Protein AF-A0AAV7IPP4-F1 (afdb_monomer_lite)

InterPro domains:
  IPR024858 Golgin subfamily A [PTHR10881] (150-441)

pLDDT: mean 72.88, std 24.08, range [27.67, 98.31]

Radius of gyration: 64.2 Å; chains: 1; bounding box: 182×70×182 Å

Secondary structure (DSSP, 8-state):
-HHHHHHHHHHHHHHHHHHHHHHHHHHHHHHHHHHHHHHH------SSS--------------------------------------------------------------HHHHHHHHHHHTTS------------------TTTHHHHHHHHHHHHHHHHHHHHHHHHHHHHHHHHHHHHHHHHHHHHHHHHHHHHHHHHHHHHHHHHH-HHHHHHHHHHHHHHHHHHHHHHHHHHHHHHHHHHHHHHHHHHHHHHHHHHHHHHHHHHHHHHHHHHHHHHHHHHHHHHHHHHHHHHHHHTT-----TTTHHHHHHHHHHHHHHHHHHHHHHHHHHHHHHHHHHHHHHHHHHHHHHHHHHHHHHHHHHHHHHHHHHHHHHHHHHHHHHHHHHHHHHHHHHHHHHHHHHHHHHHHHHHHH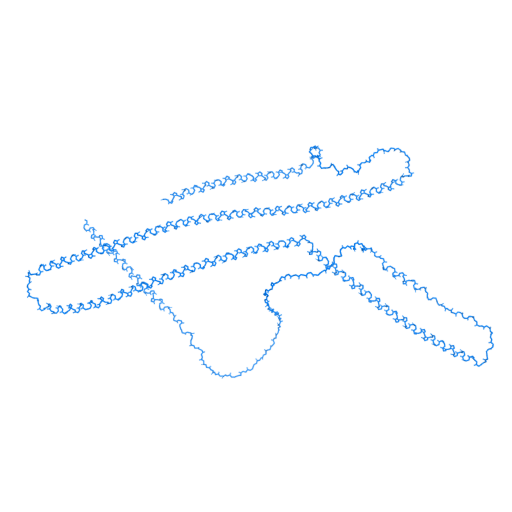HHHHHHHHHHHHHHHHTTS-----------SSS-SSSSSS-------S-SSHHHHHHHHHHHHHHHHHHHHHHHHHHHHHHHHHHHHHHHHHHHHHHHT-

Organism: Cotesia glomerata (NCBI:txid32391)

Structure (mmCIF, N/CA/C/O backbone):
data_AF-A0AAV7IPP4-F1
#
_entry.id   AF-A0AAV7IPP4-F1
#
loop_
_atom_site.group_PDB
_atom_site.id
_atom_site.type_symbol
_atom_site.label_atom_id
_atom_site.label_alt_id
_atom_site.label_comp_id
_atom_site.label_asym_id
_atom_site.label_entity_id
_atom_site.label_seq_id
_atom_site.pdbx_PDB_ins_code
_atom_site.Cartn_x
_atom_site.Cartn_y
_atom_site.Cartn_z
_atom_site.occupancy
_atom_site.B_iso_or_equiv
_atom_site.auth_seq_id
_atom_site.auth_comp_id
_atom_site.auth_asym_id
_atom_site.auth_atom_id
_atom_site.pdbx_PDB_model_num
ATOM 1 N N . GLU A 1 1 ? 63.277 -3.775 -39.135 1.00 64.12 1 GLU A N 1
ATOM 2 C CA . GLU A 1 1 ? 61.954 -3.155 -38.876 1.00 64.12 1 GLU A CA 1
ATOM 3 C C . GLU A 1 1 ? 60.910 -3.485 -39.940 1.00 64.12 1 GLU A C 1
ATOM 5 O O . GLU A 1 1 ? 59.841 -3.954 -39.573 1.00 64.12 1 GLU A O 1
ATOM 10 N N . PHE A 1 2 ? 61.206 -3.338 -41.236 1.00 64.50 2 PHE A N 1
ATOM 11 C CA . PHE A 1 2 ? 60.248 -3.648 -42.311 1.00 64.50 2 PHE A CA 1
ATOM 12 C C . PHE A 1 2 ? 59.743 -5.109 -42.300 1.00 64.50 2 PHE A C 1
ATOM 14 O O . PHE A 1 2 ? 58.539 -5.341 -42.341 1.00 64.50 2 PHE A O 1
ATOM 21 N N . GLU A 1 3 ? 60.628 -6.098 -42.117 1.00 64.38 3 GLU A N 1
ATOM 22 C CA . GLU A 1 3 ? 60.232 -7.515 -41.971 1.00 64.38 3 GLU A CA 1
ATOM 23 C C . GLU A 1 3 ? 59.382 -7.791 -40.722 1.00 64.38 3 GLU A C 1
ATOM 25 O O . GLU A 1 3 ? 58.471 -8.616 -40.754 1.00 64.38 3 GLU A O 1
ATOM 30 N N . ILE A 1 4 ? 59.643 -7.081 -39.621 1.00 80.62 4 ILE A N 1
ATOM 31 C CA . ILE A 1 4 ? 58.851 -7.207 -38.388 1.00 80.62 4 ILE A CA 1
ATOM 32 C C . ILE A 1 4 ? 57.435 -6.676 -38.639 1.00 80.62 4 ILE A C 1
ATOM 34 O O . ILE A 1 4 ? 56.458 -7.291 -38.215 1.00 80.62 4 ILE A O 1
ATOM 38 N N . ASN A 1 5 ? 57.314 -5.579 -39.390 1.00 79.88 5 ASN A N 1
ATOM 39 C CA . ASN A 1 5 ? 56.024 -4.993 -39.728 1.00 79.88 5 ASN A CA 1
ATOM 40 C C . ASN A 1 5 ? 55.213 -5.896 -40.681 1.00 79.88 5 ASN A C 1
ATOM 42 O O . ASN A 1 5 ? 54.027 -6.126 -40.448 1.00 79.88 5 ASN A O 1
ATOM 46 N N . ILE A 1 6 ? 55.866 -6.512 -41.677 1.00 88.38 6 ILE A N 1
ATOM 47 C CA . ILE A 1 6 ? 55.237 -7.506 -42.568 1.00 88.38 6 ILE A CA 1
ATOM 48 C C . ILE A 1 6 ? 54.757 -8.734 -41.785 1.00 88.38 6 ILE A C 1
ATOM 50 O O . ILE A 1 6 ? 53.632 -9.197 -41.987 1.00 88.38 6 ILE A O 1
ATOM 54 N N . ASN A 1 7 ? 55.565 -9.248 -40.856 1.00 86.06 7 ASN A N 1
ATOM 55 C CA . ASN A 1 7 ? 55.178 -10.394 -40.032 1.00 86.06 7 ASN A CA 1
ATOM 56 C C . ASN A 1 7 ? 53.994 -10.075 -39.108 1.00 86.06 7 ASN A C 1
ATOM 58 O O . ASN A 1 7 ? 53.098 -10.906 -38.943 1.00 86.06 7 ASN A O 1
ATOM 62 N N . ASN A 1 8 ? 53.939 -8.861 -38.556 1.00 84.06 8 ASN A N 1
ATOM 63 C CA . ASN A 1 8 ? 52.813 -8.420 -37.737 1.00 84.06 8 ASN A CA 1
ATOM 64 C C . ASN A 1 8 ? 51.529 -8.259 -38.563 1.00 84.06 8 ASN A C 1
ATOM 66 O O . ASN A 1 8 ? 50.474 -8.726 -38.135 1.00 84.06 8 ASN A O 1
ATOM 70 N N . HIS A 1 9 ? 51.612 -7.686 -39.768 1.00 87.81 9 HIS A N 1
ATOM 71 C CA . HIS A 1 9 ? 50.467 -7.606 -40.682 1.00 87.81 9 HIS A CA 1
ATOM 72 C C . HIS A 1 9 ? 49.978 -8.988 -41.124 1.00 87.81 9 HIS A C 1
ATOM 74 O O . HIS A 1 9 ? 48.777 -9.248 -41.132 1.00 87.81 9 HIS A O 1
ATOM 80 N N . THR A 1 10 ? 50.898 -9.910 -41.410 1.00 89.12 10 THR A N 1
ATOM 81 C CA . THR A 1 10 ? 50.555 -11.287 -41.792 1.00 89.12 10 THR A CA 1
ATOM 82 C C . THR A 1 10 ? 49.822 -12.010 -40.658 1.00 89.12 10 THR A C 1
ATOM 84 O O . THR A 1 10 ? 48.795 -12.646 -40.893 1.00 89.12 10 THR A O 1
ATOM 87 N N . ARG A 1 11 ? 50.276 -11.845 -39.405 1.00 87.56 11 ARG A N 1
ATOM 88 C CA . ARG A 1 11 ? 49.577 -12.374 -38.220 1.00 87.56 11 ARG A CA 1
ATOM 89 C C . ARG A 1 11 ? 48.196 -11.754 -38.024 1.00 87.56 11 ARG A C 1
ATOM 91 O O . ARG A 1 11 ? 47.254 -12.474 -37.705 1.00 87.56 11 ARG A O 1
ATOM 98 N N . LEU A 1 12 ? 48.056 -10.447 -38.243 1.00 89.31 12 LEU A N 1
ATOM 99 C CA . LEU A 1 12 ? 46.771 -9.759 -38.124 1.00 89.31 12 LEU A CA 1
ATOM 100 C C . LEU A 1 12 ? 45.761 -10.269 -39.165 1.00 89.31 12 LEU A C 1
ATOM 102 O O . LEU A 1 12 ? 44.622 -10.581 -38.821 1.00 89.31 12 LEU A O 1
ATOM 106 N N . ILE A 1 13 ? 46.197 -10.441 -40.417 1.00 91.50 13 ILE A N 1
ATOM 107 C CA . ILE A 1 13 ? 45.381 -11.014 -41.498 1.00 91.50 13 ILE A CA 1
ATOM 108 C C . ILE A 1 13 ? 44.964 -12.450 -41.159 1.00 91.50 13 ILE A C 1
ATOM 110 O O . ILE A 1 13 ? 43.808 -12.828 -41.358 1.00 91.50 13 ILE A O 1
ATOM 114 N N . GLN A 1 14 ? 45.875 -13.249 -40.603 1.00 91.00 14 GLN A N 1
ATOM 115 C CA . GLN A 1 14 ? 45.585 -14.631 -40.228 1.00 91.00 14 GLN A CA 1
ATOM 116 C C . GLN A 1 14 ? 44.582 -14.726 -39.068 1.00 91.00 14 GLN A C 1
ATOM 118 O O . GLN A 1 14 ? 43.674 -15.557 -39.123 1.00 91.00 14 GLN A O 1
ATOM 123 N N . ASN A 1 15 ? 44.669 -13.830 -38.082 1.00 89.88 15 ASN A N 1
ATOM 124 C CA . ASN A 1 15 ? 43.684 -13.728 -37.002 1.00 89.88 15 ASN A CA 1
ATOM 125 C C . ASN A 1 15 ? 42.304 -13.299 -37.524 1.00 89.88 15 ASN A C 1
ATOM 127 O O . ASN A 1 15 ? 41.292 -13.888 -37.146 1.00 89.88 15 ASN A O 1
ATOM 131 N N . HIS A 1 16 ? 42.246 -12.324 -38.437 1.00 89.88 16 HIS A N 1
ATOM 132 C CA . HIS A 1 16 ? 40.982 -11.927 -39.065 1.00 89.88 16 HIS A CA 1
ATOM 133 C C . HIS A 1 16 ? 40.352 -13.063 -39.871 1.00 89.88 16 HIS A C 1
ATOM 135 O O . HIS A 1 16 ? 39.139 -13.259 -39.802 1.00 89.88 16 HIS A O 1
ATOM 141 N N . LYS A 1 17 ? 41.163 -13.848 -40.587 1.00 92.12 17 LYS A N 1
ATOM 142 C CA . LYS A 1 17 ? 40.683 -15.024 -41.316 1.00 92.12 17 LYS A CA 1
ATOM 143 C C . LYS A 1 17 ? 40.074 -16.065 -40.371 1.00 92.12 17 LYS A C 1
ATOM 145 O O . LYS A 1 17 ? 38.957 -16.508 -40.613 1.00 92.12 17 LYS A O 1
ATOM 150 N N . GLN A 1 18 ? 40.744 -16.379 -39.260 1.00 89.88 18 GLN A N 1
ATOM 151 C CA . GLN A 1 18 ? 40.209 -17.302 -38.250 1.00 89.88 18 GLN A CA 1
ATOM 152 C C . GLN A 1 18 ? 38.898 -16.802 -37.629 1.00 89.88 18 GLN A C 1
ATOM 154 O O . GLN A 1 18 ? 37.976 -17.589 -37.418 1.00 89.88 18 GLN A O 1
ATOM 159 N N . LEU A 1 19 ? 38.778 -15.495 -37.376 1.00 90.56 19 LEU A N 1
ATOM 160 C CA . LEU A 1 19 ? 37.550 -14.900 -36.848 1.00 90.56 19 LEU A CA 1
ATOM 161 C C . LEU A 1 19 ? 36.382 -15.019 -37.845 1.00 90.56 19 LEU A C 1
ATOM 163 O O . LEU A 1 19 ? 35.261 -15.341 -37.450 1.00 90.56 19 LEU A O 1
ATOM 167 N N . LEU A 1 20 ? 36.643 -14.786 -39.136 1.00 89.38 20 LEU A N 1
ATOM 168 C CA . LEU A 1 20 ? 35.643 -14.922 -40.198 1.00 89.38 20 LEU A CA 1
ATOM 169 C C . LEU A 1 20 ? 35.206 -16.378 -40.391 1.00 89.38 20 LEU A C 1
ATOM 171 O O . LEU A 1 20 ? 34.009 -16.632 -40.517 1.00 89.38 20 LEU A O 1
ATOM 175 N N . ASP A 1 21 ? 36.144 -17.324 -40.348 1.00 88.75 21 ASP A N 1
ATOM 176 C CA . ASP A 1 21 ? 35.840 -18.756 -40.436 1.00 88.75 21 ASP A CA 1
ATOM 177 C C . ASP A 1 21 ? 34.994 -19.217 -39.234 1.00 88.75 21 ASP A C 1
ATOM 179 O O . ASP A 1 21 ? 34.007 -19.935 -39.408 1.00 88.75 21 ASP A O 1
ATOM 183 N N . SER A 1 22 ? 35.299 -18.723 -38.028 1.00 88.50 22 SER A N 1
ATOM 184 C CA . SER A 1 22 ? 34.514 -18.998 -36.817 1.00 88.50 22 SER A CA 1
ATOM 185 C C . SER A 1 22 ? 33.096 -18.416 -36.909 1.00 88.50 22 SER A C 1
ATOM 187 O O . SER A 1 22 ? 32.113 -19.107 -36.646 1.00 88.50 22 SER A O 1
ATOM 189 N N . ARG A 1 23 ? 32.950 -17.176 -37.400 1.00 86.88 23 ARG A N 1
ATOM 190 C CA . ARG A 1 23 ? 31.634 -16.548 -37.621 1.00 86.88 23 ARG A CA 1
ATOM 191 C C . ARG A 1 23 ? 30.804 -17.292 -38.670 1.00 86.88 23 ARG A C 1
ATOM 193 O O . ARG A 1 23 ? 29.589 -17.402 -38.517 1.00 86.88 23 ARG A O 1
ATOM 200 N N . ARG A 1 24 ? 31.445 -17.819 -39.717 1.00 88.81 24 ARG A N 1
ATOM 201 C CA . ARG A 1 24 ? 30.788 -18.635 -40.746 1.00 88.81 24 ARG A CA 1
ATOM 202 C C . ARG A 1 24 ? 30.289 -19.964 -40.179 1.00 88.81 24 ARG A C 1
ATOM 204 O O . ARG A 1 24 ? 29.173 -20.365 -40.490 1.00 88.81 24 ARG A O 1
ATOM 211 N N . ALA A 1 25 ? 31.068 -20.604 -39.307 1.00 84.62 25 ALA A N 1
ATOM 212 C CA . ALA A 1 25 ? 30.641 -21.813 -38.607 1.00 84.62 25 ALA A CA 1
ATOM 213 C C . ALA A 1 25 ? 29.426 -21.552 -37.696 1.00 84.62 25 ALA A C 1
ATOM 215 O O . ALA A 1 25 ? 28.482 -22.341 -37.700 1.00 84.62 25 ALA A O 1
ATOM 216 N N . SER A 1 26 ? 29.402 -20.419 -36.985 1.00 84.50 26 SER A N 1
ATOM 217 C CA . SER A 1 26 ? 28.255 -20.022 -36.157 1.00 84.50 26 SER A CA 1
ATOM 218 C C . SER A 1 26 ? 26.990 -19.774 -36.981 1.00 84.50 26 SER A C 1
ATOM 220 O O . SER A 1 26 ? 25.909 -20.184 -36.572 1.00 84.50 26 SER A O 1
ATOM 222 N N . LEU A 1 27 ? 27.111 -19.137 -38.151 1.00 86.06 27 LEU A N 1
ATOM 223 C CA . LEU A 1 27 ? 25.974 -18.916 -39.052 1.00 86.06 27 LEU A CA 1
ATOM 224 C C . LEU A 1 27 ? 25.399 -20.237 -39.579 1.00 86.06 27 LEU A C 1
ATOM 226 O O . LEU A 1 27 ? 24.189 -20.429 -39.517 1.00 86.06 27 LEU A O 1
ATOM 230 N N . ASN A 1 28 ? 26.257 -21.176 -39.986 1.00 84.12 28 ASN A N 1
ATOM 231 C CA . ASN A 1 28 ? 25.810 -22.507 -40.407 1.00 84.12 28 ASN A CA 1
ATOM 232 C C . ASN A 1 28 ? 25.101 -23.263 -39.268 1.00 84.12 28 ASN A C 1
ATOM 234 O O . ASN A 1 28 ? 24.155 -24.004 -39.513 1.00 84.12 28 ASN A O 1
ATOM 238 N N . PHE A 1 29 ? 25.534 -23.081 -38.015 1.00 85.94 29 PHE A N 1
ATOM 239 C CA . PHE A 1 29 ? 24.855 -23.679 -36.863 1.00 85.94 29 PHE A CA 1
ATOM 240 C C . PHE A 1 29 ? 23.450 -23.096 -36.658 1.00 85.94 29 PHE A C 1
ATOM 242 O O . PHE A 1 29 ? 22.507 -23.847 -36.416 1.00 85.94 29 PHE A O 1
ATOM 249 N N . PHE A 1 30 ? 23.288 -21.777 -36.802 1.00 80.69 30 PHE A N 1
ATOM 250 C CA . PHE A 1 30 ? 21.976 -21.129 -36.719 1.00 80.69 30 PHE A CA 1
ATOM 251 C C . PHE A 1 30 ? 21.019 -21.594 -37.821 1.00 80.69 30 PHE A C 1
ATOM 253 O O . PHE A 1 30 ? 19.856 -21.859 -37.527 1.00 80.69 30 PHE A O 1
ATOM 260 N N . GLU A 1 31 ? 21.509 -21.767 -39.047 1.00 82.25 31 GLU A N 1
ATOM 261 C CA . GLU A 1 31 ? 20.712 -22.266 -40.175 1.00 82.25 31 GLU A CA 1
ATOM 262 C C . GLU A 1 31 ? 20.209 -23.703 -39.920 1.00 82.25 31 GLU A C 1
ATOM 264 O O . GLU A 1 31 ? 19.033 -24.006 -40.115 1.00 82.25 31 GLU A O 1
ATOM 269 N N . ILE A 1 32 ? 21.054 -24.568 -39.340 1.00 83.81 32 ILE A N 1
ATOM 270 C CA . ILE A 1 32 ? 20.666 -25.933 -38.935 1.00 83.81 32 ILE A CA 1
ATOM 271 C C . ILE A 1 32 ? 19.601 -25.923 -37.824 1.00 83.81 32 ILE A C 1
ATOM 273 O O . ILE A 1 32 ? 18.689 -26.760 -37.823 1.00 83.81 32 ILE A O 1
ATOM 277 N N . VAL A 1 33 ? 19.706 -25.001 -36.863 1.00 80.38 33 VAL A N 1
ATOM 278 C CA . VAL A 1 33 ? 18.723 -24.860 -35.777 1.00 80.38 33 VAL A CA 1
ATOM 279 C C . VAL A 1 33 ? 17.391 -24.347 -36.321 1.00 80.38 33 VAL A C 1
ATOM 281 O O . VAL A 1 33 ? 16.347 -24.898 -35.973 1.00 80.38 33 VAL A O 1
ATOM 284 N N . GLU A 1 34 ? 17.408 -23.361 -37.216 1.00 81.81 34 GLU A N 1
ATOM 285 C CA . GLU A 1 34 ? 16.201 -22.823 -37.849 1.00 81.81 34 GLU A CA 1
ATOM 286 C C . GLU A 1 34 ? 15.462 -23.897 -38.668 1.00 81.81 34 GLU A C 1
ATOM 288 O O . GLU A 1 34 ? 14.248 -24.066 -38.523 1.00 81.81 34 GLU A O 1
ATOM 293 N N . ASP A 1 35 ? 16.193 -24.705 -39.438 1.00 79.19 35 ASP A N 1
ATOM 294 C CA . ASP A 1 35 ? 15.634 -25.833 -40.192 1.00 79.19 35 ASP A CA 1
ATOM 295 C C . ASP A 1 35 ? 15.098 -26.961 -39.300 1.00 79.19 35 ASP A C 1
ATOM 297 O O . ASP A 1 35 ? 14.214 -27.721 -39.709 1.00 79.19 35 ASP A O 1
ATOM 301 N N . SER A 1 36 ? 15.631 -27.102 -38.086 1.00 74.50 36 SER A N 1
ATOM 302 C CA . SER A 1 36 ? 15.139 -28.070 -37.099 1.00 74.50 36 SER A CA 1
ATOM 303 C C . SER A 1 36 ? 13.859 -27.576 -36.422 1.00 74.50 36 SER A C 1
ATOM 305 O O . SER A 1 36 ? 12.947 -28.363 -36.178 1.00 74.50 36 SER A O 1
ATOM 307 N N . VAL A 1 37 ? 13.748 -26.269 -36.171 1.00 76.12 37 VAL A N 1
ATOM 308 C CA . VAL A 1 37 ? 12.534 -25.647 -35.621 1.00 76.12 37 VAL A CA 1
ATOM 309 C C . VAL A 1 37 ? 11.398 -25.676 -36.645 1.00 76.12 37 VAL A C 1
ATOM 311 O O . VAL A 1 37 ? 10.291 -26.080 -36.297 1.00 76.12 37 VAL A O 1
ATOM 314 N N . LYS A 1 38 ? 11.671 -25.362 -37.920 1.00 76.75 38 LYS A N 1
ATOM 315 C CA . LYS A 1 38 ? 10.671 -25.443 -39.004 1.00 76.75 38 LYS A CA 1
ATOM 316 C C . LYS A 1 38 ? 10.172 -26.865 -39.265 1.00 76.75 38 LYS A C 1
ATOM 318 O O . LYS A 1 38 ? 9.019 -27.048 -39.632 1.00 76.75 38 LYS A O 1
ATOM 323 N N . ARG A 1 39 ? 11.011 -27.887 -39.061 1.00 71.94 39 ARG A N 1
ATOM 324 C CA . ARG A 1 39 ? 10.592 -29.295 -39.187 1.00 71.94 39 ARG A CA 1
ATOM 325 C C . ARG A 1 39 ? 9.773 -29.806 -38.001 1.00 71.94 39 ARG A C 1
ATOM 327 O O . ARG A 1 39 ? 9.029 -30.765 -38.169 1.00 71.94 39 ARG A O 1
ATOM 334 N N . ASN A 1 40 ? 9.890 -29.171 -36.835 1.00 60.72 40 ASN A N 1
ATOM 335 C CA . ASN A 1 40 ? 9.189 -29.574 -35.614 1.00 60.72 40 ASN A CA 1
ATOM 336 C C . ASN A 1 40 ? 7.934 -28.736 -35.316 1.00 60.72 40 ASN A C 1
ATOM 338 O O . ASN A 1 40 ? 7.194 -29.070 -34.390 1.00 60.72 40 ASN A O 1
ATOM 342 N N . SER A 1 41 ? 7.655 -27.677 -36.085 1.00 55.22 41 SER A N 1
ATOM 343 C CA . SER A 1 41 ? 6.374 -26.972 -36.014 1.00 55.22 41 SER A CA 1
ATOM 344 C C . SER A 1 41 ? 5.296 -27.788 -36.730 1.00 55.22 41 SER A C 1
ATOM 346 O O . SER A 1 41 ? 5.089 -27.658 -37.934 1.00 55.22 41 SER A O 1
ATOM 348 N N . VAL A 1 42 ? 4.637 -28.666 -35.974 1.00 50.25 42 VAL A N 1
ATOM 349 C CA . VAL A 1 42 ? 3.404 -29.344 -36.383 1.00 50.25 42 VAL A CA 1
ATOM 350 C C . VAL A 1 42 ? 2.321 -28.289 -36.612 1.00 50.25 42 VAL A C 1
ATOM 352 O O . VAL A 1 42 ? 2.034 -27.478 -35.732 1.00 50.25 42 VAL A O 1
ATOM 355 N N . ASP A 1 43 ? 1.761 -28.302 -37.817 1.00 45.88 43 ASP A N 1
ATOM 356 C CA . ASP A 1 43 ? 0.713 -27.404 -38.292 1.00 45.88 43 ASP A CA 1
ATOM 357 C C . ASP A 1 43 ? -0.597 -27.680 -37.528 1.00 45.88 43 ASP A C 1
ATOM 359 O O . ASP A 1 43 ? -1.190 -28.752 -37.646 1.00 45.88 43 ASP A O 1
ATOM 363 N N . PHE A 1 44 ? -1.025 -26.740 -36.682 1.00 44.66 44 PHE A N 1
ATOM 364 C CA . PHE A 1 44 ? -2.231 -26.851 -35.843 1.00 44.66 44 PHE A CA 1
ATOM 365 C C . PHE A 1 44 ? -3.464 -26.177 -36.471 1.00 44.66 44 PHE A C 1
ATOM 367 O O . PHE A 1 44 ? -4.386 -25.770 -35.765 1.00 44.66 44 PHE A O 1
ATOM 374 N N . SER A 1 45 ? -3.498 -26.042 -37.796 1.00 45.25 45 SER A N 1
ATOM 375 C CA . SER A 1 45 ? -4.547 -25.295 -38.499 1.00 45.25 45 SER A CA 1
ATOM 376 C C . SER A 1 45 ? -5.747 -26.135 -38.994 1.00 45.25 45 SER A C 1
ATOM 378 O O . SER A 1 45 ? -6.749 -25.546 -39.386 1.00 45.25 45 SER A O 1
ATOM 380 N N . ASP A 1 46 ? -5.749 -27.470 -38.844 1.00 41.66 46 ASP A N 1
ATOM 381 C CA . ASP A 1 46 ? -6.767 -28.372 -39.441 1.00 41.66 46 ASP A CA 1
ATOM 382 C C . ASP A 1 46 ? -7.721 -29.094 -38.447 1.00 41.66 46 ASP A C 1
ATOM 384 O O . ASP A 1 46 ? -8.033 -30.275 -38.608 1.00 41.66 46 ASP A O 1
ATOM 388 N N . VAL A 1 47 ? -8.243 -28.424 -37.404 1.00 44.53 47 VAL A N 1
ATOM 389 C CA . VAL A 1 47 ? -9.263 -29.036 -36.498 1.00 44.53 47 VAL A CA 1
ATOM 390 C C . VAL A 1 47 ? -10.495 -28.151 -36.257 1.00 44.53 47 VAL A C 1
ATOM 392 O O . VAL A 1 47 ? -11.118 -28.221 -35.202 1.00 44.53 47 VAL A O 1
ATOM 395 N N . ASN A 1 48 ? -10.911 -27.315 -37.215 1.00 39.81 48 ASN A N 1
ATOM 396 C CA . ASN A 1 48 ? -12.139 -26.526 -37.019 1.00 39.81 48 ASN A CA 1
ATOM 397 C C . ASN A 1 48 ? -13.065 -26.385 -38.230 1.00 39.81 48 ASN A C 1
ATOM 399 O O . ASN A 1 48 ? -13.742 -25.374 -38.362 1.00 39.81 48 ASN A O 1
ATOM 403 N N . GLU A 1 49 ? -13.171 -27.413 -39.071 1.00 36.66 49 GLU A N 1
ATOM 404 C CA . GLU A 1 49 ? -14.262 -27.523 -40.047 1.00 36.66 49 GLU A CA 1
ATOM 405 C C . GLU A 1 49 ? -14.626 -28.995 -40.268 1.00 36.66 49 GLU A C 1
ATOM 407 O O . GLU A 1 49 ? -14.078 -29.633 -41.154 1.00 36.66 49 GLU A O 1
ATOM 412 N N . ASN A 1 50 ? -15.510 -29.563 -39.434 1.00 33.47 50 ASN A N 1
ATOM 413 C CA . ASN A 1 50 ? -16.371 -30.707 -39.791 1.00 33.47 50 ASN A CA 1
ATOM 414 C C . ASN A 1 50 ? -17.331 -31.075 -38.644 1.00 33.47 50 ASN A C 1
ATOM 416 O O . ASN A 1 50 ? -17.084 -31.990 -37.865 1.00 33.47 50 ASN A O 1
ATOM 420 N N . SER A 1 51 ? -18.473 -30.388 -38.548 1.00 32.56 51 SER A N 1
ATOM 421 C CA . SER A 1 51 ? -19.683 -30.973 -37.940 1.00 32.56 51 SER A CA 1
ATOM 422 C C . SER A 1 51 ? -20.955 -30.252 -38.393 1.00 32.56 51 SER A C 1
ATOM 424 O O . SER A 1 51 ? -21.677 -29.630 -37.618 1.00 32.56 51 SER A O 1
ATOM 426 N N . LYS A 1 52 ? -21.279 -30.363 -39.685 1.00 35.53 52 LYS A N 1
ATOM 427 C CA . LYS A 1 52 ? -22.649 -30.158 -40.166 1.00 35.53 52 LYS A CA 1
ATOM 428 C C . LYS A 1 52 ? -23.022 -31.255 -41.162 1.00 35.53 52 LYS A C 1
ATOM 430 O O . LYS A 1 52 ? -22.384 -31.405 -42.193 1.00 35.53 52 LYS A O 1
ATOM 435 N N . ILE A 1 53 ? -24.140 -31.911 -40.841 1.00 31.86 53 ILE A N 1
ATOM 436 C CA . ILE A 1 53 ? -25.004 -32.749 -41.688 1.00 31.86 53 ILE A CA 1
ATOM 437 C C . ILE A 1 53 ? -24.655 -34.248 -41.728 1.00 31.86 53 ILE A C 1
ATOM 439 O O . ILE A 1 53 ? -23.876 -34.726 -42.541 1.00 31.86 53 ILE A O 1
ATOM 443 N N . SER A 1 54 ? -25.396 -35.025 -40.936 1.00 30.20 54 SER A N 1
ATOM 444 C CA . SER A 1 54 ? -26.280 -36.066 -41.488 1.00 30.20 54 SER A CA 1
ATOM 445 C C . SER A 1 54 ? -27.319 -36.500 -40.448 1.00 30.20 54 SER A C 1
ATOM 447 O O . SER A 1 54 ? -27.016 -37.084 -39.415 1.00 30.20 54 SER A O 1
ATOM 449 N N . ASN A 1 55 ? -28.579 -36.183 -40.751 1.00 30.73 55 ASN A N 1
ATOM 450 C CA . ASN A 1 55 ? -29.757 -36.802 -40.157 1.00 30.73 55 ASN A CA 1
ATOM 451 C C . ASN A 1 55 ? -29.885 -38.231 -40.693 1.00 30.73 55 ASN A C 1
ATOM 453 O O . ASN A 1 55 ? -29.951 -38.408 -41.910 1.00 30.73 55 ASN A O 1
ATOM 457 N N . THR A 1 56 ? -30.062 -39.231 -39.830 1.00 30.72 56 THR A N 1
ATOM 458 C CA . THR A 1 56 ? -30.906 -40.393 -40.155 1.00 30.72 56 THR A CA 1
ATOM 459 C C . THR A 1 56 ? -31.520 -40.961 -38.879 1.00 30.72 56 THR A C 1
ATOM 461 O O . THR A 1 56 ? -30.842 -41.202 -37.886 1.00 30.72 56 THR A O 1
ATOM 464 N N . ALA A 1 57 ? -32.839 -41.110 -38.918 1.00 31.66 57 ALA A N 1
ATOM 465 C CA . ALA A 1 57 ? -33.701 -41.563 -37.843 1.00 31.66 57 ALA A CA 1
ATOM 466 C C . ALA A 1 57 ? -33.560 -43.065 -37.563 1.00 31.66 57 ALA A C 1
ATOM 468 O O . ALA A 1 57 ? -33.582 -43.846 -38.509 1.00 31.66 57 ALA A O 1
ATOM 469 N N . ILE A 1 58 ? -33.573 -43.460 -36.283 1.00 29.62 58 ILE A N 1
ATOM 470 C CA . ILE A 1 58 ? -34.157 -44.731 -35.825 1.00 29.62 58 ILE A CA 1
ATOM 471 C C . ILE A 1 58 ? -34.908 -44.487 -34.509 1.00 29.62 58 ILE A C 1
ATOM 473 O O . ILE A 1 58 ? -34.415 -43.880 -33.564 1.00 29.62 58 ILE A O 1
ATOM 477 N N . SER A 1 59 ? -36.149 -44.950 -34.520 1.00 30.72 59 SER A N 1
ATOM 478 C CA . SER A 1 59 ? -37.185 -44.908 -33.497 1.00 30.72 59 SER A CA 1
ATOM 479 C C . SER A 1 59 ? -37.100 -46.049 -32.472 1.00 30.72 59 SER A C 1
ATOM 481 O O . SER A 1 59 ? -36.700 -47.151 -32.832 1.00 30.72 59 SER A O 1
ATOM 483 N N . MET A 1 60 ? -37.717 -45.811 -31.300 1.00 29.34 60 MET A N 1
ATOM 484 C CA . MET A 1 60 ? -38.151 -46.770 -30.253 1.00 29.34 60 MET A CA 1
ATOM 485 C C . MET A 1 60 ? -37.016 -47.281 -29.339 1.00 29.34 60 MET A C 1
ATOM 487 O O . MET A 1 60 ? -35.938 -47.579 -29.816 1.00 29.34 60 MET A O 1
ATOM 491 N N . SER A 1 61 ? -37.135 -47.375 -28.009 1.00 28.84 61 SER A N 1
ATOM 492 C CA . SER A 1 61 ? -38.273 -47.778 -27.174 1.00 28.84 61 SER A CA 1
ATOM 493 C C . SER A 1 61 ? -38.122 -47.345 -25.698 1.00 28.84 61 SER A C 1
ATOM 495 O O . SER A 1 61 ? -37.029 -47.116 -25.196 1.00 28.84 61 SER A O 1
ATOM 497 N N . LYS A 1 62 ? -39.272 -47.295 -25.019 1.00 35.75 62 LYS A N 1
ATOM 498 C CA . LYS A 1 62 ? -39.542 -47.068 -23.588 1.00 35.75 62 LYS A CA 1
ATOM 499 C C . LYS A 1 62 ? -38.725 -47.952 -22.625 1.00 35.75 62 LYS A C 1
ATOM 501 O O . LYS A 1 62 ? -38.671 -49.152 -22.857 1.00 35.75 62 LYS A O 1
ATOM 506 N N . SER A 1 63 ? -38.316 -47.393 -21.476 1.00 29.12 63 SER A N 1
ATOM 507 C CA . SER A 1 63 ? -38.540 -47.970 -20.128 1.00 29.12 63 SER A CA 1
ATOM 508 C C . SER A 1 63 ? -37.969 -47.076 -19.010 1.00 29.12 63 SER A C 1
ATOM 510 O O . SER A 1 63 ? -36.756 -46.932 -18.890 1.00 29.12 63 SER A O 1
ATOM 512 N N . SER A 1 64 ? -38.845 -46.520 -18.168 1.00 32.16 64 SER A N 1
ATOM 513 C CA . SER A 1 64 ? -38.546 -46.155 -16.765 1.00 32.16 64 SER A CA 1
ATOM 514 C C . SER A 1 64 ? -38.471 -47.440 -15.909 1.00 32.16 64 SER A C 1
ATOM 516 O O . SER A 1 64 ? -38.987 -48.466 -16.369 1.00 32.16 64 SER A O 1
ATOM 518 N N . PRO A 1 65 ? -37.841 -47.441 -14.714 1.00 44.97 65 PRO A N 1
ATOM 519 C CA . PRO A 1 65 ? -38.481 -46.950 -13.471 1.00 44.97 65 PRO A CA 1
ATOM 520 C C . PRO A 1 65 ? -37.518 -46.132 -12.561 1.00 44.97 65 PRO A C 1
ATOM 522 O O . PRO A 1 65 ? -36.315 -46.346 -12.604 1.00 44.97 65 PRO A O 1
ATOM 525 N N . SER A 1 66 ? -37.919 -45.036 -11.900 1.00 30.42 66 SER A N 1
ATOM 526 C CA . SER A 1 66 ? -38.712 -44.867 -10.653 1.00 30.42 66 SER A CA 1
ATOM 527 C C . SER A 1 66 ? -37.870 -44.836 -9.356 1.00 30.42 66 SER A C 1
ATOM 529 O O . SER A 1 66 ? -37.076 -45.745 -9.143 1.00 30.42 66 SER A O 1
ATOM 531 N N . ILE A 1 67 ? -38.215 -43.871 -8.472 1.00 31.44 67 ILE A N 1
ATOM 532 C CA . ILE A 1 67 ? -38.011 -43.794 -6.994 1.00 31.44 67 ILE A CA 1
ATOM 533 C C . ILE A 1 67 ? -36.636 -43.261 -6.526 1.00 31.44 67 ILE A C 1
ATOM 535 O O . ILE A 1 67 ? -35.611 -43.754 -6.968 1.00 31.44 67 ILE A O 1
ATOM 539 N N . ASP A 1 68 ? -36.485 -42.336 -5.568 1.00 27.67 68 ASP A N 1
ATOM 540 C CA . ASP A 1 68 ? -37.325 -41.282 -4.968 1.00 27.67 68 ASP A CA 1
ATOM 541 C C . ASP A 1 68 ? -36.417 -40.343 -4.131 1.00 27.67 68 ASP A C 1
ATOM 543 O O . ASP A 1 68 ? -35.403 -40.776 -3.591 1.00 27.67 68 ASP A O 1
ATOM 547 N N . ARG A 1 69 ? -36.840 -39.070 -4.066 1.00 31.95 69 ARG A N 1
ATOM 548 C CA . ARG A 1 69 ? -36.867 -38.058 -2.969 1.00 31.95 69 ARG A CA 1
ATOM 549 C C . ARG A 1 69 ? -35.970 -38.268 -1.731 1.00 31.95 69 ARG A C 1
ATOM 551 O O . ARG A 1 69 ? -35.920 -39.350 -1.166 1.00 31.95 69 ARG A O 1
ATOM 558 N N . ILE A 1 70 ? -35.287 -37.230 -1.229 1.00 30.70 70 ILE A N 1
ATOM 559 C CA . ILE A 1 70 ? -35.774 -36.173 -0.294 1.00 30.70 70 ILE A CA 1
ATOM 560 C C . ILE A 1 70 ? -34.800 -34.972 -0.427 1.00 30.70 70 ILE A C 1
ATOM 562 O O . ILE A 1 70 ? -33.603 -35.155 -0.243 1.00 30.70 70 ILE A O 1
ATOM 566 N N . SER A 1 71 ? -35.158 -33.830 -1.029 1.00 33.59 71 SER A N 1
ATOM 567 C CA . SER A 1 71 ? -35.738 -32.588 -0.461 1.00 33.59 71 SER A CA 1
ATOM 568 C C . SER A 1 71 ? -35.161 -32.081 0.874 1.00 33.59 71 SER A C 1
ATOM 570 O O . SER A 1 71 ? -35.521 -32.593 1.929 1.00 33.59 71 SER A O 1
ATOM 572 N N . HIS A 1 72 ? -34.414 -30.975 0.833 1.00 33.50 72 HIS A N 1
ATOM 573 C CA . HIS A 1 72 ? -34.740 -29.809 1.659 1.00 33.50 72 HIS A CA 1
ATOM 574 C C . HIS A 1 72 ? -34.233 -28.523 1.004 1.00 33.50 72 HIS A C 1
ATOM 576 O O . HIS A 1 72 ? -33.041 -28.353 0.753 1.00 33.50 72 HIS A O 1
ATOM 582 N N . ASP A 1 73 ? -35.200 -27.658 0.720 1.00 31.12 73 ASP A N 1
ATOM 583 C CA . ASP A 1 73 ? -35.063 -26.300 0.225 1.00 31.12 73 ASP A CA 1
ATOM 584 C C . ASP A 1 73 ? -34.514 -25.368 1.312 1.00 31.12 73 ASP A C 1
ATOM 586 O O . ASP A 1 73 ? -34.812 -25.539 2.494 1.00 31.12 73 ASP A O 1
ATOM 590 N N . ASN A 1 74 ? -33.769 -24.345 0.894 1.00 33.41 74 ASN A N 1
ATOM 591 C CA . ASN A 1 74 ? -33.849 -23.011 1.482 1.00 33.41 74 ASN A CA 1
ATOM 592 C C . ASN A 1 74 ? -33.397 -21.993 0.430 1.00 33.41 74 ASN A C 1
ATOM 594 O O . ASN A 1 74 ? -32.209 -21.815 0.157 1.00 33.41 74 ASN A O 1
ATOM 598 N N . GLU A 1 75 ? -34.395 -21.365 -0.186 1.00 30.91 75 GLU A N 1
ATOM 599 C CA . GLU A 1 75 ? -34.268 -20.206 -1.058 1.00 30.91 75 GLU A CA 1
ATOM 600 C C . GLU A 1 75 ? -33.801 -18.986 -0.253 1.00 30.91 75 GLU A C 1
ATOM 602 O O . GLU A 1 75 ? -34.347 -18.660 0.800 1.00 30.91 75 GLU A O 1
ATOM 607 N N . CYS A 1 76 ? -32.802 -18.288 -0.786 1.00 30.08 76 CYS A N 1
ATOM 608 C CA . CYS A 1 76 ? -32.355 -16.981 -0.331 1.00 30.08 76 CYS A CA 1
ATOM 609 C C . CYS A 1 76 ? -32.650 -15.999 -1.474 1.00 30.08 76 CYS A C 1
ATOM 611 O O . CYS A 1 76 ? -31.975 -16.027 -2.505 1.00 30.08 76 CYS A O 1
ATOM 613 N N . LEU A 1 77 ? -33.697 -15.182 -1.332 1.00 31.84 77 LEU A N 1
ATOM 614 C CA . LEU A 1 77 ? -34.054 -14.137 -2.292 1.00 31.84 77 LEU A CA 1
ATOM 615 C C . LEU A 1 77 ? -33.563 -12.767 -1.806 1.00 31.84 77 LEU A C 1
ATOM 617 O O . LEU A 1 77 ? -34.071 -12.208 -0.843 1.00 31.84 77 LEU A O 1
ATOM 621 N N . LEU A 1 78 ? -32.567 -12.277 -2.543 1.00 32.94 78 LEU A N 1
ATOM 622 C CA . LEU A 1 78 ? -32.465 -10.951 -3.160 1.00 32.94 78 LEU A CA 1
ATOM 623 C C . LEU A 1 78 ? -32.768 -9.696 -2.323 1.00 32.94 78 LEU A C 1
ATOM 625 O O . LEU A 1 78 ? -33.907 -9.296 -2.094 1.00 32.94 78 LEU A O 1
ATOM 629 N N . SER A 1 79 ? -31.670 -8.993 -2.060 1.00 30.38 79 SER A N 1
ATOM 630 C CA . SER A 1 79 ? -31.544 -7.567 -1.785 1.00 30.38 79 SER A CA 1
ATOM 631 C C . SER A 1 79 ? -32.142 -6.678 -2.888 1.00 30.38 79 SER A C 1
ATOM 633 O O . SER A 1 79 ? -31.969 -6.943 -4.078 1.00 30.38 79 SER A O 1
ATOM 635 N N . LEU A 1 80 ? -32.734 -5.553 -2.481 1.00 35.19 80 LEU A N 1
ATOM 636 C CA . LEU A 1 80 ? -32.941 -4.360 -3.311 1.00 35.19 80 LEU A CA 1
ATOM 637 C C . LEU A 1 80 ? -32.328 -3.125 -2.616 1.00 35.19 80 LEU A C 1
ATOM 639 O O . LEU A 1 80 ? -32.147 -3.152 -1.396 1.00 35.19 80 LEU A O 1
ATOM 643 N N . PRO A 1 81 ? -31.963 -2.076 -3.379 1.00 44.56 81 PRO A N 1
ATOM 644 C CA . PRO A 1 81 ? -31.050 -1.022 -2.944 1.00 44.56 81 PRO A CA 1
ATOM 645 C C . PRO A 1 81 ? -31.785 0.178 -2.328 1.00 44.56 81 PRO A C 1
ATOM 647 O O . PRO A 1 81 ? -32.927 0.469 -2.683 1.00 44.56 81 PRO A O 1
ATOM 650 N N . LEU A 1 82 ? -31.102 0.906 -1.444 1.00 31.84 82 LEU A N 1
ATOM 651 C CA . LEU A 1 82 ? -31.545 2.197 -0.913 1.00 31.84 82 LEU A CA 1
ATOM 652 C C . LEU A 1 82 ? -30.596 3.296 -1.397 1.00 31.84 82 LEU A C 1
ATOM 654 O O . LEU A 1 82 ? -29.443 3.347 -0.978 1.00 31.84 82 LEU A O 1
ATOM 658 N N . ASP A 1 83 ? -31.125 4.175 -2.247 1.00 31.16 83 ASP A N 1
ATOM 659 C CA . ASP A 1 83 ? -30.570 5.495 -2.540 1.00 31.16 83 ASP A CA 1
ATOM 660 C C . ASP A 1 83 ? -31.317 6.569 -1.728 1.00 31.16 83 ASP A C 1
ATOM 662 O O . ASP A 1 83 ? -32.546 6.590 -1.670 1.00 31.16 83 ASP A O 1
ATOM 666 N N . ASN A 1 84 ? -30.524 7.461 -1.130 1.00 33.28 84 ASN A N 1
ATOM 667 C CA . ASN A 1 84 ? -30.740 8.884 -0.836 1.00 33.28 84 ASN A CA 1
ATOM 668 C C . ASN A 1 84 ? -32.164 9.431 -0.615 1.00 33.28 84 ASN A C 1
ATOM 670 O O . ASN A 1 84 ? -32.884 9.699 -1.574 1.00 33.28 84 ASN A O 1
ATOM 674 N N . ILE A 1 85 ? -32.441 9.875 0.621 1.00 30.06 85 ILE A N 1
ATOM 675 C CA . ILE A 1 85 ? -33.237 11.090 0.876 1.00 30.06 85 ILE A CA 1
ATOM 676 C C . ILE A 1 85 ? -32.565 11.911 1.987 1.00 30.06 85 ILE A C 1
ATOM 678 O O . ILE A 1 85 ? -32.567 11.540 3.157 1.00 30.06 85 ILE A O 1
ATOM 682 N N . VAL A 1 86 ? -32.013 13.056 1.590 1.00 34.06 86 VAL A N 1
ATOM 683 C CA . VAL A 1 86 ? -31.828 14.244 2.431 1.00 34.06 86 VAL A CA 1
ATOM 684 C C . VAL A 1 86 ? -33.162 14.984 2.436 1.00 34.06 86 VAL A C 1
ATOM 686 O O . VAL A 1 86 ? -33.700 15.193 1.353 1.00 34.06 86 VAL A O 1
ATOM 689 N N . LEU A 1 87 ? -33.671 15.405 3.599 1.00 31.81 87 LEU A N 1
ATOM 690 C CA . LEU A 1 87 ? -34.363 16.690 3.771 1.00 31.81 87 LEU A CA 1
ATOM 691 C C . LEU A 1 87 ? -34.605 17.010 5.254 1.00 31.81 87 LEU A C 1
ATOM 693 O O . LEU A 1 87 ? -34.815 16.136 6.091 1.00 31.81 87 LEU A O 1
ATOM 697 N N . SER A 1 88 ? -34.518 18.306 5.509 1.00 33.09 88 SER A N 1
ATOM 698 C CA . SER A 1 88 ? -34.360 19.011 6.771 1.00 33.09 88 SER A CA 1
ATOM 699 C C . SER A 1 88 ? -35.677 19.343 7.484 1.00 33.09 88 SER A C 1
ATOM 701 O O . SER A 1 88 ? -36.732 19.379 6.861 1.00 33.09 88 SER A O 1
ATOM 703 N N . ASP A 1 89 ? -35.523 19.670 8.770 1.00 30.55 89 ASP A N 1
ATOM 704 C CA . ASP A 1 89 ? -36.240 20.643 9.607 1.00 30.55 89 ASP A CA 1
ATOM 705 C C . ASP A 1 89 ? -37.785 20.701 9.664 1.00 30.55 89 ASP A C 1
ATOM 707 O O . ASP A 1 89 ? -38.493 20.954 8.694 1.00 30.55 89 ASP A O 1
ATOM 711 N N . ASP A 1 90 ? -38.242 20.670 10.925 1.00 31.45 90 ASP A N 1
ATOM 712 C CA . ASP A 1 90 ? -39.070 21.685 11.603 1.00 31.45 90 ASP A CA 1
ATOM 713 C C . ASP A 1 90 ? -40.430 21.251 12.202 1.00 31.45 90 ASP A C 1
ATOM 715 O O . ASP A 1 90 ? -41.302 20.687 11.546 1.00 31.45 90 ASP A O 1
ATOM 719 N N . LYS A 1 91 ? -40.614 21.705 13.458 1.00 31.97 91 LYS A N 1
ATOM 720 C CA . LYS A 1 91 ? -41.857 21.943 14.237 1.00 31.97 91 LYS A CA 1
ATOM 721 C C . LYS A 1 91 ? -42.471 20.827 15.102 1.00 31.97 91 LYS A C 1
ATOM 723 O O . LYS A 1 91 ? -43.391 20.114 14.726 1.00 31.97 91 LYS A O 1
ATOM 728 N N . ALA A 1 92 ? -42.026 20.850 16.362 1.00 32.00 92 ALA A N 1
ATOM 729 C CA . ALA A 1 92 ? -42.813 21.131 17.574 1.00 32.00 92 ALA A CA 1
ATOM 730 C C . ALA A 1 92 ? -44.283 20.676 17.642 1.00 32.00 92 ALA A C 1
ATOM 732 O O . ALA A 1 92 ? -45.130 21.314 17.028 1.00 32.00 92 ALA A O 1
ATOM 733 N N . VAL A 1 93 ? -44.597 19.772 18.585 1.00 31.56 93 VAL A N 1
ATOM 734 C CA . VAL A 1 93 ? -45.801 19.855 19.436 1.00 31.56 93 VAL A CA 1
ATOM 735 C C . VAL A 1 93 ? -45.503 19.276 20.831 1.00 31.56 93 VAL A C 1
ATOM 737 O O . VAL A 1 93 ? -44.989 18.176 20.985 1.00 31.56 93 VAL A O 1
ATOM 740 N N . SER A 1 94 ? -45.832 20.105 21.820 1.00 32.12 94 SER A N 1
ATOM 741 C CA . SER A 1 94 ? -46.015 19.929 23.267 1.00 32.12 94 SER A CA 1
ATOM 742 C C . SER A 1 94 ? -46.220 18.528 23.859 1.00 32.12 94 SER A C 1
ATOM 744 O O . SER A 1 94 ? -46.981 17.730 23.319 1.00 32.12 94 SER A O 1
ATOM 746 N N . GLY A 1 95 ? -45.762 18.342 25.105 1.00 28.67 95 GLY A N 1
ATOM 747 C CA . GLY A 1 95 ? -46.334 17.304 25.967 1.00 28.67 95 GLY A CA 1
ATOM 748 C C . GLY A 1 95 ? -45.667 17.084 27.324 1.00 28.67 95 GLY A C 1
ATOM 749 O O . GLY A 1 95 ? -45.131 16.016 27.559 1.00 28.67 95 GLY A O 1
ATOM 750 N N . THR A 1 96 ? -45.763 18.073 28.218 1.00 33.22 96 THR A N 1
ATOM 751 C CA . THR A 1 96 ? -45.842 17.918 29.692 1.00 33.22 96 THR A CA 1
ATOM 752 C C . THR A 1 96 ? -44.765 17.129 30.455 1.00 33.22 96 THR A C 1
ATOM 754 O O . THR A 1 96 ? -44.783 15.906 30.552 1.00 33.22 96 THR A O 1
ATOM 757 N N . ASN A 1 97 ? -43.958 17.899 31.192 1.00 34.03 97 ASN A N 1
ATOM 758 C CA . ASN A 1 97 ? -43.411 17.530 32.497 1.00 34.03 97 ASN A CA 1
ATOM 759 C C . ASN A 1 97 ? -44.516 17.024 33.441 1.00 34.03 97 ASN A C 1
ATOM 761 O O . ASN A 1 97 ? -45.367 17.816 33.843 1.00 34.03 97 ASN A O 1
ATOM 765 N N . ILE A 1 98 ? -44.439 15.763 33.869 1.00 33.28 98 ILE A N 1
ATOM 766 C CA . ILE A 1 98 ? -44.920 15.313 35.183 1.00 33.28 98 ILE A CA 1
ATOM 767 C C . ILE A 1 98 ? -43.865 14.352 35.737 1.00 33.28 98 ILE A C 1
ATOM 769 O O . ILE A 1 98 ? -43.986 13.135 35.661 1.00 33.28 98 ILE A O 1
ATOM 773 N N . SER A 1 99 ? -42.800 14.930 36.283 1.00 34.03 99 SER A N 1
ATOM 774 C CA . SER A 1 99 ? -41.918 14.254 37.228 1.00 34.03 99 SER A CA 1
ATOM 775 C C . SER A 1 99 ? -42.118 14.933 38.568 1.00 34.03 99 SER A C 1
ATOM 777 O O . SER A 1 99 ? -41.511 15.970 38.810 1.00 34.03 99 SER A O 1
ATOM 779 N N . GLN A 1 100 ? -42.999 14.384 39.402 1.00 34.66 100 GLN A N 1
ATOM 780 C CA . GLN A 1 100 ? -42.871 14.394 40.860 1.00 34.66 100 GLN A CA 1
ATOM 781 C C . GLN A 1 100 ? -44.038 13.640 41.501 1.00 34.66 100 GLN A C 1
ATOM 783 O O . GLN A 1 100 ? -45.193 13.835 41.138 1.00 34.66 100 GLN A O 1
ATOM 788 N N . ASN A 1 101 ? -43.678 12.855 42.517 1.00 34.75 101 ASN A N 1
ATOM 789 C CA . ASN A 1 101 ? -44.528 12.150 43.475 1.00 34.75 101 ASN A CA 1
ATOM 790 C C . ASN A 1 101 ? -45.149 10.845 42.977 1.00 34.75 101 ASN A C 1
ATOM 792 O O . ASN A 1 101 ? -46.232 10.851 42.422 1.00 34.75 101 ASN A O 1
ATOM 796 N N . PHE A 1 102 ? -44.470 9.727 43.250 1.00 28.19 102 PHE A N 1
ATOM 797 C CA . PHE A 1 102 ? -45.023 8.586 43.999 1.00 28.19 102 PHE A CA 1
ATOM 798 C C . PHE A 1 102 ? -43.885 7.588 44.286 1.00 28.19 102 PHE A C 1
ATOM 800 O O . PHE A 1 102 ? -43.761 6.531 43.683 1.00 28.19 102 PHE A O 1
ATOM 807 N N . LEU A 1 103 ? -43.008 7.962 45.220 1.00 35.12 103 LEU A N 1
ATOM 808 C CA . LEU A 1 103 ? -42.150 7.029 45.951 1.00 35.12 103 LEU A CA 1
ATOM 809 C C . LEU A 1 103 ? -42.703 6.983 47.368 1.00 35.12 103 LEU A C 1
ATOM 811 O O . LEU A 1 103 ? -42.363 7.836 48.181 1.00 35.12 103 LEU A O 1
ATOM 815 N N . SER A 1 104 ? -43.624 6.056 47.621 1.00 34.25 104 SER A N 1
ATOM 816 C CA . SER A 1 104 ? -43.978 5.526 48.944 1.00 34.25 104 SER A CA 1
ATOM 817 C C . SER A 1 104 ? -45.053 4.455 48.768 1.00 34.25 104 SER A C 1
ATOM 819 O O . SER A 1 104 ? -46.075 4.714 48.141 1.00 34.25 104 SER A O 1
ATOM 821 N N . SER A 1 105 ? -44.837 3.301 49.397 1.00 32.16 105 SER A N 1
ATOM 822 C CA . SER A 1 105 ? -45.739 2.144 49.548 1.00 32.16 105 SER A CA 1
ATOM 823 C C . SER A 1 105 ? -45.658 1.032 48.486 1.00 32.16 105 SER A C 1
ATOM 825 O O . SER A 1 105 ? -46.411 0.957 47.526 1.00 32.16 105 SER A O 1
ATOM 827 N N . SER A 1 106 ? -44.724 0.113 48.725 1.00 28.31 106 SER A N 1
ATOM 828 C CA . SER A 1 106 ? -44.795 -1.314 48.386 1.00 28.31 106 SER A CA 1
ATOM 829 C C . SER A 1 106 ? -43.648 -1.989 49.152 1.00 28.31 106 SER A C 1
ATOM 831 O O . SER A 1 106 ? -42.526 -1.505 49.090 1.00 28.31 106 SER A O 1
ATOM 833 N N . ASN A 1 107 ? -43.805 -3.067 49.909 1.00 34.44 107 ASN A N 1
ATOM 834 C CA . ASN A 1 107 ? -44.987 -3.830 50.261 1.00 34.44 107 ASN A CA 1
ATOM 835 C C . ASN A 1 107 ? -44.647 -4.612 51.531 1.00 34.44 107 ASN A C 1
ATOM 837 O O . ASN A 1 107 ? -43.597 -5.249 51.625 1.00 34.44 107 ASN A O 1
ATOM 841 N N . GLN A 1 108 ? -45.550 -4.526 52.501 1.00 32.62 108 GLN A N 1
ATOM 842 C CA . GLN A 1 108 ? -45.614 -5.432 53.633 1.00 32.62 108 GLN A CA 1
ATOM 843 C C . GLN A 1 108 ? -45.952 -6.856 53.171 1.00 32.62 108 GLN A C 1
ATOM 845 O O . GLN A 1 108 ? -46.611 -7.025 52.142 1.00 32.62 108 GLN A O 1
ATOM 850 N N . PRO A 1 109 ? -45.555 -7.878 53.944 1.00 41.53 109 PRO A N 1
ATOM 851 C CA . PRO A 1 109 ? -45.968 -9.242 53.696 1.00 41.53 109 PRO A CA 1
ATOM 852 C C . PRO A 1 109 ? -47.413 -9.458 54.184 1.00 41.53 109 PRO A C 1
ATOM 854 O O . PRO A 1 109 ? -47.786 -9.064 55.284 1.00 41.53 109 PRO A O 1
ATOM 857 N N . ASP A 1 110 ? -48.197 -10.135 53.349 1.00 42.38 110 ASP A N 1
ATOM 858 C CA . ASP A 1 110 ? -48.993 -11.288 53.783 1.00 42.38 110 ASP A CA 1
ATOM 859 C C . ASP A 1 110 ? -50.104 -11.042 54.832 1.00 42.38 110 ASP A C 1
ATOM 861 O O . ASP A 1 110 ? -50.033 -11.509 55.967 1.00 42.38 110 ASP A O 1
ATOM 865 N N . LEU A 1 111 ? -51.184 -10.341 54.452 1.00 41.75 111 LEU A N 1
ATOM 866 C CA . LEU A 1 111 ? -52.383 -10.195 55.305 1.00 41.75 111 LEU A CA 1
ATOM 867 C C . LEU A 1 111 ? -53.738 -10.409 54.601 1.00 41.75 111 LEU A C 1
ATOM 869 O O . LEU A 1 111 ? -54.757 -10.497 55.284 1.00 41.75 111 LEU A O 1
ATOM 873 N N . SER A 1 112 ? -53.806 -10.561 53.273 1.00 46.84 112 SER A N 1
ATOM 874 C CA . SER A 1 112 ? -55.108 -10.673 52.581 1.00 46.84 112 SER A CA 1
ATOM 875 C C . SER A 1 112 ? -55.670 -12.098 52.490 1.00 46.84 112 SER A C 1
ATOM 877 O O . SER A 1 112 ? -56.878 -12.257 52.335 1.00 46.84 112 SER A O 1
ATOM 879 N N . SER A 1 113 ? -54.844 -13.138 52.648 1.00 45.16 113 SER A N 1
ATOM 880 C CA . SER A 1 113 ? -55.304 -14.534 52.526 1.00 45.16 113 SER A CA 1
ATOM 881 C C . SER A 1 113 ? -56.012 -15.050 53.793 1.00 45.16 113 SER A C 1
ATOM 883 O O . SER A 1 113 ? -56.927 -15.867 53.716 1.00 45.16 113 SER A O 1
ATOM 885 N N . LYS A 1 114 ? -55.670 -14.515 54.977 1.00 48.31 114 LYS A N 1
ATOM 886 C CA . LYS A 1 114 ? -56.301 -14.909 56.252 1.00 48.31 114 LYS A CA 1
ATOM 887 C C . LYS A 1 114 ? -57.713 -14.346 56.426 1.00 48.31 114 LYS A C 1
ATOM 889 O O . LYS A 1 114 ? -58.589 -15.040 56.926 1.00 48.31 114 LYS A O 1
ATOM 894 N N . HIS A 1 115 ? -57.963 -13.124 55.954 1.00 46.66 115 HIS A N 1
ATOM 895 C CA . HIS A 1 115 ? -59.237 -12.450 56.216 1.00 46.66 115 HIS A CA 1
ATOM 896 C C . HIS A 1 115 ? -60.410 -13.010 55.394 1.00 46.66 115 HIS A C 1
ATOM 898 O O . HIS A 1 115 ? -61.560 -12.932 55.816 1.00 46.66 115 HIS A O 1
ATOM 904 N N . ILE A 1 116 ? -60.125 -13.635 54.247 1.00 48.34 116 ILE A N 1
ATOM 905 C CA . ILE A 1 116 ? -61.150 -14.267 53.403 1.00 48.34 116 ILE A CA 1
ATOM 906 C C . ILE A 1 116 ? -61.591 -15.621 53.988 1.00 48.34 116 ILE A C 1
ATOM 908 O O . ILE A 1 116 ? -62.750 -16.007 53.836 1.00 48.34 116 ILE A O 1
ATOM 912 N N . PHE A 1 117 ? -60.711 -16.318 54.715 1.00 45.59 117 PHE A N 1
ATOM 913 C CA . PHE A 1 117 ? -61.047 -17.599 55.343 1.00 45.59 117 PHE A CA 1
ATOM 914 C C . PHE A 1 117 ? -61.913 -17.430 56.604 1.00 45.59 117 PHE A C 1
ATOM 916 O O . PHE A 1 117 ? -62.804 -18.246 56.842 1.00 45.59 117 PHE A O 1
ATOM 923 N N . ASP A 1 118 ? -61.727 -16.339 57.353 1.00 44.38 118 ASP A N 1
ATOM 924 C CA . ASP A 1 118 ? -62.522 -16.050 58.556 1.00 44.38 118 ASP A CA 1
ATOM 925 C C . ASP A 1 118 ? -63.986 -15.685 58.221 1.00 44.38 118 ASP A C 1
ATOM 927 O O . ASP A 1 118 ? -64.906 -16.101 58.921 1.00 44.38 118 ASP A O 1
ATOM 931 N N . ILE A 1 119 ? -64.245 -15.027 57.083 1.00 50.47 119 ILE A N 1
ATOM 932 C CA . ILE A 1 119 ? -65.612 -14.655 56.652 1.00 50.47 119 ILE A CA 1
ATOM 933 C C . ILE A 1 119 ? -66.438 -15.877 56.194 1.00 50.47 119 ILE A C 1
ATOM 935 O O . ILE A 1 119 ? -67.672 -15.875 56.254 1.00 50.47 119 ILE A O 1
ATOM 939 N N . LEU A 1 120 ? -65.782 -16.958 55.760 1.00 46.91 120 LEU A N 1
ATOM 940 C CA . LEU A 1 120 ? -66.462 -18.193 55.354 1.00 46.91 120 LEU A CA 1
ATOM 941 C C . LEU A 1 120 ? -66.855 -19.087 56.539 1.00 46.91 120 LEU A C 1
ATOM 943 O O . LEU A 1 120 ? -67.759 -19.915 56.390 1.00 46.91 120 LEU A O 1
ATOM 947 N N . LEU A 1 121 ? -66.232 -18.919 57.710 1.00 48.34 121 LEU A N 1
ATOM 948 C CA . LEU A 1 121 ? -66.574 -19.699 58.902 1.00 48.34 121 LEU A CA 1
ATOM 949 C C . LEU A 1 121 ? -67.800 -19.136 59.641 1.00 48.34 121 LEU A C 1
ATOM 951 O O . LEU A 1 121 ? -68.597 -19.914 60.170 1.00 48.34 121 LEU A O 1
ATOM 955 N N . ASP A 1 122 ? -68.022 -17.820 59.578 1.00 39.75 122 ASP A N 1
ATOM 956 C CA . ASP A 1 122 ? -69.152 -17.158 60.246 1.00 39.75 122 ASP A CA 1
ATOM 957 C C . ASP A 1 122 ? -70.511 -17.409 59.566 1.00 39.75 122 ASP A C 1
ATOM 959 O O . ASP A 1 122 ? -71.554 -17.387 60.219 1.00 39.75 122 ASP A O 1
ATOM 963 N N . ASN A 1 123 ? -70.533 -17.774 58.280 1.00 40.44 123 ASN A N 1
ATOM 964 C CA . ASN A 1 123 ? -71.780 -18.071 57.557 1.00 40.44 123 ASN A CA 1
ATOM 965 C C . ASN A 1 123 ? -72.297 -19.514 57.739 1.00 40.44 123 ASN A C 1
ATOM 967 O O . ASN A 1 123 ? -73.286 -19.903 57.115 1.00 40.44 123 ASN A O 1
ATOM 971 N N . LYS A 1 124 ? -71.666 -20.327 58.601 1.00 42.59 124 LYS A N 1
ATOM 972 C CA . LYS A 1 124 ? -72.117 -21.700 58.906 1.00 42.59 124 LYS A CA 1
ATOM 973 C C . LYS A 1 124 ? -72.988 -21.815 60.165 1.00 42.59 124 LYS A C 1
ATOM 975 O O . LYS A 1 124 ? -73.484 -22.903 60.450 1.00 42.59 124 LYS A O 1
ATOM 980 N N . ILE A 1 125 ? -73.230 -20.715 60.883 1.00 44.06 125 ILE A N 1
ATOM 981 C CA . ILE A 1 125 ? -74.085 -20.668 62.081 1.00 44.06 125 ILE A CA 1
ATOM 982 C C . ILE A 1 125 ? -75.312 -19.798 61.797 1.00 44.06 125 ILE A C 1
ATOM 984 O O . ILE A 1 125 ? -75.413 -18.687 62.296 1.00 44.06 125 ILE A O 1
ATOM 988 N N . THR A 1 126 ? -76.241 -20.263 60.957 1.00 43.91 126 THR A N 1
ATOM 989 C CA . THR A 1 126 ? -77.660 -19.821 60.957 1.00 43.91 126 THR A CA 1
ATOM 990 C C . THR A 1 126 ? -78.492 -20.629 59.956 1.00 43.91 126 THR A C 1
ATOM 992 O O . THR A 1 126 ? -79.144 -20.113 59.059 1.00 43.91 126 THR A O 1
ATOM 995 N N . THR A 1 127 ? -78.520 -21.947 60.130 1.00 40.22 127 THR A N 1
ATOM 996 C CA . THR A 1 127 ? -79.671 -22.753 59.688 1.00 40.22 127 THR A CA 1
ATOM 997 C C . THR A 1 127 ? -80.251 -23.467 60.902 1.00 40.22 127 THR A C 1
ATOM 999 O O . THR A 1 127 ? -80.362 -24.685 60.956 1.00 40.22 127 THR A O 1
ATOM 1002 N N . ASN A 1 128 ? -80.599 -22.671 61.919 1.00 36.25 128 ASN A N 1
ATOM 1003 C CA . ASN A 1 128 ? -81.538 -23.115 62.936 1.00 36.25 128 ASN A CA 1
ATOM 1004 C C . ASN A 1 128 ? -82.925 -23.108 62.302 1.00 36.25 128 ASN A C 1
ATOM 1006 O O . ASN A 1 128 ? -83.468 -22.061 61.953 1.00 36.25 128 ASN A O 1
ATOM 1010 N N . SER A 1 129 ? -83.453 -24.311 62.142 1.00 40.66 129 SER A N 1
ATOM 1011 C CA . SER A 1 129 ? -84.849 -24.638 61.923 1.00 40.66 129 SER A CA 1
ATOM 1012 C C . SER A 1 129 ? -85.753 -23.729 62.762 1.00 40.66 129 SER A C 1
ATOM 1014 O O . SER A 1 129 ? -85.867 -23.898 63.974 1.00 40.66 129 SER A O 1
ATOM 1016 N N . LEU A 1 130 ? -86.411 -22.763 62.124 1.00 39.56 130 LEU A N 1
ATOM 1017 C CA . LEU A 1 130 ? -87.617 -22.154 62.673 1.00 39.56 130 LEU A CA 1
ATOM 1018 C C . LEU A 1 130 ? -88.751 -23.166 62.471 1.00 39.56 130 LEU A C 1
ATOM 1020 O O . LEU A 1 130 ? -89.462 -23.133 61.470 1.00 39.56 130 LEU A O 1
ATOM 1024 N N . GLU A 1 131 ? -88.881 -24.106 63.410 1.00 37.91 131 GLU A N 1
ATOM 1025 C CA . GLU A 1 131 ? -90.166 -24.747 63.683 1.00 37.91 131 GLU A CA 1
ATOM 1026 C C . GLU A 1 131 ? -91.120 -23.642 64.144 1.00 37.91 131 GLU A C 1
ATOM 1028 O O . GLU A 1 131 ? -91.053 -23.150 65.271 1.00 37.91 131 GLU A O 1
ATOM 1033 N N . ILE A 1 132 ? -91.977 -23.192 63.229 1.00 39.50 132 ILE A N 1
ATOM 1034 C CA . ILE A 1 132 ? -93.102 -22.329 63.566 1.00 39.50 132 ILE A CA 1
ATOM 1035 C C . ILE A 1 132 ? -94.116 -23.214 64.290 1.00 39.50 132 ILE A C 1
ATOM 1037 O O . ILE A 1 132 ? -94.869 -23.970 63.681 1.00 39.50 132 ILE A O 1
ATOM 1041 N N . ASN A 1 133 ? -94.075 -23.128 65.615 1.00 37.38 133 ASN A N 1
ATOM 1042 C CA . ASN A 1 133 ? -95.091 -23.625 66.523 1.00 37.38 133 ASN A CA 1
ATOM 1043 C C . ASN A 1 133 ? -96.356 -22.766 66.320 1.00 37.38 133 ASN A C 1
ATOM 1045 O O . ASN A 1 133 ? -96.381 -21.594 66.698 1.00 37.38 133 ASN A O 1
ATOM 1049 N N . CYS A 1 134 ? -97.382 -23.314 65.667 1.00 36.25 134 CYS A N 1
ATOM 1050 C CA . CYS A 1 134 ? -98.701 -22.690 65.564 1.00 36.25 134 CYS A CA 1
ATOM 1051 C C . CYS A 1 134 ? -99.588 -23.196 66.709 1.00 36.25 134 CYS A C 1
ATOM 1053 O O . CYS A 1 134 ? -100.259 -24.214 66.563 1.00 36.25 134 CYS A O 1
ATOM 1055 N N . ASP A 1 135 ? -99.612 -22.472 67.827 1.00 40.59 135 ASP A N 1
ATOM 1056 C CA . ASP A 1 135 ? -100.634 -22.626 68.866 1.00 40.59 135 ASP A CA 1
ATOM 1057 C C . ASP A 1 135 ? -101.765 -21.618 68.627 1.00 40.59 135 ASP A C 1
ATOM 1059 O O . ASP A 1 135 ? -101.581 -20.426 68.859 1.00 40.59 135 ASP A O 1
ATOM 1063 N N . SER A 1 136 ? -102.920 -22.101 68.156 1.00 42.47 136 SER A N 1
ATOM 1064 C CA . SER A 1 136 ? -104.272 -21.502 68.250 1.00 42.47 136 SER A CA 1
ATOM 1065 C C . SER A 1 136 ? -105.220 -22.449 67.469 1.00 42.47 136 SER A C 1
ATOM 1067 O O . SER A 1 136 ? -104.848 -22.890 66.391 1.00 42.47 136 SER A O 1
ATOM 1069 N N . GLU A 1 137 ? -106.396 -22.909 67.904 1.00 39.59 137 GLU A N 1
ATOM 1070 C CA . GLU A 1 137 ? -107.394 -22.356 68.820 1.00 39.59 137 GLU A CA 1
ATOM 1071 C C . GLU A 1 137 ? -108.267 -23.483 69.418 1.00 39.59 137 GLU A C 1
ATOM 1073 O O . GLU A 1 137 ? -108.677 -24.417 68.725 1.00 39.59 137 GLU A O 1
ATOM 1078 N N . GLN A 1 138 ? -108.658 -23.347 70.690 1.00 42.94 138 GLN A N 1
ATOM 1079 C CA . GLN A 1 138 ? -109.997 -23.766 71.101 1.00 42.94 138 GLN A CA 1
ATOM 1080 C C . GLN A 1 138 ? -110.973 -22.659 70.699 1.00 42.94 138 GLN A C 1
ATOM 1082 O O . GLN A 1 138 ? -110.843 -21.533 71.170 1.00 42.94 138 GLN A O 1
ATOM 1087 N N . GLY A 1 139 ? -111.995 -23.024 69.924 1.00 40.72 139 GLY A N 1
ATOM 1088 C CA . GLY A 1 139 ? -113.267 -22.307 69.889 1.00 40.72 139 GLY A CA 1
ATOM 1089 C C . GLY A 1 139 ? -113.592 -21.593 68.581 1.00 40.72 139 GLY A C 1
ATOM 1090 O O . GLY A 1 139 ? -113.397 -20.393 68.476 1.00 40.72 139 GLY A O 1
ATOM 1091 N N . ASN A 1 140 ? -114.225 -22.305 67.646 1.00 43.09 140 ASN A N 1
ATOM 1092 C CA . ASN A 1 140 ? -115.556 -21.946 67.139 1.00 43.09 140 ASN A CA 1
ATOM 1093 C C . ASN A 1 140 ? -116.094 -23.042 66.206 1.00 43.09 140 ASN A C 1
ATOM 1095 O O . ASN A 1 140 ? -115.365 -23.631 65.413 1.00 43.09 140 ASN A O 1
ATOM 1099 N N . GLN A 1 141 ? -117.384 -23.347 66.350 1.00 52.16 141 GLN A N 1
ATOM 1100 C CA . GLN A 1 141 ? -118.123 -24.298 65.521 1.00 52.16 141 GLN A CA 1
ATOM 1101 C C . GLN A 1 141 ? -118.092 -23.854 64.051 1.00 52.16 141 GLN A C 1
ATOM 1103 O O . GLN A 1 141 ? -118.677 -22.830 63.709 1.00 52.16 141 GLN A O 1
ATOM 1108 N N . VAL A 1 142 ? -117.455 -24.649 63.189 1.00 43.44 142 VAL A N 1
ATOM 1109 C CA . VAL A 1 142 ? -117.593 -24.556 61.730 1.00 43.44 142 VAL A CA 1
ATOM 1110 C C . VAL A 1 142 ? -118.436 -25.741 61.263 1.00 43.44 142 VAL A C 1
ATOM 1112 O O . VAL A 1 142 ? -118.268 -26.870 61.727 1.00 43.44 142 VAL A O 1
ATOM 1115 N N . SER A 1 143 ? -119.405 -25.442 60.403 1.00 46.84 143 SER A N 1
ATOM 1116 C CA . SER A 1 143 ? -120.385 -26.372 59.849 1.00 46.84 143 SER A CA 1
ATOM 1117 C C . SER A 1 143 ? -119.719 -27.525 59.075 1.00 46.84 143 SER A C 1
ATOM 1119 O O . SER A 1 143 ? -118.616 -27.380 58.549 1.00 46.84 143 SER A O 1
ATOM 1121 N N . SER A 1 144 ? -120.370 -28.692 58.993 1.00 53.22 144 SER A N 1
ATOM 1122 C CA . SER A 1 144 ? -119.778 -29.906 58.401 1.00 53.22 144 SER A CA 1
ATOM 1123 C C . SER A 1 144 ? -119.597 -29.874 56.872 1.00 53.22 144 SER A C 1
ATOM 1125 O O . SER A 1 144 ? -119.262 -30.908 56.299 1.00 53.22 144 SER A O 1
ATOM 1127 N N . GLU A 1 145 ? -119.807 -28.732 56.208 1.00 55.59 145 GLU A N 1
ATOM 1128 C CA . GLU A 1 145 ? -119.624 -28.556 54.755 1.00 55.59 145 GLU A CA 1
ATOM 1129 C C . GLU A 1 145 ? -118.344 -27.776 54.373 1.00 55.59 145 GLU A C 1
ATOM 1131 O O . GLU A 1 145 ? -117.884 -27.912 53.241 1.00 55.59 145 GLU A O 1
ATOM 1136 N N . ASP A 1 146 ? -117.682 -27.070 55.304 1.00 55.25 146 ASP A N 1
ATOM 1137 C CA . ASP A 1 146 ? -116.513 -26.211 54.993 1.00 55.25 146 ASP A CA 1
ATOM 1138 C C . ASP A 1 146 ? -115.139 -26.879 55.237 1.00 55.25 146 ASP A C 1
ATOM 1140 O O . ASP A 1 146 ? -114.106 -26.443 54.721 1.00 55.25 146 ASP A O 1
ATOM 1144 N N . VAL A 1 147 ? -115.110 -27.983 55.991 1.00 66.00 147 VAL A N 1
ATOM 1145 C CA . VAL A 1 147 ? -113.902 -28.784 56.279 1.00 66.00 147 VAL A CA 1
ATOM 1146 C C . VAL A 1 147 ? -113.195 -29.325 55.018 1.00 66.00 147 VAL A C 1
ATOM 1148 O O . VAL A 1 147 ? -111.962 -29.263 54.970 1.00 66.00 147 VAL A O 1
ATOM 1151 N N . PRO A 1 148 ? -113.888 -29.843 53.978 1.00 70.94 148 PRO A N 1
ATOM 1152 C CA . PRO A 1 148 ? -113.203 -30.319 52.775 1.00 70.94 148 PRO A CA 1
ATOM 1153 C C . PRO A 1 148 ? -112.561 -29.182 51.966 1.00 70.94 148 PRO A C 1
ATOM 1155 O O . PRO A 1 148 ? -111.490 -29.386 51.401 1.00 70.94 148 PRO A O 1
ATOM 1158 N N . ILE A 1 149 ? -113.153 -27.982 51.959 1.00 74.88 149 ILE A N 1
ATOM 1159 C CA . ILE A 1 149 ? -112.612 -26.813 51.246 1.00 74.88 149 ILE A CA 1
ATOM 1160 C C . ILE A 1 149 ? -111.349 -26.303 51.946 1.00 74.88 149 ILE A C 1
ATOM 1162 O O . ILE A 1 149 ? -110.348 -26.030 51.286 1.00 74.88 149 ILE A O 1
ATOM 1166 N N . LEU A 1 150 ? -111.359 -26.233 53.282 1.00 75.38 150 LEU A N 1
ATOM 1167 C CA . LEU A 1 150 ? -110.185 -25.840 54.064 1.00 75.38 150 LEU A CA 1
ATOM 1168 C C . LEU A 1 150 ? -109.025 -26.836 53.896 1.00 75.38 150 LEU A C 1
ATOM 1170 O O . LEU A 1 150 ? -107.871 -26.428 53.765 1.00 75.38 150 LEU A O 1
ATOM 1174 N N . ASN A 1 151 ? -109.327 -28.137 53.848 1.00 78.56 151 ASN A N 1
ATOM 1175 C CA . ASN A 1 151 ? -108.327 -29.176 53.602 1.00 78.56 151 ASN A CA 1
ATOM 1176 C C . ASN A 1 151 ? -107.746 -29.108 52.183 1.00 78.56 151 ASN A C 1
ATOM 1178 O O . ASN A 1 151 ? -106.537 -29.269 52.022 1.00 78.56 151 ASN A O 1
ATOM 1182 N N . GLU A 1 152 ? -108.570 -28.827 51.172 1.00 83.12 152 GLU A N 1
ATOM 1183 C CA . GLU A 1 152 ? -108.121 -28.641 49.787 1.00 83.12 152 GLU A CA 1
ATOM 1184 C C . GLU A 1 152 ? -107.242 -27.388 49.643 1.00 83.12 152 GLU A C 1
ATOM 1186 O O . GLU A 1 152 ? -106.173 -27.445 49.034 1.00 83.12 152 GLU A O 1
ATOM 1191 N N . LEU A 1 153 ? -107.617 -26.274 50.282 1.00 81.62 153 LEU A N 1
ATOM 1192 C CA . LEU A 1 153 ? -106.808 -25.053 50.286 1.00 81.62 153 LEU A CA 1
ATOM 1193 C C . LEU A 1 153 ? -105.448 -25.280 50.969 1.00 81.62 153 LEU A C 1
ATOM 1195 O O . LEU A 1 153 ? -104.413 -24.860 50.452 1.00 81.62 153 LEU A O 1
ATOM 1199 N N . ASN A 1 154 ? -105.429 -26.001 52.096 1.00 82.50 154 ASN A N 1
ATOM 1200 C CA . ASN A 1 154 ? -104.192 -26.385 52.782 1.00 82.50 154 ASN A CA 1
ATOM 1201 C C . ASN A 1 154 ? -103.338 -27.355 51.956 1.00 82.50 154 ASN A C 1
ATOM 1203 O O . ASN A 1 154 ? -102.106 -27.295 52.008 1.00 82.50 154 ASN A O 1
ATOM 1207 N N . PHE A 1 155 ? -103.957 -28.251 51.186 1.00 86.44 155 PHE A N 1
ATOM 1208 C CA . PHE A 1 155 ? -103.244 -29.136 50.271 1.00 86.44 155 PHE A CA 1
ATOM 1209 C C . PHE A 1 155 ? -102.587 -28.345 49.131 1.00 86.44 155 PHE A C 1
ATOM 1211 O O . PHE A 1 155 ? -101.395 -28.527 48.875 1.00 86.44 155 PHE A O 1
ATOM 1218 N N . GLN A 1 156 ? -103.313 -27.405 48.519 1.00 87.06 156 GLN A N 1
ATOM 1219 C CA . GLN A 1 156 ? -102.797 -26.527 47.462 1.00 87.06 156 GLN A CA 1
ATOM 1220 C C . GLN A 1 156 ? -101.702 -25.578 47.965 1.00 87.06 156 GLN A C 1
ATOM 1222 O O . GLN A 1 156 ? -100.694 -25.383 47.277 1.00 87.06 156 GLN A O 1
ATOM 1227 N N . LEU A 1 157 ? -101.841 -25.039 49.181 1.00 85.31 157 LEU A N 1
ATOM 1228 C CA . LEU A 1 157 ? -100.814 -24.216 49.823 1.00 85.31 157 LEU A CA 1
ATOM 1229 C C . LEU A 1 157 ? -99.537 -25.029 50.061 1.00 85.31 157 LEU A C 1
ATOM 1231 O O . LEU A 1 157 ? -98.453 -24.613 49.660 1.00 85.31 157 LEU A O 1
ATOM 1235 N N . ASN A 1 158 ? -99.658 -26.237 50.619 1.00 84.06 158 ASN A N 1
ATOM 1236 C CA . ASN A 1 158 ? -98.519 -27.134 50.818 1.00 84.06 158 ASN A CA 1
ATOM 1237 C C . ASN A 1 158 ? -97.871 -27.574 49.498 1.00 84.06 158 ASN A C 1
ATOM 1239 O O . ASN A 1 158 ? -96.650 -27.738 49.431 1.00 84.06 158 ASN A O 1
ATOM 1243 N N . GLN A 1 159 ? -98.661 -27.783 48.445 1.00 86.62 159 GLN A N 1
ATOM 1244 C CA . GLN A 1 159 ? -98.150 -28.137 47.124 1.00 86.62 159 GLN A CA 1
ATOM 1245 C C . GLN A 1 159 ? -97.383 -26.965 46.494 1.00 86.62 159 GLN A C 1
ATOM 1247 O O . GLN A 1 159 ? -96.252 -27.159 46.046 1.00 86.62 159 GLN A O 1
ATOM 1252 N N . SER A 1 160 ? -97.937 -25.751 46.560 1.00 81.88 160 SER A N 1
ATOM 1253 C CA . SER A 1 160 ? -97.292 -24.515 46.093 1.00 81.88 160 SER A CA 1
ATOM 1254 C C . SER A 1 160 ? -96.016 -24.212 46.878 1.00 81.88 160 SER A C 1
ATOM 1256 O O . SER A 1 160 ? -94.990 -23.884 46.290 1.00 81.88 160 SER A O 1
ATOM 1258 N N . GLN A 1 161 ? -96.024 -24.418 48.197 1.00 87.94 161 GLN A N 1
ATOM 1259 C CA . GLN A 1 161 ? -94.850 -24.221 49.045 1.00 87.94 161 GLN A CA 1
ATOM 1260 C C . GLN A 1 161 ? -93.749 -25.244 48.752 1.00 87.94 161 GLN A C 1
ATOM 1262 O O . GLN A 1 161 ? -92.573 -24.896 48.679 1.00 87.94 161 GLN A O 1
ATOM 1267 N N . LYS A 1 162 ? -94.109 -26.511 48.504 1.00 88.25 162 LYS A N 1
ATOM 1268 C CA . LYS A 1 162 ? -93.155 -27.530 48.037 1.00 88.25 162 LYS A CA 1
ATOM 1269 C C . LYS A 1 162 ? -92.563 -27.179 46.675 1.00 88.25 162 LYS A C 1
ATOM 1271 O O . LYS A 1 162 ? -91.402 -27.503 46.441 1.00 88.25 162 LYS A O 1
ATOM 1276 N N . GLN A 1 163 ? -93.341 -26.568 45.787 1.00 89.00 163 GLN A N 1
ATOM 1277 C CA . GLN A 1 163 ? -92.874 -26.160 44.468 1.00 89.00 163 GLN A CA 1
ATOM 1278 C C . GLN A 1 163 ? -91.947 -24.939 44.548 1.00 89.00 163 GLN A C 1
ATOM 1280 O O . GLN A 1 163 ? -90.826 -25.017 44.055 1.00 89.00 163 GLN A O 1
ATOM 1285 N N . CYS A 1 164 ? -92.328 -23.906 45.301 1.00 90.00 164 CYS A N 1
ATOM 1286 C CA . CYS A 1 164 ? -91.483 -22.743 45.586 1.00 90.00 164 CYS A CA 1
ATOM 1287 C C . CYS A 1 164 ? -90.152 -23.152 46.244 1.00 90.00 164 CYS A C 1
ATOM 1289 O O . CYS A 1 164 ? -89.080 -22.754 45.796 1.00 90.00 164 CYS A O 1
ATOM 1291 N N . ASN A 1 165 ? -90.191 -24.057 47.228 1.00 89.38 165 ASN A N 1
ATOM 1292 C CA . ASN A 1 165 ? -88.980 -24.581 47.866 1.00 89.38 165 ASN A CA 1
ATOM 1293 C C . ASN A 1 165 ? -88.081 -25.374 46.901 1.00 89.38 165 ASN A C 1
ATOM 1295 O O . ASN A 1 165 ? -86.872 -25.447 47.112 1.00 89.38 165 ASN A O 1
ATOM 1299 N N . LYS A 1 166 ? -88.643 -26.023 45.871 1.00 92.38 166 LYS A N 1
ATOM 1300 C CA . LYS A 1 166 ? -87.850 -26.713 44.839 1.00 92.38 166 LYS A CA 1
ATOM 1301 C C . LYS A 1 166 ? -87.183 -25.715 43.898 1.00 92.38 166 LYS A C 1
ATOM 1303 O O . LYS A 1 166 ? -86.011 -25.898 43.591 1.00 92.38 166 LYS A O 1
ATOM 1308 N N . GLU A 1 167 ? -87.906 -24.680 43.482 1.00 92.12 167 GLU A N 1
ATOM 1309 C CA . GLU A 1 167 ? -87.390 -23.611 42.618 1.00 92.12 167 GLU A CA 1
ATOM 1310 C C . GLU A 1 167 ? -86.265 -22.834 43.313 1.00 92.12 167 GLU A C 1
ATOM 1312 O O . GLU A 1 167 ? -85.179 -22.719 42.755 1.00 92.12 167 GLU A O 1
ATOM 1317 N N . GLN A 1 168 ? -86.453 -22.444 44.578 1.00 91.94 168 GLN A N 1
ATOM 1318 C CA . GLN A 1 168 ? -85.407 -21.795 45.381 1.00 91.94 168 GLN A CA 1
ATOM 1319 C C . GLN A 1 168 ? -84.166 -22.677 45.553 1.00 91.94 168 GLN A C 1
ATOM 1321 O O . GLN A 1 168 ? -83.041 -22.195 45.470 1.00 91.94 168 GLN A O 1
ATOM 1326 N N . LYS A 1 169 ? -84.342 -23.986 45.780 1.00 93.25 169 LYS A N 1
ATOM 1327 C CA . LYS A 1 169 ? -83.205 -24.917 45.863 1.00 93.25 169 LYS A CA 1
ATOM 1328 C C . LYS A 1 169 ? -82.439 -24.994 44.547 1.00 93.25 169 LYS A C 1
ATOM 1330 O O . LYS A 1 169 ? -81.214 -25.041 44.583 1.00 93.25 169 LYS A O 1
ATOM 1335 N N . LEU A 1 170 ? -83.148 -25.009 43.419 1.00 94.88 170 LEU A N 1
ATOM 1336 C CA . LEU A 1 170 ? -82.535 -25.035 42.096 1.00 94.88 170 LEU A CA 1
ATOM 1337 C C . LEU A 1 170 ? -81.750 -23.742 41.827 1.00 94.88 170 LEU A C 1
ATOM 1339 O O . LEU A 1 170 ? -80.583 -23.813 41.445 1.00 94.88 170 LEU A O 1
ATOM 1343 N N . GLU A 1 171 ? -82.333 -22.585 42.137 1.00 94.81 171 GLU A N 1
ATOM 1344 C CA . GLU A 1 171 ? -81.667 -21.282 42.025 1.00 94.81 171 GLU A CA 1
ATOM 1345 C C . GLU A 1 171 ? -80.421 -21.195 42.922 1.00 94.81 171 GLU A C 1
ATOM 1347 O O . GLU A 1 171 ? -79.355 -20.786 42.466 1.00 94.81 171 GLU A O 1
ATOM 1352 N N . ILE A 1 172 ? -80.499 -21.666 44.174 1.00 92.19 172 ILE A N 1
ATOM 1353 C CA . ILE A 1 172 ? -79.337 -21.726 45.076 1.00 92.19 172 ILE A CA 1
ATOM 1354 C C . ILE A 1 172 ? -78.229 -22.599 44.478 1.00 92.19 172 ILE A C 1
ATOM 1356 O O . ILE A 1 172 ? -77.061 -22.211 44.527 1.00 92.19 172 ILE A O 1
ATOM 1360 N N . THR A 1 173 ? -78.561 -23.757 43.896 1.00 93.62 173 THR A N 1
ATOM 1361 C CA . THR A 1 173 ? -77.549 -24.619 43.266 1.00 93.62 173 THR A CA 1
ATOM 1362 C C . THR A 1 173 ? -76.931 -23.989 42.019 1.00 93.62 173 THR A C 1
ATOM 1364 O O . THR A 1 173 ? -75.726 -24.119 41.812 1.00 93.62 173 THR A O 1
ATOM 1367 N N . GLU A 1 174 ? -77.715 -23.259 41.224 1.00 95.12 174 GLU A N 1
ATOM 1368 C CA . GLU A 1 174 ? -77.224 -22.549 40.040 1.00 95.12 174 GLU A CA 1
ATOM 1369 C C . GLU A 1 174 ? -76.302 -21.386 40.431 1.00 95.12 174 GLU A C 1
ATOM 1371 O O . GLU A 1 174 ? -75.203 -21.252 39.888 1.00 95.12 174 GLU A O 1
ATOM 1376 N N . LEU A 1 175 ? -76.684 -20.597 41.440 1.00 94.56 175 LEU A N 1
ATOM 1377 C CA . LEU A 1 175 ? -75.847 -19.529 41.989 1.00 94.56 175 LEU A CA 1
ATOM 1378 C C . LEU A 1 175 ? -74.552 -20.076 42.597 1.00 94.56 175 LEU A C 1
ATOM 1380 O O . LEU A 1 175 ? -73.486 -19.506 42.368 1.00 94.56 175 LEU A O 1
ATOM 1384 N N . GLN A 1 176 ? -74.610 -21.198 43.320 1.00 94.44 176 GLN A N 1
ATOM 1385 C CA . GLN A 1 176 ? -73.417 -21.873 43.841 1.00 94.44 176 GLN A CA 1
ATOM 1386 C C . GLN A 1 176 ? -72.495 -22.351 42.716 1.00 94.44 176 GLN A C 1
ATOM 1388 O O . GLN A 1 176 ? -71.279 -22.175 42.798 1.00 94.44 176 GLN A O 1
ATOM 1393 N N . GLN A 1 177 ? -73.051 -22.928 41.649 1.00 95.50 177 GLN A N 1
ATOM 1394 C CA . GLN A 1 177 ? -72.267 -23.350 40.493 1.00 95.50 177 GLN A CA 1
ATOM 1395 C C . GLN A 1 177 ? -71.625 -22.151 39.782 1.00 95.50 177 GLN A C 1
ATOM 1397 O O . GLN A 1 177 ? -70.440 -22.205 39.453 1.00 95.50 177 GLN A O 1
ATOM 1402 N N . ASN A 1 178 ? -72.365 -21.058 39.590 1.00 96.62 178 ASN A N 1
ATOM 1403 C CA . ASN A 1 178 ? -71.849 -19.838 38.972 1.00 96.62 178 ASN A CA 1
ATOM 1404 C C . ASN A 1 178 ? -70.740 -19.200 39.825 1.00 96.62 178 ASN A C 1
ATOM 1406 O O . ASN A 1 178 ? -69.696 -18.813 39.304 1.00 96.62 178 ASN A O 1
ATOM 1410 N N . LEU A 1 179 ? -70.911 -19.174 41.149 1.00 95.00 179 LEU A N 1
ATOM 1411 C CA . LEU A 1 179 ? -69.890 -18.700 42.083 1.00 95.00 179 LEU A CA 1
ATOM 1412 C C . LEU A 1 179 ? -68.620 -19.559 42.014 1.00 95.00 179 LEU A C 1
ATOM 1414 O O . LEU A 1 179 ? -67.519 -19.017 41.966 1.00 95.00 179 LEU A O 1
ATOM 1418 N N . ASN A 1 180 ? -68.757 -20.884 41.920 1.00 94.81 180 ASN A N 1
ATOM 1419 C CA . ASN A 1 180 ? -67.614 -21.779 41.729 1.00 94.81 180 ASN A CA 1
ATOM 1420 C C . ASN A 1 180 ? -66.891 -21.526 40.399 1.00 94.81 180 ASN A C 1
ATOM 1422 O O . ASN A 1 180 ? -65.664 -21.468 40.379 1.00 94.81 180 ASN A O 1
ATOM 1426 N N . LEU A 1 181 ? -67.624 -21.322 39.299 1.00 95.75 181 LEU A N 1
ATOM 1427 C CA . LEU A 1 181 ? -67.021 -20.974 38.007 1.00 95.75 181 LEU A CA 1
ATOM 1428 C C . LEU A 1 181 ? -66.271 -19.637 38.077 1.00 95.75 181 LEU A C 1
ATOM 1430 O O . LEU A 1 181 ? -65.149 -19.537 37.584 1.00 95.75 181 LEU A O 1
ATOM 1434 N N . LYS A 1 182 ? -66.846 -18.628 38.743 1.00 95.75 182 LYS A N 1
ATOM 1435 C CA . LYS A 1 182 ? -66.184 -17.333 38.955 1.00 95.75 182 LYS A CA 1
ATOM 1436 C C . LYS A 1 182 ? -64.941 -17.436 39.832 1.00 95.75 182 LYS A C 1
ATOM 1438 O O . LYS A 1 182 ? -63.965 -16.749 39.546 1.00 95.75 182 LYS A O 1
ATOM 1443 N N . ASN A 1 183 ? -64.939 -18.306 40.839 1.00 95.62 183 ASN A N 1
ATOM 1444 C CA . ASN A 1 183 ? -63.743 -18.575 41.638 1.00 95.62 183 ASN A CA 1
ATOM 1445 C C . ASN A 1 183 ? -62.631 -19.216 40.800 1.00 95.62 183 ASN A C 1
ATOM 1447 O O . ASN A 1 183 ? -61.494 -18.762 40.872 1.00 95.62 183 ASN A O 1
ATOM 1451 N N . ILE A 1 184 ? -62.958 -20.192 39.947 1.00 97.12 184 ILE A N 1
ATOM 1452 C CA . ILE A 1 184 ? -61.981 -20.809 39.032 1.00 97.12 184 ILE A CA 1
ATOM 1453 C C . ILE A 1 184 ? -61.397 -19.761 38.070 1.00 97.12 184 ILE A C 1
ATOM 1455 O O . ILE A 1 184 ? -60.188 -19.729 37.841 1.00 97.12 184 ILE A O 1
ATOM 1459 N N . ASP A 1 185 ? -62.233 -18.872 37.524 1.00 96.75 185 ASP A N 1
ATOM 1460 C CA . ASP A 1 185 ? -61.767 -17.778 36.665 1.00 96.75 185 ASP A CA 1
ATOM 1461 C C . ASP A 1 185 ? -60.847 -16.798 37.407 1.00 96.75 185 ASP A C 1
ATOM 1463 O O . ASP A 1 185 ? -59.840 -16.364 36.846 1.00 96.75 185 ASP A O 1
ATOM 1467 N N . LEU A 1 186 ? -61.163 -16.463 38.661 1.00 95.12 186 LEU A N 1
ATOM 1468 C CA . LEU A 1 186 ? -60.322 -15.603 39.497 1.00 95.12 186 LEU A CA 1
ATOM 1469 C C . LEU A 1 186 ? -58.974 -16.253 39.816 1.00 95.12 186 LEU A C 1
ATOM 1471 O O . LEU A 1 186 ? -57.945 -15.583 39.735 1.00 95.12 186 LEU A O 1
ATOM 1475 N N . GLU A 1 187 ? -58.957 -17.548 40.134 1.00 94.62 187 GLU A N 1
ATOM 1476 C CA . GLU A 1 187 ? -57.720 -18.303 40.355 1.00 94.62 187 GLU A CA 1
ATOM 1477 C C . GLU A 1 187 ? -56.854 -18.334 39.092 1.00 94.62 187 GLU A C 1
ATOM 1479 O O . GLU A 1 187 ? -55.653 -18.067 39.159 1.00 94.62 187 GLU A O 1
ATOM 1484 N N . ARG A 1 188 ? -57.465 -18.575 37.927 1.00 96.88 188 ARG A N 1
ATOM 1485 C CA . ARG A 1 188 ? -56.773 -18.547 36.633 1.00 96.88 188 ARG A CA 1
ATOM 1486 C C . ARG A 1 188 ? -56.168 -17.175 36.340 1.00 96.88 188 ARG A C 1
ATOM 1488 O O . ARG A 1 188 ? -54.996 -17.092 35.984 1.00 96.88 188 ARG A O 1
ATOM 1495 N N . LEU A 1 189 ? -56.939 -16.102 36.520 1.00 95.12 189 LEU A N 1
ATOM 1496 C CA . LEU A 1 189 ? -56.456 -14.740 36.283 1.00 95.12 189 LEU A CA 1
ATOM 1497 C C . LEU A 1 189 ? -55.337 -14.365 37.268 1.00 95.12 189 LEU A C 1
ATOM 1499 O O . LEU A 1 189 ? -54.368 -13.710 36.895 1.00 95.12 189 LEU A O 1
ATOM 1503 N N . SER A 1 190 ? -55.435 -14.819 38.520 1.00 95.06 190 SER A N 1
ATOM 1504 C CA . SER A 1 190 ? -54.384 -14.635 39.524 1.00 95.06 190 SER A CA 1
ATOM 1505 C C . SER A 1 190 ? -53.075 -15.320 39.116 1.00 95.06 190 SER A C 1
ATOM 1507 O O . SER A 1 190 ? -52.009 -14.709 39.222 1.00 95.06 190 SER A O 1
ATOM 1509 N N . GLN A 1 191 ? -53.144 -16.548 38.592 1.00 95.62 191 GLN A N 1
ATOM 1510 C CA . GLN A 1 191 ? -51.975 -17.268 38.075 1.00 95.62 191 GLN A CA 1
ATOM 1511 C C . GLN A 1 191 ? -51.346 -16.551 36.872 1.00 95.62 191 GLN A C 1
ATOM 1513 O O . GLN A 1 191 ? -50.129 -16.371 36.843 1.00 95.62 191 GLN A O 1
ATOM 1518 N N . GLU A 1 192 ? -52.160 -16.073 35.928 1.00 96.50 192 GLU A N 1
ATOM 1519 C CA . GLU A 1 192 ? -51.688 -15.325 34.754 1.00 96.50 192 GLU A CA 1
ATOM 1520 C C . GLU A 1 192 ? -50.982 -14.018 35.153 1.00 96.50 192 GLU A C 1
ATOM 1522 O O . GLU A 1 192 ? -49.907 -13.696 34.645 1.00 96.50 192 GLU A O 1
ATOM 1527 N N . VAL A 1 193 ? -51.531 -13.284 36.128 1.00 94.25 193 VAL A N 1
ATOM 1528 C CA . VAL A 1 193 ? -50.887 -12.082 36.679 1.00 94.25 193 VAL A CA 1
ATOM 1529 C C . VAL A 1 193 ? -49.545 -12.424 37.331 1.00 94.25 193 VAL A C 1
ATOM 1531 O O . VAL A 1 193 ? -48.568 -11.701 37.132 1.00 94.25 193 VAL A O 1
ATOM 1534 N N . GLN A 1 194 ? -49.460 -13.526 38.082 1.00 94.94 194 GLN A N 1
ATOM 1535 C CA . GLN A 1 194 ? -48.197 -13.965 38.681 1.00 94.94 194 GLN A CA 1
ATOM 1536 C C . GLN A 1 194 ? -47.151 -14.350 37.627 1.00 94.94 194 GLN A C 1
ATOM 1538 O O . GLN A 1 194 ? -45.972 -14.040 37.800 1.00 94.94 194 GLN A O 1
ATOM 1543 N N . GLU A 1 195 ? -47.552 -15.016 36.546 1.00 94.56 195 GLU A N 1
ATOM 1544 C CA . GLU A 1 195 ? -46.651 -15.400 35.457 1.00 94.56 195 GLU A CA 1
ATOM 1545 C C . GLU A 1 195 ? -46.145 -14.180 34.680 1.00 94.56 195 GLU A C 1
ATOM 1547 O O . GLU A 1 195 ? -44.934 -14.018 34.511 1.00 94.56 195 GLU A O 1
ATOM 1552 N N . ASN A 1 196 ? -47.039 -13.257 34.323 1.00 94.94 196 ASN A N 1
ATOM 1553 C CA . ASN A 1 196 ? -46.668 -11.997 33.678 1.00 94.94 196 ASN A CA 1
ATOM 1554 C C . ASN A 1 196 ? -45.719 -11.161 34.545 1.00 94.94 196 ASN A C 1
ATOM 1556 O O . ASN A 1 196 ? -44.773 -10.566 34.031 1.00 94.94 196 ASN A O 1
ATOM 1560 N N . ASN A 1 197 ? -45.912 -11.161 35.866 1.00 95.50 197 ASN A N 1
ATOM 1561 C CA . ASN A 1 197 ? -45.012 -10.472 36.787 1.00 95.50 197 ASN A CA 1
ATOM 1562 C C . ASN A 1 197 ? -43.605 -11.106 36.795 1.00 95.50 197 ASN A C 1
ATOM 1564 O O . ASN A 1 197 ? -42.603 -10.398 36.734 1.00 95.50 197 ASN A O 1
ATOM 1568 N N . LYS A 1 198 ? -43.500 -12.444 36.764 1.00 95.06 198 LYS A N 1
ATOM 1569 C CA . LYS A 1 198 ? -42.197 -13.131 36.633 1.00 95.06 198 LYS A CA 1
ATOM 1570 C C . LYS A 1 198 ? -41.479 -12.757 35.332 1.00 95.06 198 LYS A C 1
ATOM 1572 O O . LYS A 1 198 ? -40.267 -12.547 35.348 1.00 95.06 198 LYS A O 1
ATOM 1577 N N . ILE A 1 199 ? -42.212 -12.668 34.220 1.00 94.69 199 ILE A N 1
ATOM 1578 C CA . ILE A 1 199 ? -41.656 -12.274 32.915 1.00 94.69 199 ILE A CA 1
ATOM 1579 C C . ILE A 1 199 ? -41.176 -10.820 32.949 1.00 94.69 199 ILE A C 1
ATOM 1581 O O . ILE A 1 199 ? -40.081 -10.533 32.463 1.00 94.69 199 ILE A O 1
ATOM 1585 N N . LEU A 1 200 ? -41.955 -9.919 33.552 1.00 95.00 200 LEU A N 1
ATOM 1586 C CA . LEU A 1 200 ? -41.586 -8.514 33.703 1.00 95.00 200 LEU A CA 1
ATOM 1587 C C . LEU A 1 200 ? -40.276 -8.363 34.488 1.00 95.00 200 LEU A C 1
ATOM 1589 O O . LEU A 1 200 ? -39.353 -7.720 33.997 1.00 95.00 200 LEU A O 1
ATOM 1593 N N . VAL A 1 201 ? -40.150 -9.035 35.636 1.00 94.75 201 VAL A N 1
ATOM 1594 C CA . VAL A 1 201 ? -38.923 -9.016 36.453 1.00 94.75 201 VAL A CA 1
ATOM 1595 C C . VAL A 1 201 ? -37.711 -9.537 35.667 1.00 94.75 201 VAL A C 1
ATOM 1597 O O . VAL A 1 201 ? -36.620 -8.974 35.752 1.00 94.75 201 VAL A O 1
ATOM 1600 N N . LEU A 1 202 ? -37.883 -10.586 34.856 1.00 92.94 202 LEU A N 1
ATOM 1601 C CA . LEU A 1 202 ? -36.826 -11.098 33.975 1.00 92.94 202 LEU A CA 1
ATOM 1602 C C . LEU A 1 202 ? -36.412 -10.082 32.899 1.00 92.94 202 LEU A C 1
ATOM 1604 O O . LEU A 1 202 ? -35.221 -9.922 32.624 1.00 92.94 202 LEU A O 1
ATOM 1608 N N . ALA A 1 203 ? -37.380 -9.399 32.287 1.00 89.56 203 ALA A N 1
ATOM 1609 C CA . ALA A 1 203 ? -37.123 -8.373 31.282 1.00 89.56 203 ALA A CA 1
ATOM 1610 C C . ALA A 1 203 ? -36.418 -7.149 31.887 1.00 89.56 203 ALA A C 1
ATOM 1612 O O . ALA A 1 203 ? -35.452 -6.653 31.305 1.00 89.56 203 ALA A O 1
ATOM 1613 N N . GLU A 1 204 ? -36.844 -6.708 33.071 1.00 90.06 204 GLU A N 1
ATOM 1614 C CA . GLU A 1 204 ? -36.202 -5.634 33.833 1.00 90.06 204 GLU A CA 1
ATOM 1615 C C . GLU A 1 204 ? -34.764 -5.993 34.208 1.00 90.06 204 GLU A C 1
ATOM 1617 O O . GLU A 1 204 ? -33.866 -5.175 34.024 1.00 90.06 204 GLU A O 1
ATOM 1622 N N . LEU A 1 205 ? -34.507 -7.231 34.637 1.00 85.94 205 LEU A N 1
ATOM 1623 C CA . LEU A 1 205 ? -33.157 -7.701 34.943 1.00 85.94 205 LEU A CA 1
ATOM 1624 C C . LEU A 1 205 ? -32.267 -7.748 33.694 1.00 85.94 205 LEU A C 1
ATOM 1626 O O . LEU A 1 205 ? -31.106 -7.347 33.751 1.00 85.94 205 LEU A O 1
ATOM 1630 N N . LYS A 1 206 ? -32.801 -8.175 32.544 1.00 84.56 206 LYS A N 1
ATOM 1631 C CA . LYS A 1 206 ? -32.072 -8.154 31.267 1.00 84.56 206 LYS A CA 1
ATOM 1632 C C . LYS A 1 206 ? -31.761 -6.724 30.824 1.00 84.56 206 LYS A C 1
ATOM 1634 O O . LYS A 1 206 ? -30.644 -6.446 30.391 1.00 84.56 206 LYS A O 1
ATOM 1639 N N . LEU A 1 207 ? -32.719 -5.810 30.974 1.00 82.00 207 LEU A N 1
ATOM 1640 C CA . LEU A 1 207 ? -32.491 -4.385 30.763 1.00 82.00 207 LEU A CA 1
ATOM 1641 C C . LEU A 1 207 ? -31.422 -3.872 31.721 1.00 82.00 207 LEU A C 1
ATOM 1643 O O . LEU A 1 207 ? -30.492 -3.224 31.269 1.00 82.00 207 LEU A O 1
ATOM 1647 N N . GLN A 1 208 ? -31.472 -4.208 33.006 1.00 80.06 208 GLN A N 1
ATOM 1648 C CA . GLN A 1 208 ? -30.472 -3.788 33.983 1.00 80.06 208 GLN A CA 1
ATOM 1649 C C . GLN A 1 208 ? -29.080 -4.355 33.673 1.00 80.06 208 GLN A C 1
ATOM 1651 O O . GLN A 1 208 ? -28.096 -3.647 33.830 1.00 80.06 208 GLN A O 1
ATOM 1656 N N . GLN A 1 209 ? -28.973 -5.583 33.161 1.00 73.50 209 GLN A N 1
ATOM 1657 C CA . GLN A 1 209 ? -27.706 -6.161 32.699 1.00 73.50 209 GLN A CA 1
ATOM 1658 C C . GLN A 1 209 ? -27.142 -5.432 31.474 1.00 73.50 209 GLN A C 1
ATOM 1660 O O . GLN A 1 209 ? -25.948 -5.150 31.435 1.00 73.50 209 GLN A O 1
ATOM 1665 N N . LEU A 1 210 ? -27.992 -5.077 30.507 1.00 68.69 210 LEU A N 1
ATOM 1666 C CA . LEU A 1 210 ? -27.598 -4.278 29.340 1.00 68.69 210 LEU A CA 1
ATOM 1667 C C . LEU A 1 210 ? -27.296 -2.814 29.709 1.00 68.69 210 LEU A C 1
ATOM 1669 O O . LEU A 1 210 ? -26.450 -2.175 29.092 1.00 68.69 210 LEU A O 1
ATOM 1673 N N . THR A 1 211 ? -27.973 -2.290 30.734 1.00 69.12 211 THR A N 1
ATOM 1674 C CA . THR A 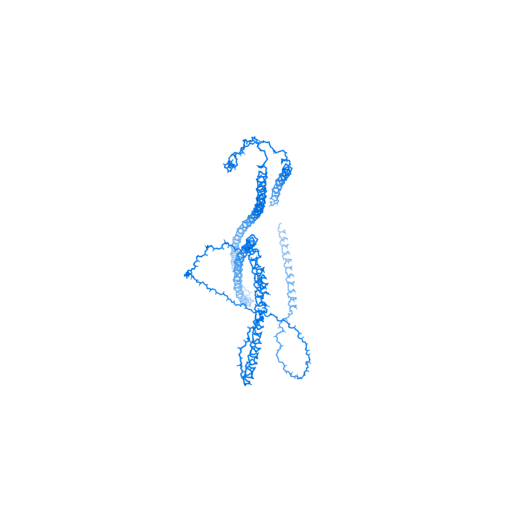1 211 ? -27.857 -0.902 31.210 1.00 69.12 211 THR A CA 1
ATOM 1675 C C . THR A 1 211 ? -26.793 -0.750 32.299 1.00 69.12 211 THR A C 1
ATOM 1677 O O . THR A 1 211 ? -26.417 0.374 32.629 1.00 69.12 211 THR A O 1
ATOM 1680 N N . ASN A 1 212 ? -26.260 -1.844 32.853 1.00 60.62 212 ASN A N 1
ATOM 1681 C CA . ASN A 1 212 ? -25.106 -1.827 33.746 1.00 60.62 212 ASN A CA 1
ATOM 1682 C C . ASN A 1 212 ? -23.874 -1.414 32.930 1.00 60.62 212 ASN A C 1
ATOM 1684 O O . ASN A 1 212 ? -23.131 -2.224 32.378 1.00 60.62 212 ASN A O 1
ATOM 1688 N N . LYS A 1 213 ? -23.690 -0.092 32.868 1.00 56.88 213 LYS A N 1
ATOM 1689 C CA . LYS A 1 213 ? -22.721 0.644 32.052 1.00 56.88 213 LYS A CA 1
ATOM 1690 C C . LYS A 1 213 ? -21.277 0.159 32.190 1.00 56.88 213 LYS A C 1
ATOM 1692 O O . LYS A 1 213 ? -20.512 0.367 31.271 1.00 56.88 213 LYS A O 1
ATOM 1697 N N . SER A 1 214 ? -20.877 -0.503 33.272 1.00 59.88 214 SER A N 1
ATOM 1698 C CA . SER A 1 214 ? -19.461 -0.838 33.486 1.00 59.88 214 SER A CA 1
ATOM 1699 C C . SER A 1 214 ? -18.894 -1.843 32.475 1.00 59.88 214 SER A C 1
ATOM 1701 O O . SER A 1 214 ? -17.808 -1.618 31.958 1.00 59.88 214 SER A O 1
ATOM 1703 N N . GLN A 1 215 ? -19.594 -2.939 32.173 1.00 59.31 215 GLN A N 1
ATOM 1704 C CA . GLN A 1 215 ? -19.027 -3.992 31.316 1.00 59.31 215 GLN A CA 1
ATOM 1705 C C . GLN A 1 215 ? -19.378 -3.792 29.840 1.00 59.31 215 GLN A C 1
ATOM 1707 O O . GLN A 1 215 ? -18.535 -4.005 28.973 1.00 59.31 215 GLN A O 1
ATOM 1712 N N . HIS A 1 216 ? -20.598 -3.336 29.542 1.00 62.34 216 HIS A N 1
ATOM 1713 C CA . HIS A 1 216 ? -21.019 -3.102 28.163 1.00 62.34 216 HIS A CA 1
ATOM 1714 C C . HIS A 1 216 ? -20.461 -1.794 27.583 1.00 62.34 216 HIS A C 1
ATOM 1716 O O . HIS A 1 216 ? -20.143 -1.774 26.401 1.00 62.34 216 HIS A O 1
ATOM 1722 N N . SER A 1 217 ? -20.266 -0.736 28.389 1.00 64.88 217 SER A N 1
ATOM 1723 C CA . SER A 1 217 ? -19.606 0.490 27.900 1.00 64.88 217 SER A CA 1
ATOM 1724 C C . SER A 1 217 ? -18.153 0.223 27.537 1.00 64.88 217 SER A C 1
ATOM 1726 O O . SER A 1 217 ? -17.725 0.674 26.487 1.00 64.88 217 SER A O 1
ATOM 1728 N N . ASN A 1 218 ? -17.425 -0.554 28.346 1.00 69.31 218 ASN A N 1
ATOM 1729 C CA . ASN A 1 218 ? -16.040 -0.907 28.035 1.00 69.31 218 ASN A CA 1
ATOM 1730 C C . ASN A 1 218 ? -15.959 -1.756 26.761 1.00 69.31 218 ASN A C 1
ATOM 1732 O O . ASN A 1 218 ? -15.165 -1.458 25.884 1.00 69.31 218 ASN A O 1
ATOM 1736 N N . LEU A 1 219 ? -16.836 -2.753 26.599 1.00 75.81 219 LEU A N 1
ATOM 1737 C CA . LEU A 1 219 ? -16.839 -3.604 25.402 1.00 75.81 219 LEU A CA 1
ATOM 1738 C C . LEU A 1 219 ? -17.275 -2.841 24.137 1.00 75.81 219 LEU A C 1
ATOM 1740 O O . LEU A 1 219 ? -16.766 -3.105 23.050 1.00 75.81 219 LEU A O 1
ATOM 1744 N N . LEU A 1 220 ? -18.195 -1.881 24.273 1.00 76.00 220 LEU A N 1
ATOM 1745 C CA . LEU A 1 220 ? -18.606 -0.992 23.186 1.00 76.00 220 LEU A CA 1
ATOM 1746 C C . LEU A 1 220 ? -17.497 0.007 22.826 1.00 76.00 220 LEU A C 1
ATOM 1748 O O . LEU A 1 220 ? -17.300 0.306 21.653 1.00 76.00 220 LEU A O 1
ATOM 1752 N N . GLU A 1 221 ? -16.760 0.507 23.815 1.00 79.62 221 GLU A N 1
ATOM 1753 C CA . GLU A 1 221 ? -15.615 1.393 23.608 1.00 79.62 221 GLU A CA 1
ATOM 1754 C C . GLU A 1 221 ? -14.435 0.645 22.976 1.00 79.62 221 GLU A C 1
ATOM 1756 O O . GLU A 1 221 ? -13.864 1.145 22.010 1.00 79.62 221 GLU A O 1
ATOM 1761 N N . ASP A 1 222 ? -14.169 -0.595 23.394 1.00 82.00 222 ASP A N 1
ATOM 1762 C CA . ASP A 1 222 ? -13.211 -1.500 22.750 1.00 82.00 222 ASP A CA 1
ATOM 1763 C C . ASP A 1 222 ? -13.624 -1.805 21.302 1.00 82.00 222 ASP A C 1
ATOM 1765 O O . ASP A 1 222 ? -12.803 -1.736 20.387 1.00 82.00 222 ASP A O 1
ATOM 1769 N N . GLN A 1 223 ? -14.909 -2.093 21.052 1.00 83.06 223 GLN A N 1
ATOM 1770 C CA . GLN A 1 223 ? -15.419 -2.272 19.689 1.00 83.06 223 GLN A CA 1
ATOM 1771 C C . GLN A 1 223 ? -15.270 -1.006 18.845 1.00 83.06 223 GLN A C 1
ATOM 1773 O O . GLN A 1 223 ? -14.878 -1.107 17.685 1.00 83.06 223 GLN A O 1
ATOM 1778 N N . ASN A 1 224 ? -15.541 0.173 19.405 1.00 85.31 224 ASN A N 1
ATOM 1779 C CA . ASN A 1 224 ? -15.371 1.442 18.701 1.00 85.31 224 ASN A CA 1
ATOM 1780 C C . ASN A 1 224 ? -13.892 1.740 18.420 1.00 85.31 224 ASN A C 1
ATOM 1782 O O . ASN A 1 224 ? -13.567 2.234 17.341 1.00 85.31 224 ASN A O 1
ATOM 1786 N N . GLN A 1 225 ? -12.983 1.403 19.338 1.00 90.62 225 GLN A N 1
ATOM 1787 C CA . GLN A 1 225 ? -11.541 1.510 19.110 1.00 90.62 225 GLN A CA 1
ATOM 1788 C C . GLN A 1 225 ? -11.075 0.559 18.005 1.00 90.62 225 GLN A C 1
ATOM 1790 O O . GLN A 1 225 ? -10.350 0.986 17.107 1.00 90.62 225 GLN A O 1
ATOM 1795 N N . ILE A 1 226 ? -11.531 -0.698 18.015 1.00 90.44 226 ILE A N 1
ATOM 1796 C CA . ILE A 1 226 ? -11.238 -1.666 16.949 1.00 90.44 226 ILE A CA 1
ATOM 1797 C C . ILE A 1 226 ? -11.804 -1.173 15.613 1.00 90.44 226 ILE A C 1
ATOM 1799 O O . ILE A 1 226 ? -11.099 -1.214 14.609 1.00 90.44 226 ILE A O 1
ATOM 1803 N N . HIS A 1 227 ? -13.040 -0.667 15.592 1.00 90.50 227 HIS A N 1
ATOM 1804 C CA . HIS A 1 227 ? -13.662 -0.117 14.388 1.00 90.50 227 HIS A CA 1
ATOM 1805 C C . HIS A 1 227 ? -12.857 1.056 13.828 1.00 90.50 227 HIS A C 1
ATOM 1807 O O . HIS A 1 227 ? -12.508 1.048 12.654 1.00 90.50 227 HIS A O 1
ATOM 1813 N N . THR A 1 228 ? -12.478 2.008 14.684 1.00 93.75 228 THR A N 1
ATOM 1814 C CA . THR A 1 228 ? -11.665 3.170 14.298 1.00 93.75 228 THR A CA 1
ATOM 1815 C C . THR A 1 228 ? -10.304 2.727 13.755 1.00 93.75 228 THR A C 1
ATOM 1817 O O . THR A 1 228 ? -9.849 3.226 12.729 1.00 93.75 228 THR A O 1
ATOM 1820 N N . MET A 1 229 ? -9.665 1.741 14.393 1.00 93.12 229 MET A N 1
ATOM 1821 C CA . MET A 1 229 ? -8.381 1.200 13.940 1.00 93.12 229 MET A CA 1
ATOM 1822 C C . MET A 1 229 ? -8.495 0.529 12.563 1.00 93.12 229 MET A C 1
ATOM 1824 O O . MET A 1 229 ? -7.647 0.754 11.700 1.00 93.12 229 MET A O 1
ATOM 1828 N N . VAL A 1 230 ? -9.549 -0.261 12.339 1.00 93.69 230 VAL A N 1
ATOM 1829 C CA . VAL A 1 230 ? -9.813 -0.919 11.049 1.00 93.69 230 VAL A CA 1
ATOM 1830 C C . VAL A 1 230 ? -10.178 0.104 9.970 1.00 93.69 230 VAL A C 1
ATOM 1832 O O . VAL A 1 230 ? -9.721 -0.022 8.836 1.00 93.69 230 VAL A O 1
ATOM 1835 N N . GLU A 1 231 ? -10.947 1.143 10.297 1.00 94.31 231 GLU A N 1
ATOM 1836 C CA . GLU A 1 231 ? -11.252 2.241 9.372 1.00 94.31 231 GLU A CA 1
ATOM 1837 C C . GLU A 1 231 ? -9.998 3.024 8.976 1.00 94.31 231 GLU A C 1
ATOM 1839 O O . GLU A 1 231 ? -9.813 3.345 7.797 1.00 94.31 231 GLU A O 1
ATOM 1844 N N . GLU A 1 232 ? -9.102 3.296 9.927 1.00 95.00 232 GLU A N 1
ATOM 1845 C CA . GLU A 1 232 ? -7.807 3.908 9.639 1.00 95.00 232 GLU A CA 1
ATOM 1846 C C . GLU A 1 232 ? -6.938 3.013 8.749 1.00 95.00 232 GLU A C 1
ATOM 1848 O O . GLU A 1 232 ? -6.311 3.506 7.810 1.00 95.00 232 GLU A O 1
ATOM 1853 N N . GLU A 1 233 ? -6.874 1.709 9.027 1.00 96.12 233 GLU A N 1
ATOM 1854 C CA . GLU A 1 233 ? -6.116 0.752 8.215 1.00 96.12 233 GLU A CA 1
ATOM 1855 C C . GLU A 1 233 ? -6.690 0.644 6.797 1.00 96.12 233 GLU A C 1
ATOM 1857 O O . GLU A 1 233 ? -5.946 0.714 5.817 1.00 96.12 233 GLU A O 1
ATOM 1862 N N . SER A 1 234 ? -8.016 0.579 6.674 1.00 92.94 234 SER A N 1
ATOM 1863 C CA . SER A 1 234 ? -8.722 0.594 5.392 1.00 92.94 234 SER A CA 1
ATOM 1864 C C . SER A 1 234 ? -8.455 1.887 4.618 1.00 92.94 234 SER A C 1
ATOM 1866 O O . SER A 1 234 ? -8.210 1.849 3.412 1.00 92.94 234 SER A O 1
ATOM 1868 N N . SER A 1 235 ? -8.429 3.034 5.303 1.00 95.81 235 SER A N 1
ATOM 1869 C CA . SER A 1 235 ? -8.117 4.331 4.690 1.00 95.81 235 SER A CA 1
ATOM 1870 C C . SER A 1 235 ? -6.674 4.387 4.183 1.00 95.81 235 SER A C 1
ATOM 1872 O O . SER A 1 235 ? -6.441 4.790 3.044 1.00 95.81 235 SER A O 1
ATOM 1874 N N . LYS A 1 236 ? -5.710 3.901 4.978 1.00 96.75 236 LYS A N 1
ATOM 1875 C CA . LYS A 1 236 ? -4.293 3.804 4.583 1.00 96.75 236 LYS A CA 1
ATOM 1876 C C . LYS A 1 236 ? -4.105 2.870 3.387 1.00 96.75 236 LYS A C 1
ATOM 1878 O O . LYS A 1 236 ? -3.394 3.208 2.444 1.00 96.75 236 LYS A O 1
ATOM 1883 N N . LEU A 1 237 ? -4.764 1.709 3.386 1.00 96.12 237 LEU A N 1
ATOM 1884 C CA . LEU A 1 237 ? -4.696 0.764 2.271 1.00 96.12 237 LEU A CA 1
ATOM 1885 C C . LEU A 1 237 ? -5.327 1.344 0.999 1.00 96.12 237 LEU A C 1
ATOM 1887 O O . LEU A 1 237 ? -4.789 1.166 -0.095 1.00 96.12 237 LEU A O 1
ATOM 1891 N N . HIS A 1 238 ? -6.440 2.064 1.133 1.00 97.44 238 HIS A N 1
ATOM 1892 C CA . HIS A 1 238 ? -7.071 2.756 0.016 1.00 97.44 238 HIS A CA 1
ATOM 1893 C C . HIS A 1 238 ? -6.154 3.835 -0.577 1.00 97.44 238 HIS A C 1
ATOM 1895 O O . HIS A 1 238 ? -6.030 3.936 -1.799 1.00 97.44 238 HIS A O 1
ATOM 1901 N N . GLU A 1 239 ? -5.465 4.602 0.270 1.00 96.81 239 GLU A N 1
ATOM 1902 C CA . GLU A 1 239 ? -4.488 5.599 -0.164 1.00 96.81 239 GLU A CA 1
ATOM 1903 C C . GLU A 1 239 ? -3.294 4.954 -0.882 1.00 96.81 239 GLU A C 1
ATOM 1905 O O . GLU A 1 239 ? -2.960 5.375 -1.989 1.00 96.81 239 GLU A O 1
ATOM 1910 N N . HIS A 1 240 ? -2.732 3.865 -0.344 1.00 96.94 240 HIS A N 1
ATOM 1911 C CA . HIS A 1 240 ? -1.676 3.098 -1.017 1.00 96.94 240 HIS A CA 1
ATOM 1912 C C . HIS A 1 240 ? -2.121 2.527 -2.371 1.00 96.94 240 HIS A C 1
ATOM 1914 O O . HIS A 1 240 ? -1.363 2.547 -3.337 1.00 96.94 240 HIS A O 1
ATOM 1920 N N . LEU A 1 241 ? -3.355 2.028 -2.484 1.00 97.00 241 LEU A N 1
ATOM 1921 C CA . LEU A 1 241 ? -3.885 1.563 -3.770 1.00 97.00 241 LEU A CA 1
ATOM 1922 C C . LEU A 1 241 ? -4.043 2.711 -4.769 1.00 97.00 241 LEU A C 1
ATOM 1924 O O . LEU A 1 241 ? -3.855 2.518 -5.973 1.00 97.00 241 LEU A O 1
ATOM 1928 N N . LYS A 1 242 ? -4.391 3.906 -4.289 1.00 97.88 242 LYS A N 1
ATOM 1929 C CA . LYS A 1 242 ? -4.512 5.098 -5.125 1.00 97.88 242 LYS A CA 1
ATOM 1930 C C . LYS A 1 242 ? -3.149 5.551 -5.648 1.00 97.88 242 LYS A C 1
ATOM 1932 O O . LYS A 1 242 ? -3.040 5.813 -6.845 1.00 97.88 242 LYS A O 1
ATOM 1937 N N . THR A 1 243 ? -2.123 5.604 -4.796 1.00 97.19 243 THR A N 1
ATOM 1938 C CA . THR A 1 243 ? -0.756 5.960 -5.215 1.00 97.19 243 THR A CA 1
ATOM 1939 C C . THR A 1 243 ? -0.176 4.908 -6.156 1.00 97.19 243 THR A C 1
ATOM 1941 O O . THR A 1 243 ? 0.272 5.256 -7.245 1.00 97.19 243 THR A O 1
ATOM 1944 N N . PHE A 1 244 ? -0.313 3.621 -5.827 1.00 97.62 244 PHE A N 1
ATOM 1945 C CA . PHE A 1 244 ? 0.141 2.523 -6.682 1.00 97.62 244 PHE A CA 1
ATOM 1946 C C . PHE A 1 244 ? -0.516 2.544 -8.071 1.00 97.62 244 PHE A C 1
ATOM 1948 O O . PHE A 1 244 ? 0.142 2.320 -9.086 1.00 97.62 244 PHE A O 1
ATOM 1955 N N . ASN A 1 245 ? -1.818 2.838 -8.153 1.00 96.38 245 ASN A N 1
ATOM 1956 C CA . ASN A 1 245 ? -2.491 2.966 -9.447 1.00 96.38 245 ASN A CA 1
ATOM 1957 C C . ASN A 1 245 ? -2.006 4.182 -10.248 1.00 96.38 245 ASN A C 1
ATOM 1959 O O . ASN A 1 245 ? -1.925 4.092 -11.474 1.00 96.38 245 ASN A O 1
ATOM 1963 N N . ALA A 1 246 ? -1.677 5.294 -9.585 1.00 96.88 246 ALA A N 1
ATOM 1964 C CA . ALA A 1 246 ? -1.099 6.461 -10.246 1.00 96.88 246 ALA A CA 1
ATOM 1965 C C . ALA A 1 246 ? 0.293 6.142 -10.820 1.00 96.88 246 ALA A C 1
ATOM 1967 O O . ALA A 1 246 ? 0.527 6.382 -12.003 1.00 96.88 246 ALA A O 1
ATOM 1968 N N . GLU A 1 247 ? 1.164 5.506 -10.032 1.00 97.12 247 GLU A N 1
ATOM 1969 C CA . GLU A 1 247 ? 2.494 5.057 -10.471 1.00 97.12 247 GLU A CA 1
ATOM 1970 C C . GLU A 1 247 ? 2.401 4.053 -11.624 1.00 97.12 247 GLU A C 1
ATOM 1972 O O . GLU A 1 247 ? 3.098 4.170 -12.631 1.00 97.12 247 GLU A O 1
ATOM 1977 N N . LYS A 1 248 ? 1.484 3.084 -11.532 1.00 98.06 248 LYS A N 1
ATOM 1978 C CA . LYS A 1 248 ? 1.229 2.120 -12.608 1.00 98.06 248 LYS A CA 1
ATOM 1979 C C . LYS A 1 248 ? 0.828 2.816 -13.911 1.00 98.06 248 LYS A C 1
ATOM 1981 O O . LYS A 1 248 ? 1.271 2.392 -14.979 1.00 98.06 248 LYS A O 1
ATOM 1986 N N . LEU A 1 249 ? -0.009 3.853 -13.840 1.00 97.88 249 LEU A N 1
ATOM 1987 C CA . LEU A 1 249 ? -0.426 4.628 -15.010 1.00 97.88 249 LEU A CA 1
ATOM 1988 C C . LEU A 1 249 ? 0.747 5.426 -15.598 1.00 97.88 249 LEU A C 1
ATOM 1990 O O . LEU A 1 249 ? 0.913 5.466 -16.81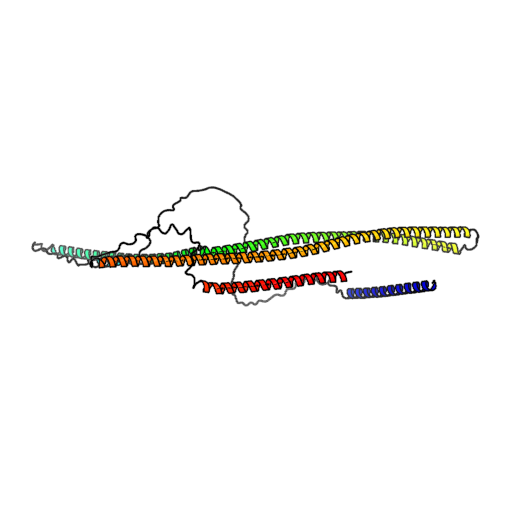5 1.00 97.88 249 LEU A O 1
ATOM 1994 N N . GLU A 1 250 ? 1.583 6.022 -14.750 1.00 97.62 250 GLU A N 1
ATOM 1995 C CA . GLU A 1 250 ? 2.780 6.753 -15.171 1.00 97.62 250 GLU A CA 1
ATOM 1996 C C . GLU A 1 250 ? 3.793 5.827 -15.862 1.00 97.62 250 GLU A C 1
ATOM 1998 O O . GLU A 1 250 ? 4.232 6.103 -16.980 1.00 97.62 250 GLU A O 1
ATOM 2003 N N . ILE A 1 251 ? 4.070 4.662 -15.271 1.00 97.06 251 ILE A N 1
ATOM 2004 C CA . ILE A 1 251 ? 4.918 3.620 -15.862 1.00 97.06 251 ILE A CA 1
ATOM 2005 C C . ILE A 1 251 ? 4.346 3.148 -17.203 1.00 97.06 251 ILE A C 1
ATOM 2007 O O . ILE A 1 251 ? 5.085 3.014 -18.181 1.00 97.06 251 ILE A O 1
ATOM 2011 N N . PHE A 1 252 ? 3.033 2.919 -17.282 1.00 98.19 252 PHE A N 1
ATOM 2012 C CA . PHE A 1 252 ? 2.377 2.539 -18.532 1.00 98.19 252 PHE A CA 1
ATOM 2013 C C . PHE A 1 252 ? 2.571 3.604 -19.618 1.00 98.19 252 PHE A C 1
ATOM 2015 O O . PHE A 1 252 ? 2.968 3.270 -20.734 1.00 98.19 252 PHE A O 1
ATOM 2022 N N . ASN A 1 253 ? 2.385 4.882 -19.281 1.00 97.62 253 ASN A N 1
ATOM 2023 C CA . ASN A 1 253 ? 2.609 5.993 -20.205 1.00 97.62 253 ASN A CA 1
ATOM 2024 C C . ASN A 1 253 ? 4.073 6.066 -20.667 1.00 97.62 253 ASN A C 1
ATOM 2026 O O . ASN A 1 253 ? 4.342 6.321 -21.844 1.00 97.62 253 ASN A O 1
ATOM 2030 N N . HIS A 1 254 ? 5.035 5.812 -19.775 1.00 97.56 254 HIS A N 1
ATOM 2031 C CA . HIS A 1 254 ? 6.449 5.739 -20.144 1.00 97.56 254 HIS A CA 1
ATOM 2032 C C . HIS A 1 254 ? 6.731 4.602 -21.129 1.00 97.56 254 HIS A C 1
ATOM 2034 O O . HIS A 1 254 ? 7.399 4.834 -22.140 1.00 97.56 254 HIS A O 1
ATOM 2040 N N . TYR A 1 255 ? 6.186 3.404 -20.893 1.00 98.31 255 TYR A N 1
ATOM 2041 C CA . TYR A 1 255 ? 6.324 2.283 -21.826 1.00 98.31 255 TYR A CA 1
ATOM 2042 C C . TYR A 1 255 ? 5.652 2.565 -23.168 1.00 98.31 255 TYR A C 1
ATOM 2044 O O . TYR A 1 255 ? 6.250 2.309 -24.213 1.00 98.31 255 TYR A O 1
ATOM 2052 N N . GLU A 1 256 ? 4.449 3.138 -23.166 1.00 97.81 256 GLU A N 1
ATOM 2053 C CA . GLU A 1 256 ? 3.745 3.508 -24.393 1.00 97.81 256 GLU A CA 1
ATOM 2054 C C . GLU A 1 256 ? 4.566 4.512 -25.219 1.00 97.81 256 GLU A C 1
ATOM 2056 O O . GLU A 1 256 ? 4.745 4.344 -26.428 1.00 97.81 256 GLU A O 1
ATOM 2061 N N . ASN A 1 257 ? 5.134 5.528 -24.566 1.00 97.75 257 ASN A N 1
ATOM 2062 C CA . ASN A 1 257 ? 5.988 6.517 -25.219 1.00 97.75 257 ASN A CA 1
ATOM 2063 C C . ASN A 1 257 ? 7.288 5.905 -25.748 1.00 97.75 257 ASN A C 1
ATOM 2065 O O . ASN A 1 257 ? 7.701 6.218 -26.866 1.00 97.75 257 ASN A O 1
ATOM 2069 N N . TYR A 1 258 ? 7.918 5.010 -24.989 1.00 98.25 258 TYR A N 1
ATOM 2070 C CA . TYR A 1 258 ? 9.121 4.308 -25.427 1.00 98.25 258 TYR A CA 1
ATOM 2071 C C . TYR A 1 258 ? 8.857 3.441 -26.667 1.00 98.25 258 TYR A C 1
ATOM 2073 O O . TYR A 1 258 ? 9.603 3.511 -27.646 1.00 98.25 258 TYR A O 1
ATOM 2081 N N . VAL A 1 259 ? 7.748 2.695 -26.680 1.00 98.19 259 VAL A N 1
ATOM 2082 C CA . VAL A 1 259 ? 7.328 1.902 -27.845 1.00 98.19 259 VAL A CA 1
ATOM 2083 C C . VAL A 1 259 ? 7.068 2.806 -29.052 1.00 98.19 259 VAL A C 1
ATOM 2085 O O . VAL A 1 259 ? 7.551 2.509 -30.144 1.00 98.19 259 VAL A O 1
ATOM 2088 N N . LYS A 1 260 ? 6.387 3.947 -28.875 1.00 97.75 260 LYS A N 1
ATOM 2089 C CA . LYS A 1 260 ? 6.186 4.932 -29.955 1.00 97.75 260 LYS A CA 1
ATOM 2090 C C . LYS A 1 260 ? 7.509 5.456 -30.520 1.00 97.75 260 LYS A C 1
ATOM 2092 O O . LYS A 1 260 ? 7.648 5.574 -31.737 1.00 97.75 260 LYS A O 1
ATOM 2097 N N . GLN A 1 261 ? 8.494 5.741 -29.667 1.00 97.94 261 GLN A N 1
ATOM 2098 C CA . GLN A 1 261 ? 9.820 6.181 -30.113 1.00 97.94 261 GLN A CA 1
ATOM 2099 C C . GLN A 1 261 ? 10.553 5.093 -30.906 1.00 97.94 261 GLN A C 1
ATOM 2101 O O . GLN A 1 261 ? 11.152 5.393 -31.940 1.00 97.94 261 GLN A O 1
ATOM 2106 N N . LEU A 1 262 ? 10.494 3.837 -30.455 1.00 96.50 262 LEU A N 1
ATOM 2107 C CA . LEU A 1 262 ? 11.073 2.705 -31.181 1.00 96.50 262 LEU A CA 1
ATOM 2108 C C . LEU A 1 262 ? 10.415 2.514 -32.547 1.00 96.50 262 LEU A C 1
ATOM 2110 O O . LEU A 1 262 ? 11.122 2.383 -33.543 1.00 96.50 262 LEU A O 1
ATOM 2114 N N . LEU A 1 263 ? 9.082 2.568 -32.610 1.00 97.69 263 LEU A N 1
ATOM 2115 C CA . LEU A 1 263 ? 8.343 2.469 -33.869 1.00 97.69 263 LEU A CA 1
ATOM 2116 C C . LEU A 1 263 ? 8.756 3.570 -34.850 1.00 97.69 263 LEU A C 1
ATOM 2118 O O . LEU A 1 263 ? 9.020 3.275 -36.013 1.00 97.69 263 LEU A O 1
ATOM 2122 N N . ASN A 1 264 ? 8.899 4.810 -34.376 1.00 97.69 264 ASN A N 1
ATOM 2123 C CA . ASN A 1 264 ? 9.366 5.920 -35.205 1.00 97.69 264 ASN A CA 1
ATOM 2124 C C . ASN A 1 264 ? 10.796 5.677 -35.727 1.00 97.69 264 ASN A C 1
ATOM 2126 O O . ASN A 1 264 ? 11.053 5.803 -36.923 1.00 97.69 264 ASN A O 1
ATOM 2130 N N . LYS A 1 265 ? 11.724 5.224 -34.871 1.00 97.75 265 LYS A N 1
ATOM 2131 C CA . LYS A 1 265 ? 13.087 4.860 -35.304 1.00 97.75 265 LYS A CA 1
ATOM 2132 C C . LYS A 1 265 ? 13.083 3.746 -36.354 1.00 97.75 265 LYS A C 1
ATOM 2134 O O . LYS A 1 265 ? 13.803 3.847 -37.347 1.00 97.75 265 LYS A O 1
ATOM 2139 N N . CYS A 1 266 ? 12.261 2.712 -36.171 1.00 96.00 266 CYS A N 1
ATOM 2140 C CA . CYS A 1 266 ? 12.092 1.645 -37.157 1.00 96.00 266 CYS A CA 1
ATOM 2141 C C . CYS A 1 266 ? 11.532 2.178 -38.484 1.00 96.00 266 CYS A C 1
ATOM 2143 O O . CYS A 1 266 ? 12.000 1.769 -39.546 1.00 96.00 266 CYS A O 1
ATOM 2145 N N . GLU A 1 267 ? 10.576 3.108 -38.442 1.00 97.94 267 GLU A N 1
ATOM 2146 C CA . GLU A 1 267 ? 10.004 3.734 -39.636 1.00 97.94 267 GLU A CA 1
ATOM 2147 C C . GLU A 1 267 ? 11.041 4.580 -40.391 1.00 97.94 267 GLU A C 1
ATOM 2149 O O . GLU A 1 267 ? 11.157 4.466 -41.614 1.00 97.94 267 GLU A O 1
ATOM 2154 N N . ILE A 1 268 ? 11.837 5.383 -39.677 1.00 97.56 268 ILE A N 1
ATOM 2155 C CA . ILE A 1 268 ? 12.937 6.168 -40.258 1.00 97.56 268 ILE A CA 1
ATOM 2156 C C . ILE A 1 268 ? 13.952 5.236 -40.926 1.00 97.56 268 ILE A C 1
ATOM 2158 O O . ILE A 1 268 ? 14.257 5.401 -42.107 1.00 97.56 268 ILE A O 1
ATOM 2162 N N . MET A 1 269 ? 14.409 4.204 -40.211 1.00 96.44 269 MET A N 1
ATOM 2163 C CA . MET A 1 269 ? 15.380 3.248 -40.743 1.00 96.44 269 MET A CA 1
ATOM 2164 C C . MET A 1 269 ? 14.831 2.495 -41.963 1.00 96.44 269 MET A C 1
ATOM 2166 O O . MET A 1 269 ? 15.551 2.276 -42.934 1.00 96.44 269 MET A O 1
ATOM 2170 N N . SER A 1 270 ? 13.542 2.143 -41.958 1.00 97.38 270 SER A N 1
ATOM 2171 C CA . SER A 1 270 ? 12.874 1.524 -43.107 1.00 97.38 270 SER A CA 1
ATOM 2172 C C . SER A 1 270 ? 12.863 2.449 -44.330 1.00 97.38 270 SER A C 1
ATOM 2174 O O . SER A 1 270 ? 13.211 2.020 -45.434 1.00 97.38 270 SER A O 1
ATOM 2176 N N . LYS A 1 271 ? 12.547 3.739 -44.139 1.00 97.31 271 LYS A N 1
ATOM 2177 C CA . LYS A 1 271 ? 12.594 4.747 -45.212 1.00 97.31 271 LYS A CA 1
ATOM 2178 C C . LYS A 1 271 ? 14.003 4.898 -45.782 1.00 97.31 271 LYS A C 1
ATOM 2180 O O . LYS A 1 271 ? 14.152 4.977 -47.000 1.00 97.31 271 LYS A O 1
ATOM 2185 N N . ASP A 1 272 ? 15.031 4.904 -44.942 1.00 96.50 272 ASP A N 1
ATOM 2186 C CA . ASP A 1 272 ? 16.416 5.048 -45.401 1.00 96.50 272 ASP A CA 1
ATOM 2187 C C . ASP A 1 272 ? 16.937 3.794 -46.114 1.00 96.50 272 ASP A C 1
ATOM 2189 O O . ASP A 1 272 ? 17.609 3.909 -47.143 1.00 96.50 272 ASP A O 1
ATOM 2193 N N . LEU A 1 273 ? 16.543 2.598 -45.666 1.00 95.56 273 LEU A N 1
ATOM 2194 C CA . LEU A 1 273 ? 16.814 1.352 -46.389 1.00 95.56 273 LEU A CA 1
ATOM 2195 C C . LEU A 1 273 ? 16.160 1.345 -47.775 1.00 95.56 273 LEU A C 1
ATOM 2197 O O . LEU A 1 273 ? 16.793 0.929 -48.747 1.00 95.56 273 LEU A O 1
ATOM 2201 N N . LEU A 1 274 ? 14.924 1.838 -47.898 1.00 96.88 274 LEU A N 1
ATOM 2202 C CA . LEU A 1 274 ? 14.260 1.976 -49.197 1.00 96.88 274 LEU A CA 1
ATOM 2203 C C . LEU A 1 274 ? 14.996 2.965 -50.108 1.00 96.88 274 LEU A C 1
ATOM 2205 O O . LEU A 1 274 ? 15.243 2.638 -51.268 1.00 96.88 274 LEU A O 1
ATOM 2209 N N . LYS A 1 275 ? 15.417 4.129 -49.593 1.00 96.88 275 LYS A N 1
ATOM 2210 C CA . LYS A 1 275 ? 16.237 5.082 -50.364 1.00 96.88 275 LYS A CA 1
ATOM 2211 C C . LYS A 1 275 ? 17.540 4.436 -50.838 1.00 96.88 275 LYS A C 1
ATOM 2213 O O . LYS A 1 275 ? 17.848 4.490 -52.027 1.00 96.88 275 LYS A O 1
ATOM 2218 N N . SER A 1 276 ? 18.273 3.767 -49.947 1.00 94.38 276 SER A N 1
ATOM 2219 C CA . SER A 1 276 ? 19.511 3.060 -50.298 1.00 94.38 276 SER A CA 1
ATOM 2220 C C . SER A 1 276 ? 19.271 2.005 -51.383 1.00 94.38 276 SER A C 1
ATOM 2222 O O . SER A 1 276 ? 20.001 1.955 -52.372 1.00 94.38 276 SER A O 1
ATOM 2224 N N . ARG A 1 277 ? 18.179 1.235 -51.274 1.00 96.44 277 ARG A N 1
ATOM 2225 C CA . ARG A 1 277 ? 17.770 0.261 -52.293 1.00 96.44 277 ARG A CA 1
ATOM 2226 C C . ARG A 1 277 ? 17.542 0.911 -53.656 1.00 96.44 277 ARG A C 1
ATOM 2228 O O . ARG A 1 277 ? 18.062 0.405 -54.643 1.00 96.44 277 ARG A O 1
ATOM 2235 N N . THR A 1 278 ? 16.824 2.035 -53.714 1.00 95.88 278 THR A N 1
ATOM 2236 C CA . THR A 1 278 ? 16.597 2.752 -54.983 1.00 95.88 278 THR A CA 1
ATOM 2237 C C . THR A 1 278 ? 17.896 3.266 -55.606 1.00 95.88 278 THR A C 1
ATOM 2239 O O . THR A 1 278 ? 18.069 3.177 -56.817 1.00 95.88 278 THR A O 1
ATOM 2242 N N . ILE A 1 279 ? 18.850 3.734 -54.793 1.00 96.44 279 ILE A N 1
ATOM 2243 C CA . ILE A 1 279 ? 20.167 4.176 -55.274 1.00 96.44 279 ILE A CA 1
ATOM 2244 C C . ILE A 1 279 ? 20.954 2.995 -55.851 1.00 96.44 279 ILE A C 1
ATOM 2246 O O . ILE A 1 279 ? 21.536 3.119 -56.926 1.00 96.44 279 ILE A O 1
ATOM 2250 N N . ILE A 1 280 ? 20.948 1.844 -55.171 1.00 94.81 280 ILE A N 1
ATOM 2251 C CA . ILE A 1 280 ? 21.611 0.624 -55.652 1.00 94.81 280 ILE A CA 1
ATOM 2252 C C . ILE A 1 280 ? 21.012 0.169 -56.987 1.00 94.81 280 ILE A C 1
ATOM 2254 O O . ILE A 1 280 ? 21.767 -0.185 -57.890 1.00 94.81 280 ILE A O 1
ATOM 2258 N N . GLU A 1 281 ? 19.685 0.190 -57.127 1.00 96.44 281 GLU A N 1
ATOM 2259 C CA . GLU A 1 281 ? 19.002 -0.169 -58.376 1.00 96.44 281 GLU A CA 1
ATOM 2260 C C . GLU A 1 281 ? 19.457 0.742 -59.532 1.00 96.44 281 GLU A C 1
ATOM 2262 O O . GLU A 1 281 ? 19.906 0.255 -60.569 1.00 96.44 281 GLU A O 1
ATOM 2267 N N . ASN A 1 282 ? 19.469 2.061 -59.306 1.00 96.00 282 ASN A N 1
ATOM 2268 C CA . ASN A 1 282 ? 19.917 3.045 -60.296 1.00 96.00 282 ASN A CA 1
ATOM 2269 C C . ASN A 1 282 ? 21.401 2.869 -60.674 1.00 96.00 282 ASN A C 1
ATOM 2271 O O . ASN A 1 282 ? 21.780 3.017 -61.837 1.00 96.00 282 ASN A O 1
ATOM 2275 N N . LEU A 1 283 ? 22.268 2.562 -59.700 1.00 94.38 283 LEU A N 1
ATOM 2276 C CA . LEU A 1 283 ? 23.691 2.319 -59.952 1.00 94.38 283 LEU A CA 1
ATOM 2277 C C . LEU A 1 283 ? 23.920 1.035 -60.751 1.00 94.38 283 LEU A C 1
ATOM 2279 O O . LEU A 1 283 ? 24.758 1.037 -61.651 1.00 94.38 283 LEU A O 1
ATOM 2283 N N . LYS A 1 284 ? 23.161 -0.031 -60.472 1.00 94.94 284 LYS A N 1
ATOM 2284 C CA . LYS A 1 284 ? 23.207 -1.272 -61.258 1.00 94.94 284 LYS A CA 1
ATOM 2285 C C . LYS A 1 284 ? 22.791 -1.036 -62.704 1.00 94.94 284 LYS A C 1
ATOM 2287 O O . LYS A 1 284 ? 23.475 -1.503 -63.610 1.00 94.94 284 LYS A O 1
ATOM 2292 N N . GLU A 1 285 ? 21.722 -0.275 -62.931 1.00 95.12 285 GLU A N 1
ATOM 2293 C CA . GLU A 1 285 ? 21.286 0.086 -64.284 1.00 95.12 285 GLU A CA 1
ATOM 2294 C C . GLU A 1 285 ? 22.376 0.880 -65.025 1.00 95.12 285 GLU A C 1
ATOM 2296 O O . GLU A 1 285 ? 22.715 0.581 -66.173 1.00 95.12 285 GLU A O 1
ATOM 2301 N N . ARG A 1 286 ? 23.002 1.854 -64.349 1.00 94.31 286 ARG A N 1
ATOM 2302 C CA . ARG A 1 286 ? 24.136 2.604 -64.905 1.00 94.31 286 ARG A CA 1
ATOM 2303 C C . ARG A 1 286 ? 25.330 1.697 -65.213 1.00 94.31 286 ARG A C 1
ATOM 2305 O O . ARG A 1 286 ? 25.952 1.868 -66.259 1.00 94.31 286 ARG A O 1
ATOM 2312 N N . GLU A 1 287 ? 25.656 0.752 -64.335 1.00 92.38 287 GLU A N 1
ATOM 2313 C CA . GLU A 1 287 ? 26.743 -0.209 -64.540 1.00 92.38 287 GLU A CA 1
ATOM 2314 C C . GLU A 1 287 ? 26.474 -1.113 -65.749 1.00 92.38 287 GLU A C 1
ATOM 2316 O O . GLU A 1 287 ? 27.368 -1.312 -66.572 1.00 92.38 287 GLU A O 1
ATOM 2321 N N . GLU A 1 288 ? 25.249 -1.620 -65.913 1.00 92.75 288 GLU A N 1
ATOM 2322 C CA . GLU A 1 288 ? 24.873 -2.386 -67.105 1.00 92.75 288 GLU A CA 1
ATOM 2323 C C . GLU A 1 288 ? 25.003 -1.561 -68.385 1.00 92.75 288 GLU A C 1
ATOM 2325 O O . GLU A 1 288 ? 25.529 -2.048 -69.389 1.00 92.75 288 GLU A O 1
ATOM 2330 N N . ASN A 1 289 ? 24.560 -0.304 -68.356 1.00 93.31 289 ASN A N 1
ATOM 2331 C CA . ASN A 1 289 ? 24.671 0.593 -69.502 1.00 93.31 289 ASN A CA 1
ATOM 2332 C C . ASN A 1 289 ? 26.137 0.885 -69.855 1.00 93.31 289 ASN A C 1
ATOM 2334 O O . ASN A 1 289 ? 26.506 0.844 -71.029 1.00 93.31 289 ASN A O 1
ATOM 2338 N N . LEU A 1 290 ? 26.997 1.098 -68.854 1.00 88.56 290 LEU A N 1
ATOM 2339 C CA . LEU A 1 290 ? 28.437 1.266 -69.061 1.00 88.56 290 LEU A CA 1
ATOM 2340 C C . LEU A 1 290 ? 29.095 -0.008 -69.600 1.00 88.56 290 LEU A C 1
ATOM 2342 O O . LEU A 1 290 ? 29.889 0.075 -70.530 1.00 88.56 290 LEU A O 1
ATOM 2346 N N . LYS A 1 291 ? 28.740 -1.193 -69.090 1.00 89.06 291 LYS A N 1
ATOM 2347 C CA . LYS A 1 291 ? 29.253 -2.475 -69.609 1.00 89.06 291 LYS A CA 1
ATOM 2348 C C . LYS A 1 291 ? 28.903 -2.685 -71.081 1.00 89.06 291 LYS A C 1
ATOM 2350 O O . LYS A 1 291 ? 29.755 -3.168 -71.831 1.00 89.06 291 LYS A O 1
ATOM 2355 N N . LYS A 1 292 ? 27.685 -2.309 -71.496 1.00 87.69 292 LYS A N 1
ATOM 2356 C CA . LYS A 1 292 ? 27.255 -2.332 -72.906 1.00 87.69 292 LYS A CA 1
ATOM 2357 C C . LYS A 1 292 ? 28.104 -1.385 -73.757 1.00 87.69 292 LYS A C 1
ATOM 2359 O O . LYS A 1 292 ? 28.595 -1.799 -74.802 1.00 87.69 292 LYS A O 1
ATOM 2364 N N . LEU A 1 293 ? 28.330 -0.159 -73.281 1.00 85.06 293 LEU A N 1
ATOM 2365 C CA . LEU A 1 293 ? 29.155 0.833 -73.975 1.00 85.06 293 LEU A CA 1
ATOM 2366 C C . LEU A 1 293 ? 30.626 0.392 -74.083 1.00 85.06 293 LEU A C 1
ATOM 2368 O O . LEU A 1 293 ? 31.225 0.502 -75.148 1.00 85.06 293 LEU A O 1
ATOM 2372 N N . CYS A 1 294 ? 31.203 -0.174 -73.018 1.00 79.62 294 CYS A N 1
ATOM 2373 C CA . CYS A 1 294 ? 32.563 -0.714 -73.040 1.00 79.62 294 CYS A CA 1
ATOM 2374 C C . CYS A 1 294 ? 32.711 -1.890 -74.010 1.00 79.62 294 CYS A C 1
ATOM 2376 O O . CYS A 1 294 ? 33.729 -1.955 -74.683 1.00 79.62 294 CYS A O 1
ATOM 2378 N N . HIS A 1 295 ? 31.719 -2.783 -74.118 1.00 75.44 295 HIS A N 1
ATOM 2379 C CA . HIS A 1 295 ? 31.734 -3.869 -75.111 1.00 75.44 295 HIS A CA 1
ATOM 2380 C C . HIS A 1 295 ? 31.706 -3.357 -76.558 1.00 75.44 295 HIS A C 1
ATOM 2382 O O . HIS A 1 295 ? 32.317 -3.964 -77.435 1.00 75.44 295 HIS A O 1
ATOM 2388 N N . GLN A 1 296 ? 31.003 -2.250 -76.812 1.00 74.69 296 GLN A N 1
ATOM 2389 C CA . GLN A 1 296 ? 31.002 -1.590 -78.121 1.00 74.69 296 GLN A CA 1
ATOM 2390 C C . GLN A 1 296 ? 32.358 -0.927 -78.399 1.00 74.69 296 GLN A C 1
ATOM 2392 O O . GLN A 1 296 ? 32.932 -1.125 -79.466 1.00 74.69 296 GLN A O 1
ATOM 2397 N N . GLY A 1 297 ? 32.925 -0.234 -77.406 1.00 65.69 297 GLY A N 1
ATOM 2398 C CA . GLY A 1 297 ? 34.250 0.380 -77.510 1.00 65.69 297 GLY A CA 1
ATOM 2399 C C . GLY A 1 297 ? 35.393 -0.629 -77.679 1.00 65.69 297 GLY A C 1
ATOM 2400 O O . GLY A 1 297 ? 36.318 -0.374 -78.442 1.00 65.69 297 GLY A O 1
ATOM 2401 N N . THR A 1 298 ? 35.348 -1.802 -77.037 1.00 59.41 298 THR A N 1
ATOM 2402 C CA . THR A 1 298 ? 36.379 -2.839 -77.228 1.00 59.41 298 THR A CA 1
ATOM 2403 C C . THR A 1 298 ? 36.322 -3.493 -78.609 1.00 59.41 298 THR A C 1
ATOM 2405 O O . THR A 1 298 ? 37.378 -3.833 -79.135 1.00 59.41 298 THR A O 1
ATOM 2408 N N . GLN A 1 299 ? 35.146 -3.596 -79.242 1.00 56.03 299 GLN A N 1
ATOM 2409 C CA . GLN A 1 299 ? 35.035 -4.025 -80.646 1.00 56.03 299 GLN A CA 1
ATOM 2410 C C . GLN A 1 299 ? 35.598 -2.991 -81.634 1.00 56.03 299 GLN A C 1
ATOM 2412 O O . GLN A 1 299 ? 36.147 -3.371 -82.667 1.00 56.03 299 GLN A O 1
ATOM 2417 N N . GLU A 1 300 ? 35.510 -1.697 -81.320 1.00 56.38 300 GLU A N 1
ATOM 2418 C CA . GLU A 1 300 ? 36.091 -0.633 -82.148 1.00 56.38 300 GLU A CA 1
ATOM 2419 C C . GLU A 1 300 ? 37.618 -0.520 -81.958 1.00 56.38 300 GLU A C 1
ATOM 2421 O O . GLU A 1 300 ? 38.356 -0.370 -82.936 1.00 56.38 300 GLU A O 1
ATOM 2426 N N . VAL A 1 301 ? 38.121 -0.687 -80.729 1.00 53.34 301 VAL A N 1
ATOM 2427 C CA . VAL A 1 301 ? 39.554 -0.562 -80.385 1.00 53.34 301 VAL A CA 1
ATOM 2428 C C . VAL A 1 301 ? 40.403 -1.746 -80.875 1.00 53.34 301 VAL A C 1
ATOM 2430 O O . VAL A 1 301 ? 41.580 -1.562 -81.188 1.00 53.34 301 VAL A O 1
ATOM 2433 N N . GLU A 1 302 ? 39.827 -2.938 -81.058 1.00 45.97 302 GLU A N 1
ATOM 2434 C CA . GLU A 1 302 ? 40.538 -4.094 -81.637 1.00 45.97 302 GLU A CA 1
ATOM 2435 C C . GLU A 1 302 ? 40.822 -3.933 -83.150 1.00 45.97 302 GLU A C 1
ATOM 2437 O O . GLU A 1 302 ? 41.656 -4.643 -83.711 1.00 45.97 302 GLU A O 1
ATOM 2442 N N . SER A 1 303 ? 40.207 -2.939 -83.808 1.00 43.22 303 SER A N 1
ATOM 2443 C CA . SER A 1 303 ? 40.443 -2.606 -85.224 1.00 43.22 303 SER A CA 1
ATOM 2444 C C . SER A 1 303 ? 41.424 -1.444 -85.464 1.00 43.22 303 SER A C 1
ATOM 2446 O O . SER A 1 303 ? 41.792 -1.192 -86.611 1.00 43.22 303 SER A O 1
ATOM 2448 N N . PHE A 1 304 ? 41.893 -0.759 -84.409 1.00 43.84 304 PHE A N 1
ATOM 2449 C CA . PHE A 1 304 ? 42.572 0.543 -84.538 1.00 43.84 304 PHE A CA 1
ATOM 2450 C C . PHE A 1 304 ? 43.943 0.675 -83.849 1.00 43.84 304 PHE A C 1
ATOM 2452 O O . PHE A 1 304 ? 44.469 1.781 -83.723 1.00 43.84 304 PHE A O 1
ATOM 2459 N N . LEU A 1 305 ? 44.590 -0.420 -83.439 1.00 43.50 305 LEU A N 1
ATOM 2460 C CA . LEU A 1 305 ? 45.931 -0.342 -82.843 1.00 43.50 305 LEU A CA 1
ATOM 2461 C C . LEU A 1 305 ? 47.049 -0.337 -83.895 1.00 43.50 305 LEU A C 1
ATOM 2463 O O . LEU A 1 305 ? 47.716 -1.344 -84.122 1.00 43.50 305 LEU A O 1
ATOM 2467 N N . SER A 1 306 ? 47.283 0.832 -84.501 1.00 45.53 306 SER A N 1
ATOM 2468 C CA . SER A 1 306 ? 48.596 1.274 -85.005 1.00 45.53 306 SER A CA 1
ATOM 2469 C C . SER A 1 306 ? 48.568 2.761 -85.376 1.00 45.53 306 SER A C 1
ATOM 2471 O O . SER A 1 306 ? 48.307 3.071 -86.531 1.00 45.53 306 SER A O 1
ATOM 2473 N N . GLN A 1 307 ? 48.870 3.667 -84.436 1.00 42.84 307 GLN A N 1
ATOM 2474 C CA . GLN A 1 307 ? 49.754 4.835 -84.645 1.00 42.84 307 GLN A CA 1
ATOM 2475 C C . GLN A 1 307 ? 49.771 5.798 -83.444 1.00 42.84 307 GLN A C 1
ATOM 2477 O O . GLN A 1 307 ? 48.789 5.960 -82.734 1.00 42.84 307 GLN A O 1
ATOM 2482 N N . GLU A 1 308 ? 50.915 6.477 -83.300 1.00 40.03 308 GLU A N 1
ATOM 2483 C CA . GLU A 1 308 ? 51.104 7.758 -82.597 1.00 40.03 308 GLU A CA 1
ATOM 2484 C C . GLU A 1 308 ? 51.364 7.773 -81.080 1.00 40.03 308 GLU A C 1
ATOM 2486 O O . GLU A 1 308 ? 50.790 8.522 -80.291 1.00 40.03 308 GLU A O 1
ATOM 2491 N N . THR A 1 309 ? 52.432 7.078 -80.686 1.00 50.16 309 THR A N 1
ATOM 2492 C CA . THR A 1 309 ? 53.246 7.491 -79.536 1.00 50.16 309 THR A CA 1
ATOM 2493 C C . THR A 1 309 ? 53.965 8.803 -79.858 1.00 50.16 309 THR A C 1
ATOM 2495 O O . THR A 1 309 ? 54.871 8.806 -80.690 1.00 50.16 309 THR A O 1
ATOM 2498 N N . ASN A 1 310 ? 53.510 9.900 -79.240 1.00 50.69 310 ASN A N 1
ATOM 2499 C CA . ASN A 1 310 ? 54.309 11.027 -78.707 1.00 50.69 310 ASN A CA 1
ATOM 2500 C C . ASN A 1 310 ? 53.456 12.265 -78.332 1.00 50.69 310 ASN A C 1
ATOM 2502 O O . ASN A 1 310 ? 54.008 13.229 -77.817 1.00 50.69 310 ASN A O 1
ATOM 2506 N N . LYS A 1 311 ? 52.119 12.226 -78.483 1.00 53.16 311 LYS A N 1
ATOM 2507 C CA . LYS A 1 311 ? 51.182 13.135 -77.771 1.00 53.16 311 LYS A CA 1
ATOM 2508 C C . LYS A 1 311 ? 50.569 12.520 -76.500 1.00 53.16 311 LYS A C 1
ATOM 2510 O O . LYS A 1 311 ? 50.172 13.243 -75.598 1.00 53.16 311 LYS A O 1
ATOM 2515 N N . ILE A 1 312 ? 50.577 11.188 -76.399 1.00 56.16 312 ILE A N 1
ATOM 2516 C CA . ILE A 1 312 ? 49.964 10.409 -75.307 1.00 56.16 312 ILE A CA 1
ATOM 2517 C C . ILE A 1 312 ? 50.666 10.634 -73.958 1.00 56.16 312 ILE A C 1
ATOM 2519 O O . ILE A 1 312 ? 50.050 10.462 -72.916 1.00 56.16 312 ILE A O 1
ATOM 2523 N N . HIS A 1 313 ? 51.947 11.017 -73.936 1.00 54.78 313 HIS A N 1
ATOM 2524 C CA . HIS A 1 313 ? 52.692 11.092 -72.676 1.00 54.78 313 HIS A CA 1
ATOM 2525 C C . HIS A 1 313 ? 52.271 12.278 -71.796 1.00 54.78 313 HIS A C 1
ATOM 2527 O O . HIS A 1 313 ? 52.087 12.094 -70.595 1.00 54.78 313 HIS A O 1
ATOM 2533 N N . ASP A 1 314 ? 52.042 13.452 -72.392 1.00 56.44 314 ASP A N 1
ATOM 2534 C CA . ASP A 1 314 ? 51.585 14.641 -71.661 1.00 56.44 314 ASP A CA 1
ATOM 2535 C C . ASP A 1 314 ? 50.114 14.514 -71.242 1.00 56.44 314 ASP A C 1
ATOM 2537 O O . ASP A 1 314 ? 49.728 14.959 -70.162 1.00 56.44 314 ASP A O 1
ATOM 2541 N N . GLU A 1 315 ? 49.294 13.848 -72.057 1.00 63.94 315 GLU A N 1
ATOM 2542 C CA . GLU A 1 315 ? 47.886 13.584 -71.751 1.00 63.94 315 GLU A CA 1
ATOM 2543 C C . GLU A 1 315 ? 47.737 12.506 -70.664 1.00 63.94 315 GLU A C 1
ATOM 2545 O O . GLU A 1 315 ? 47.023 12.727 -69.693 1.00 63.94 315 GLU A O 1
ATOM 2550 N N . TYR A 1 316 ? 48.513 11.417 -70.725 1.00 75.44 316 TYR A N 1
ATOM 2551 C CA . TYR A 1 316 ? 48.563 10.377 -69.687 1.00 75.44 316 TYR A CA 1
ATOM 2552 C C . TYR A 1 316 ? 49.134 10.894 -68.362 1.00 75.44 316 TYR A C 1
ATOM 2554 O O . TYR A 1 316 ? 48.661 10.522 -67.287 1.00 75.44 316 TYR A O 1
ATOM 2562 N N . PHE A 1 317 ? 50.154 11.759 -68.405 1.00 77.50 317 PHE A N 1
ATOM 2563 C CA . PHE A 1 317 ? 50.690 12.375 -67.193 1.00 77.50 317 PHE A CA 1
ATOM 2564 C C . PHE A 1 317 ? 49.682 13.343 -66.565 1.00 77.50 317 PHE A C 1
ATOM 2566 O O . PHE A 1 317 ? 49.479 13.292 -65.352 1.00 77.50 317 PHE A O 1
ATOM 2573 N N . ASN A 1 318 ? 49.001 14.166 -67.372 1.00 77.44 318 ASN A N 1
ATOM 2574 C CA . ASN A 1 318 ? 47.930 15.040 -66.888 1.00 77.44 318 ASN A CA 1
ATOM 2575 C C . ASN A 1 318 ? 46.736 14.246 -66.351 1.00 77.44 318 ASN A C 1
ATOM 2577 O O . ASN A 1 318 ? 46.220 14.575 -65.289 1.00 77.44 318 ASN A O 1
ATOM 2581 N N . GLU A 1 319 ? 46.326 13.171 -67.019 1.00 84.19 319 GLU A N 1
ATOM 2582 C CA . GLU A 1 319 ? 45.255 12.288 -66.553 1.00 84.19 319 GLU A CA 1
ATOM 2583 C C . GLU A 1 319 ? 45.630 11.621 -65.224 1.00 84.19 319 GLU A C 1
ATOM 2585 O O . GLU A 1 319 ? 44.840 11.610 -64.279 1.00 84.19 319 GLU A O 1
ATOM 2590 N N . LYS A 1 320 ? 46.877 11.158 -65.088 1.00 86.88 320 LYS A N 1
ATOM 2591 C CA . LYS A 1 320 ? 47.365 10.564 -63.842 1.00 86.88 320 LYS A CA 1
ATOM 2592 C C . LYS A 1 320 ? 47.496 11.592 -62.717 1.00 86.88 320 LYS A C 1
ATOM 2594 O O . LYS A 1 320 ? 47.113 11.283 -61.590 1.00 86.88 320 LYS A O 1
ATOM 2599 N N . MET A 1 321 ? 47.969 12.804 -63.007 1.00 85.12 321 MET A N 1
ATOM 2600 C CA . MET A 1 321 ? 48.027 13.912 -62.046 1.00 85.12 321 MET A CA 1
ATOM 2601 C C . MET A 1 321 ? 46.622 14.332 -61.593 1.00 85.12 321 MET A C 1
ATOM 2603 O O . MET A 1 321 ? 46.387 14.493 -60.399 1.00 85.12 321 MET A O 1
ATOM 2607 N N . ASN A 1 322 ? 45.665 14.423 -62.518 1.00 85.62 322 ASN A N 1
ATOM 2608 C CA . ASN A 1 322 ? 44.268 14.716 -62.204 1.00 85.62 322 ASN A CA 1
ATOM 2609 C C . ASN A 1 322 ? 43.629 13.594 -61.378 1.00 85.62 322 ASN A C 1
ATOM 2611 O O . ASN A 1 322 ? 42.950 13.881 -60.396 1.00 85.62 322 ASN A O 1
ATOM 2615 N N . SER A 1 323 ? 43.905 12.325 -61.701 1.00 90.50 323 SER A N 1
ATOM 2616 C CA . SER A 1 323 ? 43.450 11.192 -60.885 1.00 90.50 323 SER A CA 1
ATOM 2617 C C . SER A 1 323 ? 44.029 11.257 -59.470 1.00 90.50 323 SER A C 1
ATOM 2619 O O . SER A 1 323 ? 43.313 11.035 -58.499 1.00 90.50 323 SER A O 1
ATOM 2621 N N . PHE A 1 324 ? 45.303 11.645 -59.331 1.00 91.75 324 PHE A N 1
ATOM 2622 C CA . PHE A 1 324 ? 45.957 11.793 -58.037 1.00 91.75 324 PHE A CA 1
ATOM 2623 C C . PHE A 1 324 ? 45.329 12.929 -57.222 1.00 91.75 324 PHE A C 1
ATOM 2625 O O . PHE A 1 324 ? 44.970 12.711 -56.066 1.00 91.75 324 PHE A O 1
ATOM 2632 N N . LEU A 1 325 ? 45.105 14.098 -57.830 1.00 90.62 325 LEU A N 1
ATOM 2633 C CA . LEU A 1 325 ? 44.412 15.221 -57.190 1.00 90.62 325 LEU A CA 1
ATOM 2634 C C . LEU A 1 325 ? 42.992 14.841 -56.759 1.00 90.62 325 LEU A C 1
ATOM 2636 O O . LEU A 1 325 ? 42.603 15.130 -55.632 1.00 90.62 325 LEU A O 1
ATOM 2640 N N . GLN A 1 326 ? 42.257 14.111 -57.599 1.00 90.00 326 GLN A N 1
ATOM 2641 C CA . GLN A 1 326 ? 40.922 13.618 -57.267 1.00 90.00 326 GLN A CA 1
ATOM 2642 C C . GLN A 1 326 ? 40.953 12.618 -56.102 1.00 90.00 326 GLN A C 1
ATOM 2644 O O . GLN A 1 326 ? 40.100 12.670 -55.216 1.00 90.00 326 GLN A O 1
ATOM 2649 N N . THR A 1 327 ? 41.951 11.725 -56.048 1.00 90.00 327 THR A N 1
ATOM 2650 C CA . THR A 1 327 ? 42.123 10.840 -54.884 1.00 90.00 327 THR A CA 1
ATOM 2651 C C . THR A 1 327 ? 42.502 11.609 -53.623 1.00 90.00 327 THR A C 1
ATOM 2653 O O . THR A 1 327 ? 41.995 11.294 -52.550 1.00 90.00 327 THR A O 1
ATOM 2656 N N . GLN A 1 328 ? 43.342 12.641 -53.735 1.00 90.00 328 GLN A N 1
ATOM 2657 C CA . GLN A 1 328 ? 43.727 13.487 -52.610 1.00 90.00 328 GLN A CA 1
ATOM 2658 C C . GLN A 1 328 ? 42.523 14.270 -52.068 1.00 90.00 328 GLN A C 1
ATOM 2660 O O . GLN A 1 328 ? 42.328 14.330 -50.854 1.00 90.00 328 GLN A O 1
ATOM 2665 N N . GLU A 1 329 ? 41.682 14.813 -52.947 1.00 91.94 329 GLU A N 1
ATOM 2666 C CA . GLU A 1 329 ? 40.430 15.479 -52.583 1.00 91.94 329 GLU A CA 1
ATOM 2667 C C . GLU A 1 329 ? 39.452 14.501 -51.915 1.00 91.94 329 GLU A C 1
ATOM 2669 O O . GLU A 1 329 ? 38.934 14.783 -50.837 1.00 91.94 329 GLU A O 1
ATOM 2674 N N . CYS A 1 330 ? 39.280 13.298 -52.476 1.00 92.19 330 CYS A N 1
ATOM 2675 C CA . CYS A 1 330 ? 38.442 12.249 -51.889 1.00 92.19 330 CYS A CA 1
ATOM 2676 C C . CYS A 1 330 ? 38.913 11.837 -50.485 1.00 92.19 330 CYS A C 1
ATOM 2678 O O . CYS A 1 330 ? 38.097 11.665 -49.575 1.00 92.19 330 CYS A O 1
ATOM 2680 N N . LEU A 1 331 ? 40.226 11.688 -50.291 1.00 91.62 331 LEU A N 1
ATOM 2681 C CA . LEU A 1 331 ? 40.808 11.376 -48.987 1.00 91.62 331 LEU A CA 1
ATOM 2682 C C . LEU A 1 331 ? 40.614 12.526 -47.998 1.00 91.62 331 LEU A C 1
ATOM 2684 O O . LEU A 1 331 ? 40.287 12.271 -46.844 1.00 91.62 331 LEU A O 1
ATOM 2688 N N . THR A 1 332 ? 40.758 13.774 -48.447 1.00 92.75 332 THR A N 1
ATOM 2689 C CA . THR A 1 332 ? 40.542 14.964 -47.608 1.00 92.75 332 THR A CA 1
ATOM 2690 C C . THR A 1 332 ? 39.087 15.054 -47.149 1.00 92.75 332 THR A C 1
ATOM 2692 O O . THR A 1 332 ? 38.833 15.251 -45.962 1.00 92.75 332 THR A O 1
ATOM 2695 N N . ASN A 1 333 ? 38.132 14.809 -48.050 1.00 92.06 333 ASN A N 1
ATOM 2696 C CA . ASN A 1 333 ? 36.708 14.772 -47.713 1.00 92.06 333 ASN A CA 1
ATOM 2697 C C . ASN A 1 333 ? 36.406 13.653 -46.709 1.00 92.06 333 ASN A C 1
ATOM 2699 O O . ASN A 1 333 ? 35.800 13.909 -45.671 1.00 92.06 333 ASN A O 1
ATOM 2703 N N . THR A 1 334 ? 36.925 12.446 -46.949 1.00 94.25 334 THR A N 1
ATOM 2704 C CA . THR A 1 334 ? 36.757 11.311 -46.023 1.00 94.25 334 THR A CA 1
ATOM 2705 C C . THR A 1 334 ? 37.344 11.620 -44.642 1.00 94.25 334 THR A C 1
ATOM 2707 O O . THR A 1 334 ? 36.758 11.267 -43.623 1.00 94.25 334 THR A O 1
ATOM 2710 N N . LEU A 1 335 ? 38.499 12.288 -44.586 1.00 93.12 335 LEU A N 1
ATOM 2711 C CA . LEU A 1 335 ? 39.139 12.671 -43.330 1.00 93.12 335 LEU A CA 1
ATOM 2712 C C . LEU A 1 335 ? 38.274 13.689 -42.573 1.00 93.12 335 LEU A C 1
ATOM 2714 O O . LEU A 1 335 ? 38.014 13.484 -41.392 1.00 93.12 335 LEU A O 1
ATOM 2718 N N . SER A 1 336 ? 37.735 14.697 -43.265 1.00 95.31 336 SER A N 1
ATOM 2719 C CA . SER A 1 336 ? 36.820 15.676 -42.661 1.00 95.31 336 SER A CA 1
ATOM 2720 C C . SER A 1 336 ? 35.519 15.045 -42.140 1.00 95.31 336 SER A C 1
ATOM 2722 O O . SER A 1 336 ? 35.065 15.373 -41.047 1.00 95.31 336 SER A O 1
ATOM 2724 N N . GLU A 1 337 ? 34.948 14.071 -42.858 1.00 94.62 337 GLU A N 1
ATOM 2725 C CA . GLU A 1 337 ? 33.778 13.313 -42.394 1.00 94.62 337 GLU A CA 1
ATOM 2726 C C . GLU A 1 337 ? 34.096 12.531 -41.114 1.00 94.62 337 GLU A C 1
ATOM 2728 O O . GLU A 1 337 ? 33.304 12.517 -40.169 1.00 94.62 337 GLU A O 1
ATOM 2733 N N . LYS A 1 338 ? 35.281 11.911 -41.057 1.00 93.19 338 LYS A N 1
ATOM 2734 C CA . LYS A 1 338 ? 35.741 11.181 -39.872 1.00 93.19 338 LYS A CA 1
ATOM 2735 C C . LYS A 1 338 ? 36.037 12.108 -38.697 1.00 93.19 338 LYS A C 1
ATOM 2737 O O . LYS A 1 338 ? 35.784 11.719 -37.561 1.00 93.19 338 LYS A O 1
ATOM 2742 N N . GLU A 1 339 ? 36.520 13.323 -38.935 1.00 95.31 339 GLU A N 1
ATOM 2743 C CA . GLU A 1 339 ? 36.693 14.338 -37.889 1.00 95.31 339 GLU A CA 1
ATOM 2744 C C . GLU A 1 339 ? 35.350 14.755 -37.274 1.00 95.31 339 GLU A C 1
ATOM 2746 O O . GLU A 1 339 ? 35.237 14.791 -36.047 1.00 95.31 339 GLU A O 1
ATOM 2751 N N . ILE A 1 340 ? 34.316 14.961 -38.099 1.00 95.50 340 ILE A N 1
ATOM 2752 C CA . ILE A 1 340 ? 32.952 15.257 -37.629 1.00 95.50 340 ILE A CA 1
ATOM 2753 C C . ILE A 1 340 ? 32.389 14.082 -36.816 1.00 95.50 340 ILE A C 1
ATOM 2755 O O . ILE A 1 340 ? 31.811 14.283 -35.748 1.00 95.50 340 ILE A O 1
ATOM 2759 N N . GLU A 1 341 ? 32.578 12.843 -37.281 1.00 96.81 341 GLU A N 1
ATOM 2760 C CA . GLU A 1 341 ? 32.148 11.639 -36.556 1.00 96.81 341 GLU A CA 1
ATOM 2761 C C . GLU A 1 341 ? 32.839 11.523 -35.187 1.00 96.81 341 GLU A C 1
ATOM 2763 O O . GLU A 1 341 ? 32.188 11.251 -34.177 1.00 96.81 341 GLU A O 1
ATOM 2768 N N . ILE A 1 342 ? 34.146 11.797 -35.125 1.00 93.88 342 ILE A N 1
ATOM 2769 C CA . ILE A 1 342 ? 34.902 11.826 -33.867 1.00 93.88 342 ILE A CA 1
ATOM 2770 C C . ILE A 1 342 ? 34.365 12.911 -32.926 1.00 93.88 342 ILE A C 1
ATOM 2772 O O . ILE A 1 342 ? 34.277 12.679 -31.720 1.00 93.88 342 ILE A O 1
ATOM 2776 N N . GLU A 1 343 ? 34.019 14.091 -33.439 1.00 95.31 343 GLU A N 1
ATOM 2777 C CA . GLU A 1 343 ? 33.471 15.181 -32.628 1.00 95.31 343 GLU A CA 1
ATOM 2778 C C . GLU A 1 343 ? 32.088 14.834 -32.054 1.00 95.31 343 GLU A C 1
ATOM 2780 O O . GLU A 1 343 ? 31.842 15.056 -30.866 1.00 95.31 343 GLU A O 1
ATOM 2785 N N . LEU A 1 344 ? 31.226 14.190 -32.847 1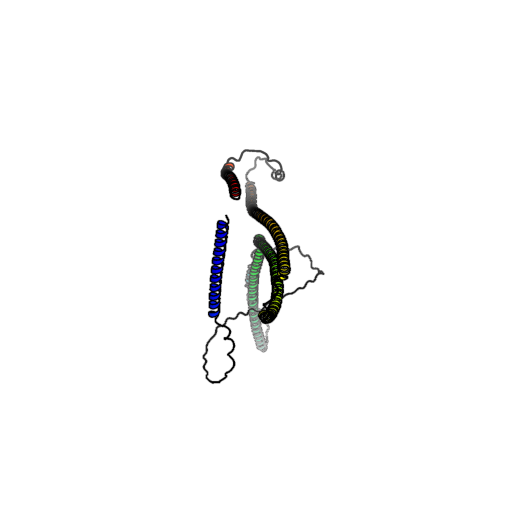.00 93.94 344 LEU A N 1
ATOM 2786 C CA . LEU A 1 344 ? 29.929 13.688 -32.387 1.00 93.94 344 LEU A CA 1
ATOM 2787 C C . LEU A 1 344 ? 30.076 12.610 -31.306 1.00 93.94 344 LEU A C 1
ATOM 2789 O O . LEU A 1 344 ? 29.429 12.700 -30.264 1.00 93.94 344 LEU A O 1
ATOM 2793 N N . LEU A 1 345 ? 30.969 11.635 -31.506 1.00 93.81 345 LEU A N 1
ATOM 2794 C CA . LEU A 1 345 ? 31.228 10.587 -30.513 1.00 93.81 345 LEU A CA 1
ATOM 2795 C C . LEU A 1 345 ? 31.813 11.155 -29.215 1.00 93.81 345 LEU A C 1
ATOM 2797 O O . LEU A 1 345 ? 31.461 10.708 -28.125 1.00 93.81 345 LEU A O 1
ATOM 2801 N N . LYS A 1 346 ? 32.686 12.166 -29.299 1.00 95.12 346 LYS A N 1
ATOM 2802 C CA . LYS A 1 346 ? 33.191 12.868 -28.109 1.00 95.12 346 LYS A CA 1
ATOM 2803 C C . LYS A 1 346 ? 32.059 13.534 -27.333 1.00 95.12 346 LYS A C 1
ATOM 2805 O O . LYS A 1 346 ? 32.045 13.436 -26.108 1.00 95.12 346 LYS A O 1
ATOM 2810 N N . LYS A 1 347 ? 31.115 14.167 -28.033 1.00 95.19 347 LYS A N 1
ATOM 2811 C CA . LYS A 1 347 ? 29.941 14.783 -27.412 1.00 95.19 347 LYS A CA 1
ATOM 2812 C C . LYS A 1 347 ? 29.049 13.743 -26.722 1.00 95.19 347 LYS A C 1
ATOM 2814 O O . LYS A 1 347 ? 28.666 13.938 -25.571 1.00 95.19 347 LYS A O 1
ATOM 2819 N N . GLU A 1 348 ? 28.799 12.605 -27.365 1.00 95.44 348 GLU A N 1
ATOM 2820 C CA . GLU A 1 348 ? 28.033 11.503 -26.766 1.00 95.44 348 GLU A CA 1
ATOM 2821 C C . GLU A 1 348 ? 28.714 10.954 -25.500 1.00 95.44 348 GLU A C 1
ATOM 2823 O O . GLU A 1 348 ? 28.062 10.749 -24.477 1.00 95.44 348 GLU A O 1
ATOM 2828 N N . ILE A 1 349 ? 30.042 10.789 -25.516 1.00 92.50 349 ILE A N 1
ATOM 2829 C CA . ILE A 1 349 ? 30.800 10.365 -24.329 1.00 92.50 349 ILE A CA 1
ATOM 2830 C C . ILE A 1 349 ? 30.634 11.366 -23.179 1.00 92.50 349 ILE A C 1
ATOM 2832 O O . ILE A 1 349 ? 30.454 10.941 -22.036 1.00 92.50 349 ILE A O 1
ATOM 2836 N N . THR A 1 350 ? 30.679 12.674 -23.454 1.00 93.25 350 THR A N 1
ATOM 2837 C CA . THR A 1 350 ? 30.483 13.693 -22.410 1.00 93.25 350 THR A CA 1
ATOM 2838 C C . THR A 1 350 ? 29.069 13.660 -21.828 1.00 93.25 350 THR A C 1
ATOM 2840 O O . THR A 1 350 ? 28.921 13.677 -20.608 1.00 93.25 350 THR A O 1
ATOM 2843 N N . GLU A 1 351 ? 28.039 13.501 -22.664 1.00 94.12 351 GLU A N 1
ATOM 2844 C CA . GLU A 1 351 ? 26.644 13.388 -22.211 1.00 94.12 351 GLU A CA 1
ATOM 2845 C C . GLU A 1 351 ? 26.432 12.126 -21.352 1.00 94.12 351 GLU A C 1
ATOM 2847 O O . GLU A 1 351 ? 25.813 12.176 -20.287 1.00 94.12 351 GLU A O 1
ATOM 2852 N N . LEU A 1 352 ? 27.019 10.990 -21.749 1.00 91.94 352 LEU A N 1
ATOM 2853 C CA . LEU A 1 352 ? 26.969 9.750 -20.967 1.00 91.94 352 LEU A CA 1
ATOM 2854 C C . LEU A 1 352 ? 27.697 9.867 -19.619 1.00 91.94 352 LEU A C 1
ATOM 2856 O O . LEU A 1 352 ? 27.259 9.277 -18.627 1.00 91.94 352 LEU A O 1
ATOM 2860 N N . GLN A 1 353 ? 28.800 10.617 -19.558 1.00 91.69 353 GLN A N 1
ATOM 2861 C CA . GLN A 1 353 ? 29.508 10.883 -18.303 1.00 91.69 353 GLN A CA 1
ATOM 2862 C C . GLN A 1 353 ? 28.677 11.749 -17.349 1.00 91.69 353 GLN A C 1
ATOM 2864 O O . GLN A 1 353 ? 28.628 11.448 -16.154 1.00 91.69 353 GLN A O 1
ATOM 2869 N N . GLU A 1 354 ? 27.986 12.770 -17.855 1.00 93.38 354 GLU A N 1
ATOM 2870 C CA . GLU A 1 354 ? 27.079 13.597 -17.051 1.00 93.38 354 GLU A CA 1
ATOM 2871 C C . GLU A 1 354 ? 25.904 12.781 -16.499 1.00 93.38 354 GLU A C 1
ATOM 2873 O O . GLU A 1 354 ? 25.640 12.827 -15.295 1.00 93.38 354 GLU A O 1
ATOM 2878 N N . LEU A 1 355 ? 25.266 11.952 -17.332 1.00 90.56 355 LEU A N 1
ATOM 2879 C CA . LEU A 1 355 ? 24.192 11.054 -16.893 1.00 90.56 355 LEU A CA 1
ATOM 2880 C C . LEU A 1 355 ? 24.668 10.054 -15.834 1.00 90.56 355 LEU A C 1
ATOM 2882 O O . LEU A 1 355 ? 23.959 9.783 -14.864 1.00 90.56 355 LEU A O 1
ATOM 2886 N N . LYS A 1 356 ? 25.884 9.515 -15.980 1.00 93.06 356 LYS A N 1
ATOM 2887 C CA . LYS A 1 356 ? 26.476 8.629 -14.972 1.00 93.06 356 LYS A CA 1
ATOM 2888 C C . LYS A 1 356 ? 26.660 9.348 -13.634 1.00 93.06 356 LYS A C 1
ATOM 2890 O O . LYS A 1 356 ? 26.361 8.761 -12.596 1.00 93.06 356 LYS A O 1
ATOM 2895 N N . ASN A 1 357 ? 27.129 10.594 -13.649 1.00 90.50 357 ASN A N 1
ATOM 2896 C CA . ASN A 1 357 ? 27.310 11.380 -12.428 1.00 90.50 357 ASN A CA 1
ATOM 2897 C C . ASN A 1 357 ? 25.969 11.675 -11.746 1.00 90.50 357 ASN A C 1
ATOM 2899 O O . ASN A 1 357 ? 25.844 11.445 -10.544 1.00 90.50 357 ASN A O 1
ATOM 2903 N N . GLN A 1 358 ? 24.948 12.067 -12.512 1.00 92.19 358 GLN A N 1
ATOM 2904 C CA . GLN A 1 358 ? 23.588 12.252 -11.992 1.00 92.19 358 GLN A CA 1
ATOM 2905 C C . GLN A 1 358 ? 23.032 10.958 -11.384 1.00 92.19 358 GLN A C 1
ATOM 2907 O O . GLN A 1 358 ? 22.439 10.980 -10.311 1.00 92.19 358 GLN A O 1
ATOM 2912 N N . ASN A 1 359 ? 23.274 9.806 -12.013 1.00 90.06 359 ASN A N 1
ATOM 2913 C CA . ASN A 1 359 ? 22.830 8.517 -11.482 1.00 90.06 359 ASN A CA 1
ATOM 2914 C C . ASN A 1 359 ? 23.524 8.160 -10.150 1.00 90.06 359 ASN A C 1
ATOM 2916 O O . ASN A 1 359 ? 22.891 7.648 -9.230 1.00 90.06 359 ASN A O 1
ATOM 2920 N N . ILE A 1 360 ? 24.813 8.490 -9.999 1.00 90.06 360 ILE A N 1
ATOM 2921 C CA . ILE A 1 360 ? 25.527 8.329 -8.721 1.00 90.06 360 ILE A CA 1
ATOM 2922 C C . ILE A 1 360 ? 24.909 9.224 -7.636 1.00 90.06 360 ILE A C 1
ATOM 2924 O O . ILE A 1 360 ? 24.757 8.784 -6.497 1.00 90.06 360 ILE A O 1
ATOM 2928 N N . GLU A 1 361 ? 24.538 10.463 -7.964 1.00 91.94 361 GLU A N 1
ATOM 2929 C CA . GLU A 1 361 ? 23.862 11.370 -7.027 1.00 91.94 361 GLU A CA 1
ATOM 2930 C C . GLU A 1 361 ? 22.470 10.861 -6.633 1.00 91.94 361 GLU A C 1
ATOM 2932 O O . GLU A 1 361 ? 22.153 10.834 -5.443 1.00 91.94 361 GLU A O 1
ATOM 2937 N N . ILE A 1 362 ? 21.683 10.370 -7.596 1.00 90.06 362 ILE A N 1
ATOM 2938 C CA . ILE A 1 362 ? 20.376 9.743 -7.343 1.00 90.06 362 ILE A CA 1
ATOM 2939 C C . ILE A 1 362 ? 20.537 8.522 -6.433 1.00 90.06 362 ILE A C 1
ATOM 2941 O O . ILE A 1 362 ? 19.795 8.379 -5.465 1.00 90.06 362 ILE A O 1
ATOM 2945 N N . SER A 1 363 ? 21.536 7.670 -6.681 1.00 91.62 363 SER A N 1
ATOM 2946 C CA . SER A 1 363 ? 21.812 6.510 -5.828 1.00 91.62 363 SER A CA 1
ATOM 2947 C C . SER A 1 363 ? 22.201 6.916 -4.405 1.00 91.62 363 SER A C 1
ATOM 2949 O O . SER A 1 363 ? 21.745 6.284 -3.455 1.00 91.62 363 SER A O 1
ATOM 2951 N N . LYS A 1 364 ? 23.012 7.969 -4.231 1.00 93.56 364 LYS A N 1
ATOM 2952 C CA . LYS A 1 364 ? 23.362 8.493 -2.899 1.00 93.56 364 LYS A CA 1
ATOM 2953 C C . LYS A 1 364 ? 22.141 9.049 -2.172 1.00 93.56 364 LYS A C 1
ATOM 2955 O O . LYS A 1 364 ? 21.985 8.800 -0.979 1.00 93.56 364 LYS A O 1
ATOM 2960 N N . LEU A 1 365 ? 21.280 9.775 -2.884 1.00 93.06 365 LEU A N 1
ATOM 2961 C CA . LEU A 1 365 ? 20.034 10.294 -2.331 1.00 93.06 365 LEU A CA 1
ATOM 2962 C C . LEU A 1 365 ? 19.093 9.152 -1.923 1.00 93.06 365 LEU A C 1
ATOM 2964 O O . LEU A 1 365 ? 18.542 9.190 -0.829 1.00 93.06 365 LEU A O 1
ATOM 2968 N N . ALA A 1 366 ? 18.964 8.112 -2.751 1.00 89.56 366 ALA A N 1
ATOM 2969 C CA . ALA A 1 366 ? 18.165 6.931 -2.438 1.00 89.56 366 ALA A CA 1
ATOM 2970 C C . ALA A 1 366 ? 18.665 6.220 -1.169 1.00 89.56 366 ALA A C 1
ATOM 2972 O O . ALA A 1 366 ? 17.866 5.928 -0.283 1.00 89.56 366 ALA A O 1
ATOM 2973 N N . SER A 1 367 ? 19.981 6.026 -1.023 1.00 91.25 367 SER A N 1
ATOM 2974 C CA . SER A 1 367 ? 20.557 5.450 0.202 1.00 91.25 367 SER A CA 1
ATOM 2975 C C . SER A 1 367 ? 20.355 6.340 1.436 1.00 91.25 367 SER A C 1
ATOM 2977 O O . SER A 1 367 ? 20.136 5.829 2.534 1.00 91.25 367 SER A O 1
ATOM 2979 N N . ALA A 1 368 ? 20.407 7.668 1.283 1.00 92.75 368 ALA A N 1
ATOM 2980 C CA . ALA A 1 368 ? 20.117 8.595 2.377 1.00 92.75 368 ALA A CA 1
ATOM 2981 C C . ALA A 1 368 ? 18.641 8.526 2.808 1.00 92.75 368 ALA A C 1
ATOM 2983 O O . ALA A 1 368 ? 18.362 8.459 4.005 1.00 92.75 368 ALA A O 1
ATOM 2984 N N . LEU A 1 369 ? 17.714 8.468 1.846 1.00 89.25 369 LEU A N 1
ATOM 2985 C CA . LEU A 1 369 ? 16.279 8.325 2.101 1.00 89.25 369 LEU A CA 1
ATOM 2986 C C . LEU A 1 369 ? 15.940 6.989 2.772 1.00 89.25 369 LEU A C 1
ATOM 2988 O O . LEU A 1 369 ? 15.156 6.966 3.716 1.00 89.25 369 LEU A O 1
ATOM 2992 N N . GLU A 1 370 ? 16.558 5.886 2.346 1.00 91.12 370 GLU A N 1
ATOM 2993 C CA . GLU A 1 370 ? 16.374 4.571 2.975 1.00 91.12 370 GLU A CA 1
ATOM 2994 C C . GLU A 1 370 ? 16.857 4.573 4.436 1.00 91.12 370 GLU A C 1
ATOM 2996 O O . GLU A 1 370 ? 16.182 4.065 5.335 1.00 91.12 370 GLU A O 1
ATOM 3001 N N . SER A 1 371 ? 17.999 5.213 4.701 1.00 91.81 371 SER A N 1
ATOM 3002 C CA . SER A 1 371 ? 18.520 5.394 6.059 1.00 91.81 371 SER A CA 1
ATOM 3003 C C . SER A 1 371 ? 17.573 6.225 6.937 1.00 91.81 371 SER A C 1
ATOM 3005 O O . SER A 1 371 ? 17.280 5.843 8.075 1.00 91.81 371 SER A O 1
ATOM 3007 N N . GLU A 1 372 ? 17.037 7.330 6.411 1.00 92.62 372 GLU A N 1
ATOM 3008 C CA . GLU A 1 372 ? 16.072 8.174 7.124 1.00 92.62 372 GLU A CA 1
ATOM 3009 C C . GLU A 1 372 ? 14.754 7.434 7.387 1.00 92.62 372 GLU A C 1
ATOM 3011 O O . GLU A 1 372 ? 14.232 7.482 8.503 1.00 92.62 372 GLU A O 1
ATOM 3016 N N . GLN A 1 373 ? 14.263 6.664 6.413 1.00 93.81 373 GLN A N 1
ATOM 3017 C CA . GLN A 1 373 ? 13.082 5.816 6.562 1.00 93.81 373 GLN A CA 1
ATOM 3018 C C . GLN A 1 373 ? 13.268 4.781 7.680 1.00 93.81 373 GLN A C 1
ATOM 3020 O O . GLN A 1 373 ? 12.374 4.596 8.511 1.00 93.81 373 GLN A O 1
ATOM 3025 N N . LEU A 1 374 ? 14.436 4.133 7.754 1.00 90.75 374 LEU A N 1
ATOM 3026 C CA . LEU A 1 374 ? 14.765 3.210 8.844 1.00 90.75 374 LEU A CA 1
ATOM 3027 C C . LEU A 1 374 ? 14.837 3.929 10.199 1.00 90.75 374 LEU A C 1
ATOM 3029 O O . LEU A 1 374 ? 14.347 3.401 11.202 1.00 90.75 374 LEU A O 1
ATOM 3033 N N . GLY A 1 375 ? 15.402 5.138 10.241 1.00 92.31 375 GLY A N 1
ATOM 3034 C CA . GLY A 1 375 ? 15.421 5.989 11.433 1.00 92.31 375 GLY A CA 1
ATOM 3035 C C . GLY A 1 375 ? 14.014 6.344 11.924 1.00 92.31 375 GLY A C 1
ATOM 3036 O O . GLY A 1 375 ? 13.690 6.127 13.095 1.00 92.31 375 GLY A O 1
ATOM 3037 N N . ALA A 1 376 ? 13.150 6.802 11.017 1.00 88.50 376 ALA A N 1
ATOM 3038 C CA . ALA A 1 376 ? 11.753 7.117 11.298 1.00 88.50 376 ALA A CA 1
ATOM 3039 C C . ALA A 1 376 ? 10.972 5.877 11.759 1.00 88.50 376 ALA A C 1
ATOM 3041 O O . ALA A 1 376 ? 10.259 5.933 12.762 1.00 88.50 376 ALA A O 1
ATOM 3042 N N . SER A 1 377 ? 11.160 4.729 11.100 1.00 89.06 377 SER A N 1
ATOM 3043 C CA . SER A 1 377 ? 10.525 3.466 11.491 1.00 89.06 377 SER A CA 1
ATOM 3044 C C . SER A 1 377 ? 10.917 3.039 12.909 1.00 89.06 377 SER A C 1
ATOM 3046 O O . SER A 1 377 ? 10.060 2.583 13.670 1.00 89.06 377 SER A O 1
ATOM 3048 N N . ARG A 1 378 ? 12.188 3.210 13.298 1.00 92.44 378 ARG A N 1
ATOM 3049 C CA . ARG A 1 378 ? 12.649 2.932 14.669 1.00 92.44 378 ARG A CA 1
ATOM 3050 C C . ARG A 1 378 ? 12.019 3.887 15.682 1.00 92.44 378 ARG A C 1
ATOM 3052 O O . ARG A 1 378 ? 11.554 3.430 16.724 1.00 92.44 378 ARG A O 1
ATOM 3059 N N . ALA A 1 379 ? 11.950 5.182 15.374 1.00 92.62 379 ALA A N 1
ATOM 3060 C CA . ALA A 1 379 ? 11.325 6.176 16.248 1.00 92.62 379 ALA A CA 1
ATOM 3061 C C . ALA A 1 379 ? 9.817 5.923 16.437 1.00 92.62 379 ALA A C 1
ATOM 3063 O O . ALA A 1 379 ? 9.304 6.010 17.553 1.00 92.62 379 ALA A O 1
ATOM 3064 N N . ILE A 1 380 ? 9.104 5.546 15.370 1.00 92.88 380 ILE A N 1
ATOM 3065 C CA . ILE A 1 380 ? 7.684 5.171 15.436 1.00 92.88 380 ILE A CA 1
ATOM 3066 C C . ILE A 1 380 ? 7.495 3.935 16.318 1.00 92.88 380 ILE A C 1
ATOM 3068 O O . ILE A 1 380 ? 6.618 3.942 17.180 1.00 92.88 380 ILE A O 1
ATOM 3072 N N . SER A 1 381 ? 8.331 2.907 16.156 1.00 92.06 381 SER A N 1
ATOM 3073 C CA . SER A 1 381 ? 8.273 1.698 16.987 1.00 92.06 381 SER A CA 1
ATOM 3074 C C . SER A 1 381 ? 8.493 2.010 18.474 1.00 92.06 381 SER A C 1
ATOM 3076 O O . SER A 1 381 ? 7.730 1.547 19.324 1.00 92.06 381 SER A O 1
ATOM 3078 N N . GLN A 1 382 ? 9.461 2.874 18.798 1.00 95.56 382 GLN A N 1
ATOM 3079 C CA . GLN A 1 382 ? 9.680 3.335 20.173 1.00 95.56 382 GLN A CA 1
ATOM 3080 C C . GLN A 1 382 ? 8.474 4.113 20.718 1.00 95.56 382 GLN A C 1
ATOM 3082 O O . GLN A 1 382 ? 8.033 3.862 21.838 1.00 95.56 382 GLN A O 1
ATOM 3087 N N . ASN A 1 383 ? 7.879 5.003 19.920 1.00 94.06 383 ASN A N 1
ATOM 3088 C CA . ASN A 1 383 ? 6.673 5.735 20.313 1.00 94.06 383 ASN A CA 1
ATOM 3089 C C . ASN A 1 383 ? 5.469 4.812 20.539 1.00 94.06 383 ASN A C 1
ATOM 3091 O O . ASN A 1 383 ? 4.697 5.028 21.472 1.00 94.06 383 ASN A O 1
ATOM 3095 N N . GLN A 1 384 ? 5.305 3.772 19.721 1.00 93.25 384 GLN A N 1
ATOM 3096 C CA . GLN A 1 384 ? 4.276 2.751 19.930 1.00 93.25 384 GLN A CA 1
ATOM 3097 C C . GLN A 1 384 ? 4.499 2.001 21.248 1.00 93.25 384 GLN A C 1
ATOM 3099 O O . GLN A 1 384 ? 3.550 1.804 22.007 1.00 93.25 384 GLN A O 1
ATOM 3104 N N . GLN A 1 385 ? 5.747 1.642 21.564 1.00 95.50 385 GLN A N 1
ATOM 3105 C CA . GLN A 1 385 ? 6.084 0.991 22.829 1.00 95.50 385 GLN A CA 1
ATOM 3106 C C . GLN A 1 385 ? 5.794 1.894 24.038 1.00 95.50 385 GLN A C 1
ATOM 3108 O O . GLN A 1 385 ? 5.192 1.434 25.006 1.00 95.50 385 GLN A O 1
ATOM 3113 N N . LEU A 1 386 ? 6.156 3.178 23.974 1.00 95.12 386 LEU A N 1
ATOM 3114 C CA . LEU A 1 386 ? 5.858 4.148 25.034 1.00 95.12 386 LEU A CA 1
ATOM 3115 C C . LEU A 1 386 ? 4.347 4.349 25.219 1.00 95.12 386 LEU A C 1
ATOM 3117 O O . LEU A 1 386 ? 3.866 4.378 26.350 1.00 95.12 386 LEU A O 1
ATOM 3121 N N . LYS A 1 387 ? 3.579 4.428 24.124 1.00 96.25 387 LYS A N 1
ATOM 3122 C CA . LYS A 1 387 ? 2.109 4.482 24.186 1.00 96.25 387 LYS A CA 1
ATOM 3123 C C . LYS A 1 387 ? 1.524 3.242 24.858 1.00 96.25 387 LYS A C 1
ATOM 3125 O O . LYS A 1 387 ? 0.627 3.374 25.684 1.00 96.25 387 LYS A O 1
ATOM 3130 N N . LYS A 1 388 ? 2.056 2.056 24.552 1.00 93.75 388 LYS A N 1
ATOM 3131 C CA . LYS A 1 388 ? 1.637 0.809 25.200 1.00 93.75 388 LYS A CA 1
ATOM 3132 C C . LYS A 1 388 ? 1.912 0.838 26.705 1.00 93.75 388 LYS A C 1
ATOM 3134 O O . LYS A 1 388 ? 1.017 0.536 27.482 1.00 93.75 388 LYS A O 1
ATOM 3139 N N . GLN A 1 389 ? 3.103 1.276 27.115 1.00 95.38 389 GLN A N 1
ATOM 3140 C CA . GLN A 1 389 ? 3.445 1.420 28.535 1.00 95.38 389 GLN A CA 1
ATOM 3141 C C . GLN A 1 389 ? 2.535 2.422 29.262 1.00 95.38 389 GLN A C 1
ATOM 3143 O O . GLN A 1 389 ? 2.140 2.176 30.399 1.00 95.38 389 GLN A O 1
ATOM 3148 N N . LEU A 1 390 ? 2.169 3.533 28.614 1.00 95.00 390 LEU A N 1
ATOM 3149 C CA . LEU A 1 390 ? 1.212 4.497 29.165 1.00 95.00 390 LEU A CA 1
ATOM 3150 C C . LEU A 1 390 ? -0.184 3.889 29.334 1.00 95.00 390 LEU A C 1
ATOM 3152 O O . LEU A 1 390 ? -0.803 4.099 30.374 1.00 95.00 390 LEU A O 1
ATOM 3156 N N . SER A 1 391 ? -0.651 3.114 28.352 1.00 92.62 391 SER A N 1
ATOM 3157 C CA . SER A 1 391 ? -1.932 2.404 28.433 1.00 92.62 391 SER A CA 1
ATOM 3158 C C . SER A 1 391 ? -1.941 1.406 29.590 1.00 92.62 391 SER A C 1
ATOM 3160 O O . SER A 1 391 ? -2.818 1.467 30.443 1.00 92.62 391 SER A O 1
ATOM 3162 N N . GLU A 1 392 ? -0.914 0.557 29.686 1.00 95.12 392 GLU A N 1
ATOM 3163 C CA . GLU A 1 392 ? -0.776 -0.419 30.776 1.00 95.12 392 GLU A CA 1
ATOM 3164 C C . GLU A 1 392 ? -0.745 0.267 32.153 1.00 95.12 392 GLU A C 1
ATOM 3166 O O . GLU A 1 392 ? -1.347 -0.212 33.116 1.00 95.12 392 GLU A O 1
ATOM 3171 N N . MET A 1 393 ? -0.077 1.420 32.256 1.00 92.44 393 MET A N 1
ATOM 3172 C CA . MET A 1 393 ? -0.055 2.217 33.482 1.00 92.44 393 MET A CA 1
ATOM 3173 C C . MET A 1 393 ? -1.435 2.806 33.813 1.00 92.44 393 MET A C 1
ATOM 3175 O O . MET A 1 393 ? -1.814 2.855 34.984 1.00 92.44 393 MET A O 1
ATOM 3179 N N . GLN A 1 394 ? -2.198 3.239 32.811 1.00 93.94 394 GLN A N 1
ATOM 3180 C CA . GLN A 1 394 ? -3.550 3.765 32.997 1.00 93.94 394 GLN A CA 1
ATOM 3181 C C . GLN A 1 394 ? -4.550 2.673 33.409 1.00 93.94 394 GLN A C 1
ATOM 3183 O O . GLN A 1 394 ? -5.403 2.914 34.270 1.00 93.94 394 GLN A O 1
ATOM 3188 N N . ASP A 1 395 ? -4.393 1.456 32.893 1.00 93.62 395 ASP A N 1
ATOM 3189 C CA . ASP A 1 395 ? -5.175 0.288 33.311 1.00 93.62 395 ASP A CA 1
ATOM 3190 C C . ASP A 1 395 ? -4.839 -0.114 34.753 1.00 93.62 395 ASP A C 1
ATOM 3192 O O . ASP A 1 395 ? -5.730 -0.341 35.581 1.00 93.62 395 ASP A O 1
ATOM 3196 N N . ALA A 1 396 ? -3.548 -0.121 35.102 1.00 94.44 396 ALA A N 1
ATOM 3197 C CA . ALA A 1 396 ? -3.095 -0.335 36.474 1.00 94.44 396 ALA A CA 1
ATOM 3198 C C . ALA A 1 396 ? -3.646 0.742 37.426 1.00 94.44 396 ALA A C 1
ATOM 3200 O O . ALA A 1 396 ? -4.053 0.441 38.548 1.00 94.44 396 ALA A O 1
ATOM 3201 N N . PHE A 1 397 ? -3.720 1.998 36.981 1.00 93.94 397 PHE A N 1
ATOM 3202 C CA . PHE A 1 397 ? -4.305 3.075 37.776 1.00 93.94 397 PHE A CA 1
ATOM 3203 C C . PHE A 1 397 ? -5.817 2.900 37.959 1.00 93.94 397 PHE A C 1
ATOM 3205 O O . PHE A 1 397 ? -6.321 3.055 39.069 1.00 93.94 397 PHE A O 1
ATOM 3212 N N . SER A 1 398 ? -6.541 2.524 36.904 1.00 92.50 398 SER A N 1
ATOM 3213 C CA . SER A 1 398 ? -7.985 2.271 36.964 1.00 92.50 398 SER A CA 1
ATOM 3214 C C . SER A 1 398 ? -8.316 1.094 37.884 1.00 92.50 398 SER A C 1
ATOM 3216 O O . SER A 1 398 ? -9.211 1.192 38.722 1.00 92.50 398 SER A O 1
ATOM 3218 N N . THR A 1 399 ? -7.549 0.006 37.810 1.00 92.94 399 THR A N 1
ATOM 3219 C CA . THR A 1 399 ? -7.702 -1.149 38.711 1.00 92.94 399 THR A CA 1
ATOM 3220 C C . THR A 1 399 ? -7.356 -0.803 40.161 1.00 92.94 399 THR A C 1
ATOM 3222 O O . THR A 1 399 ? -8.102 -1.169 41.071 1.00 92.94 399 THR A O 1
ATOM 3225 N N . LEU A 1 400 ? -6.291 -0.034 40.406 1.00 90.56 400 LEU A N 1
ATOM 3226 C CA . LEU A 1 400 ? -5.960 0.457 41.748 1.00 90.56 400 LEU A CA 1
ATOM 3227 C C . LEU A 1 400 ? -7.049 1.399 42.289 1.00 90.56 400 LEU A C 1
ATOM 3229 O O . LEU A 1 400 ? -7.400 1.354 43.464 1.00 90.56 400 LEU A O 1
ATOM 3233 N N . SER A 1 401 ? -7.608 2.247 41.428 1.00 92.75 401 SER A N 1
ATOM 3234 C CA . SER A 1 401 ? -8.691 3.157 41.791 1.00 92.75 401 SER A CA 1
ATOM 3235 C C . SER A 1 401 ? -9.957 2.382 42.158 1.00 92.75 401 SER A C 1
ATOM 3237 O O . SER A 1 401 ? -10.542 2.643 43.208 1.00 92.75 401 SER A O 1
ATOM 3239 N N . ASN A 1 402 ? -10.336 1.380 41.360 1.00 92.81 402 ASN A N 1
ATOM 3240 C CA . ASN A 1 402 ? -11.484 0.516 41.646 1.00 92.81 402 ASN A CA 1
ATOM 3241 C C . ASN A 1 402 ? -11.288 -0.263 42.953 1.00 92.81 402 ASN A C 1
ATOM 3243 O O . ASN A 1 402 ? -12.144 -0.209 43.828 1.00 92.81 402 ASN A O 1
ATOM 3247 N N . THR A 1 403 ? -10.123 -0.886 43.152 1.00 93.81 403 THR A N 1
ATOM 3248 C CA . THR A 1 403 ? -9.824 -1.608 44.405 1.00 93.81 403 THR A CA 1
ATOM 3249 C C . THR A 1 403 ? -9.797 -0.681 45.621 1.00 93.81 403 THR A C 1
ATOM 3251 O O . THR A 1 403 ? -10.252 -1.063 46.697 1.00 93.81 403 THR A O 1
ATOM 3254 N N . LYS A 1 404 ? -9.327 0.566 45.474 1.00 94.06 404 LYS A N 1
ATOM 3255 C CA . LYS A 1 404 ? -9.423 1.583 46.528 1.00 94.06 404 LYS A CA 1
ATOM 3256 C C . LYS A 1 404 ? -10.879 1.923 46.845 1.00 94.06 404 LYS A C 1
ATOM 3258 O O . LYS A 1 404 ? -11.205 2.066 48.023 1.00 94.06 404 LYS A O 1
ATOM 3263 N N . VAL A 1 405 ? -11.739 2.078 45.838 1.00 93.00 405 VAL A N 1
ATOM 3264 C CA . VAL A 1 405 ? -13.177 2.313 46.046 1.00 93.00 405 VAL A CA 1
ATOM 3265 C C . VAL A 1 405 ? -13.800 1.134 46.791 1.00 93.00 405 VAL A C 1
ATOM 3267 O O . VAL A 1 405 ? -14.437 1.364 47.817 1.00 93.00 405 VAL A O 1
ATOM 3270 N N . ASP A 1 406 ? -13.524 -0.100 46.369 1.00 92.12 406 ASP A N 1
ATOM 3271 C CA . ASP A 1 406 ? -14.033 -1.315 47.017 1.00 92.12 406 ASP A CA 1
ATOM 3272 C C . ASP A 1 406 ? -13.596 -1.405 48.486 1.00 92.12 406 ASP A C 1
ATOM 3274 O O . ASP A 1 406 ? -14.424 -1.610 49.373 1.00 92.12 406 ASP A O 1
ATOM 3278 N N . LEU A 1 407 ? -12.308 -1.178 48.767 1.00 92.38 407 LEU A N 1
ATOM 3279 C CA . LEU A 1 407 ? -11.771 -1.159 50.133 1.00 92.38 407 LEU A CA 1
ATOM 3280 C C . LEU A 1 407 ? -12.384 -0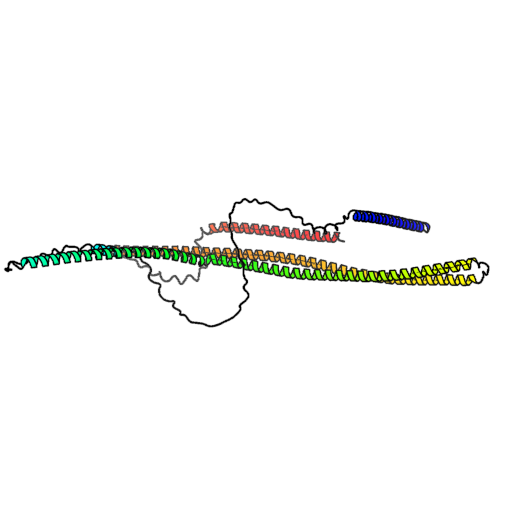.036 50.976 1.00 92.38 407 LEU A C 1
ATOM 3282 O O . LEU A 1 407 ? -12.691 -0.237 52.148 1.00 92.38 407 LEU A O 1
ATOM 3286 N N . THR A 1 408 ? -12.590 1.147 50.392 1.00 88.88 408 THR A N 1
ATOM 3287 C CA . THR A 1 408 ? -13.221 2.275 51.096 1.00 88.88 408 THR A CA 1
ATOM 3288 C C . THR A 1 408 ? -14.682 1.963 51.415 1.00 88.88 408 THR A C 1
ATOM 3290 O O . THR A 1 408 ? -15.171 2.312 52.488 1.00 88.88 408 THR A O 1
ATOM 3293 N N . GLN A 1 409 ? -15.377 1.276 50.508 1.00 90.75 409 GLN A N 1
ATOM 3294 C CA . GLN A 1 409 ? -16.752 0.850 50.709 1.00 90.75 409 GLN A CA 1
ATOM 3295 C C . GLN A 1 409 ? -16.848 -0.243 51.784 1.00 90.75 409 GLN A C 1
ATOM 3297 O O . GLN A 1 409 ? -17.699 -0.139 52.664 1.00 90.75 409 GLN A O 1
ATOM 3302 N N . GLN A 1 410 ? -15.944 -1.230 51.776 1.00 91.81 410 GLN A N 1
ATOM 3303 C CA . GLN A 1 410 ? -15.825 -2.235 52.843 1.00 91.81 410 GLN A CA 1
ATOM 3304 C C . GLN A 1 410 ? -15.583 -1.583 54.205 1.00 91.81 410 GLN A C 1
ATOM 3306 O O . GLN A 1 410 ? -16.316 -1.849 55.152 1.00 91.81 410 GLN A O 1
ATOM 3311 N N . LEU A 1 411 ? -14.631 -0.653 54.284 1.00 91.25 411 LEU A N 1
ATOM 3312 C CA . LEU A 1 411 ? -14.342 0.076 55.516 1.00 91.25 411 LEU A CA 1
ATOM 3313 C C . LEU A 1 411 ? -15.545 0.909 55.989 1.00 91.25 411 LEU A C 1
ATOM 3315 O O . LEU A 1 411 ? -15.799 1.017 57.185 1.00 91.25 411 LEU A O 1
ATOM 3319 N N . HIS A 1 412 ? -16.328 1.474 55.067 1.00 86.62 412 HIS A N 1
ATOM 3320 C CA . HIS A 1 412 ? -17.564 2.171 55.417 1.00 86.62 412 HIS A CA 1
ATOM 3321 C C . HIS A 1 412 ? -18.637 1.220 55.971 1.00 86.62 412 HIS A C 1
ATOM 3323 O O . HIS A 1 412 ? -19.329 1.588 56.922 1.00 86.62 412 HIS A O 1
ATOM 3329 N N . TYR A 1 413 ? -18.758 0.003 55.424 1.00 89.25 413 TYR A N 1
ATOM 3330 C CA . TYR A 1 413 ? -19.635 -1.029 55.982 1.00 89.25 413 TYR A CA 1
ATOM 3331 C C . TYR A 1 413 ? -19.202 -1.431 57.394 1.00 89.25 413 TYR A C 1
ATOM 3333 O O . TYR A 1 413 ? -20.039 -1.407 58.292 1.00 89.25 413 TYR A O 1
ATOM 3341 N N . GLU A 1 414 ? -17.912 -1.696 57.615 1.00 86.81 414 GLU A N 1
ATOM 3342 C CA . GLU A 1 414 ? -17.384 -2.035 58.945 1.00 86.81 414 GLU A CA 1
ATOM 3343 C C . GLU A 1 414 ? -17.590 -0.898 59.957 1.00 86.81 414 GLU A C 1
ATOM 3345 O O . GLU A 1 414 ? -17.993 -1.136 61.094 1.00 86.81 414 GLU A O 1
ATOM 3350 N N . LEU A 1 415 ? -17.374 0.360 59.554 1.00 84.50 415 LEU A N 1
ATOM 3351 C CA . LEU A 1 415 ? -17.638 1.520 60.413 1.00 84.50 415 LEU A CA 1
ATOM 3352 C C . LEU A 1 415 ? -19.123 1.665 60.754 1.00 84.50 415 LEU A C 1
ATOM 3354 O O . LEU A 1 415 ? -19.462 2.006 61.889 1.00 84.50 415 LEU A O 1
ATOM 3358 N N . LYS A 1 416 ? -20.013 1.419 59.789 1.00 86.50 416 LYS A N 1
ATOM 3359 C CA . LYS A 1 416 ? -21.459 1.449 60.017 1.00 86.50 416 LYS A CA 1
ATOM 3360 C C . LYS A 1 416 ? -21.879 0.343 60.984 1.00 86.50 416 LYS A C 1
ATOM 3362 O O . LYS A 1 416 ? -22.606 0.626 61.931 1.00 86.50 416 LYS A O 1
ATOM 3367 N N . GLU A 1 417 ? -21.377 -0.871 60.787 1.00 83.12 417 GLU A N 1
ATOM 3368 C CA . GLU A 1 417 ? -21.623 -2.012 61.672 1.00 83.12 417 GLU A CA 1
ATOM 3369 C C . GLU A 1 417 ? -21.094 -1.738 63.089 1.00 83.12 417 GLU A C 1
ATOM 3371 O O . GLU A 1 417 ? -21.807 -1.929 64.073 1.00 83.12 417 GLU A O 1
ATOM 3376 N N . MET A 1 418 ? -19.893 -1.164 63.216 1.00 79.75 418 MET A N 1
ATOM 3377 C CA . MET A 1 418 ? -19.358 -0.709 64.504 1.00 79.75 418 MET A CA 1
ATOM 3378 C C . MET A 1 418 ? -20.222 0.370 65.163 1.00 79.75 418 MET A C 1
ATOM 3380 O O . MET A 1 418 ? -20.403 0.351 66.382 1.00 79.75 418 MET A O 1
ATOM 3384 N N . CYS A 1 419 ? -20.776 1.303 64.387 1.00 82.56 419 CYS A N 1
ATOM 3385 C CA . CYS A 1 419 ? -21.685 2.327 64.895 1.00 82.56 419 CYS A CA 1
ATOM 3386 C C . CYS A 1 419 ? -23.006 1.713 65.386 1.00 82.56 419 CYS A C 1
ATOM 3388 O O . CYS A 1 419 ? -23.481 2.065 66.463 1.00 82.56 419 CYS A O 1
ATOM 3390 N N . GLU A 1 420 ? -23.561 0.742 64.658 1.00 81.38 420 GLU A N 1
ATOM 3391 C CA . GLU A 1 420 ? -24.752 -0.013 65.067 1.00 81.38 420 GLU A CA 1
ATOM 3392 C C . GLU A 1 420 ? -24.505 -0.807 66.356 1.00 81.38 420 GLU A C 1
ATOM 3394 O O . GLU A 1 420 ? -25.302 -0.711 67.289 1.00 81.38 420 GLU A O 1
ATOM 3399 N N . ILE A 1 421 ? -23.370 -1.503 66.467 1.00 82.50 421 ILE A N 1
ATOM 3400 C CA . ILE A 1 421 ? -22.967 -2.218 67.689 1.00 82.50 421 ILE A CA 1
ATOM 3401 C C . ILE A 1 421 ? -22.782 -1.246 68.862 1.00 82.50 421 ILE A C 1
ATOM 3403 O O . ILE A 1 421 ? -23.184 -1.543 69.986 1.00 82.50 421 ILE A O 1
ATOM 3407 N N . THR A 1 422 ? -22.193 -0.074 68.620 1.00 76.94 422 THR A N 1
ATOM 3408 C CA . THR A 1 422 ? -22.003 0.955 69.655 1.00 76.94 422 THR A CA 1
ATOM 3409 C C . THR A 1 422 ? -23.343 1.529 70.114 1.00 76.94 422 THR A C 1
ATOM 3411 O O . THR A 1 422 ? -23.565 1.666 71.313 1.00 76.94 422 THR A O 1
ATOM 3414 N N . ASN A 1 423 ? -24.274 1.787 69.193 1.00 76.25 423 ASN A N 1
ATOM 3415 C CA . ASN A 1 423 ? -25.629 2.233 69.522 1.00 76.25 423 ASN A CA 1
ATOM 3416 C C . ASN A 1 423 ? -26.418 1.160 70.282 1.00 76.25 423 ASN A C 1
ATOM 3418 O O . ASN A 1 423 ? -27.140 1.479 71.221 1.00 76.25 423 ASN A O 1
ATOM 3422 N N . GLN A 1 424 ? -26.257 -0.116 69.922 1.00 79.75 424 GLN A N 1
ATOM 3423 C CA . GLN A 1 424 ? -26.836 -1.226 70.677 1.00 79.75 424 GLN A CA 1
ATOM 3424 C C . GLN A 1 424 ? -26.248 -1.302 72.088 1.00 79.75 424 GLN A C 1
ATOM 3426 O O . GLN A 1 424 ? -27.015 -1.411 73.037 1.00 79.75 424 GLN A O 1
ATOM 3431 N N . LYS A 1 425 ? -24.923 -1.177 72.251 1.00 76.81 425 LYS A N 1
ATOM 3432 C CA . LYS A 1 425 ? -24.285 -1.105 73.576 1.00 76.81 425 LYS A CA 1
ATOM 3433 C C . LYS A 1 425 ? -24.801 0.070 74.402 1.00 76.81 425 LYS A C 1
ATOM 3435 O O . LYS A 1 425 ? -25.166 -0.140 75.545 1.00 76.81 425 LYS A O 1
ATOM 3440 N N . LEU A 1 426 ? -24.923 1.261 73.815 1.00 72.75 426 LEU A N 1
ATOM 3441 C CA . LEU A 1 426 ? -25.494 2.427 74.495 1.00 72.75 426 LEU A CA 1
ATOM 3442 C C . LEU A 1 426 ? -26.958 2.206 74.901 1.00 72.75 426 LEU A C 1
ATOM 3444 O O . LEU A 1 426 ? -27.361 2.622 75.981 1.00 72.75 426 LEU A O 1
ATOM 3448 N N . ASN A 1 427 ? -27.761 1.540 74.069 1.00 71.19 427 ASN A N 1
ATOM 3449 C CA . ASN A 1 427 ? -29.136 1.189 74.425 1.00 71.19 427 ASN A CA 1
ATOM 3450 C C . ASN A 1 427 ? -29.189 0.147 75.553 1.00 71.19 427 ASN A C 1
ATOM 3452 O O . ASN A 1 427 ? -29.988 0.306 76.470 1.00 71.19 427 ASN A O 1
ATOM 3456 N N . PHE A 1 428 ? -28.310 -0.860 75.533 1.00 67.31 428 PHE A N 1
ATOM 3457 C CA . PHE A 1 428 ? -28.164 -1.819 76.630 1.00 67.31 428 PHE A CA 1
ATOM 3458 C C . PHE A 1 428 ? -27.701 -1.147 77.926 1.00 67.31 428 PHE A C 1
ATOM 3460 O O . PHE A 1 428 ? -28.265 -1.438 78.974 1.00 67.31 428 PHE A O 1
ATOM 3467 N N . ASP A 1 429 ? -26.740 -0.224 77.857 1.00 62.19 429 ASP A N 1
ATOM 3468 C CA . ASP A 1 429 ? -26.251 0.537 79.011 1.00 62.19 429 ASP A CA 1
ATOM 3469 C C . ASP A 1 429 ? -27.342 1.471 79.574 1.00 62.19 429 ASP A C 1
ATOM 3471 O O . ASP A 1 429 ? -27.466 1.636 80.784 1.00 62.19 429 ASP A O 1
ATOM 3475 N N . ASN A 1 430 ? -28.208 2.034 78.726 1.00 57.91 430 ASN A N 1
ATOM 3476 C CA . ASN A 1 430 ? -29.367 2.816 79.171 1.00 57.91 430 ASN A CA 1
ATOM 3477 C C . ASN A 1 430 ? -30.472 1.941 79.803 1.00 57.91 430 ASN A C 1
ATOM 3479 O O . ASN A 1 430 ? -31.160 2.387 80.724 1.00 57.91 430 ASN A O 1
ATOM 3483 N N . GLU A 1 431 ? -30.653 0.701 79.340 1.00 57.12 431 GLU A N 1
ATOM 3484 C CA . GLU A 1 431 ? -31.595 -0.266 79.923 1.00 57.12 431 GLU A CA 1
ATOM 3485 C C . GLU A 1 431 ? -31.075 -0.898 81.227 1.00 57.12 431 GLU A C 1
ATOM 3487 O O . GLU A 1 431 ? -31.868 -1.152 82.139 1.00 57.12 431 GLU A O 1
ATOM 3492 N N . THR A 1 432 ? -29.763 -1.105 81.378 1.00 53.16 432 THR A N 1
ATOM 3493 C CA . THR A 1 432 ? -29.153 -1.522 82.652 1.00 53.16 432 THR A CA 1
ATOM 3494 C C . THR A 1 432 ? -29.147 -0.382 83.666 1.00 53.16 432 THR A C 1
ATOM 3496 O O . THR A 1 432 ? -29.543 -0.610 84.805 1.00 53.16 432 THR A O 1
ATOM 3499 N N . VAL A 1 433 ? -28.867 0.864 83.263 1.00 53.16 433 VAL A N 1
ATOM 3500 C CA . VAL A 1 433 ? -28.980 2.040 84.151 1.00 53.16 433 VAL A CA 1
ATOM 3501 C C . VAL A 1 433 ? -30.426 2.275 84.613 1.00 53.16 433 VAL A C 1
ATOM 3503 O O . VAL A 1 433 ? -30.643 2.637 85.770 1.00 53.16 433 VAL A O 1
ATOM 3506 N N . ASN A 1 434 ? -31.440 2.005 83.782 1.00 47.50 434 ASN A N 1
ATOM 3507 C CA . ASN A 1 434 ? -32.846 2.088 84.209 1.00 47.50 434 ASN A CA 1
ATOM 3508 C C . ASN A 1 434 ? -33.255 0.984 85.204 1.00 47.50 434 ASN A C 1
ATOM 3510 O O . ASN A 1 434 ? -34.140 1.215 86.028 1.00 47.50 434 ASN A O 1
ATOM 3514 N N . ASN A 1 435 ? -32.612 -0.187 85.166 1.00 46.19 435 ASN A N 1
ATOM 3515 C CA . ASN A 1 435 ? -32.854 -1.267 86.130 1.00 46.19 435 ASN A CA 1
ATOM 3516 C C . ASN A 1 435 ? -32.010 -1.126 87.412 1.00 46.19 435 ASN A C 1
ATOM 3518 O O . ASN A 1 435 ? -32.484 -1.487 88.489 1.00 46.19 435 ASN A O 1
ATOM 3522 N N . ASP A 1 436 ? -30.824 -0.519 87.333 1.00 43.06 436 ASP A N 1
ATOM 3523 C CA . ASP A 1 436 ? -29.972 -0.218 88.493 1.00 43.06 436 ASP A CA 1
ATOM 3524 C C . ASP A 1 436 ? -30.384 1.076 89.226 1.00 43.06 436 ASP A C 1
ATOM 3526 O O . ASP A 1 436 ? -29.986 1.308 90.366 1.00 43.06 436 ASP A O 1
ATOM 3530 N N . SER A 1 437 ? -31.295 1.878 88.659 1.00 42.28 437 SER A N 1
ATOM 3531 C CA . SER A 1 437 ? -31.859 3.087 89.292 1.00 42.28 437 SER A CA 1
ATOM 3532 C C . SER A 1 437 ? -32.750 2.827 90.525 1.00 42.28 437 SER A C 1
ATOM 3534 O O . SER A 1 437 ? -33.309 3.769 91.088 1.00 42.28 437 SER A O 1
ATOM 3536 N N . GLN A 1 438 ? -32.892 1.578 90.986 1.00 46.78 438 GLN A N 1
ATOM 3537 C CA . GLN A 1 438 ? -33.508 1.267 92.286 1.00 46.78 438 GLN A CA 1
ATOM 3538 C C . GLN A 1 438 ? -32.514 0.860 93.377 1.00 46.78 438 GLN A C 1
ATOM 3540 O O . GLN A 1 438 ? -32.934 0.652 94.518 1.00 46.78 438 GLN A O 1
ATOM 3545 N N . ILE A 1 439 ? -31.209 0.784 93.098 1.00 47.75 439 ILE A N 1
ATOM 3546 C CA . ILE A 1 439 ? -30.227 0.400 94.113 1.00 47.75 439 ILE A CA 1
ATOM 3547 C C . ILE A 1 439 ? -29.051 1.381 94.101 1.00 47.75 439 ILE A C 1
ATOM 3549 O O . ILE A 1 439 ? -28.255 1.419 93.180 1.00 47.75 439 ILE A O 1
ATOM 3553 N N . GLN A 1 440 ? -28.939 2.105 95.216 1.00 42.00 440 GLN A N 1
ATOM 3554 C CA . GLN A 1 440 ? -27.817 2.939 95.666 1.00 42.00 440 GLN A CA 1
ATOM 3555 C C . GLN A 1 440 ? -27.770 4.407 95.214 1.00 42.00 440 GLN A C 1
ATOM 3557 O O . GLN A 1 440 ? -27.260 4.800 94.174 1.00 42.00 440 GLN A O 1
ATOM 3562 N N . ASN A 1 441 ? -28.201 5.238 96.166 1.00 39.34 441 ASN A N 1
ATOM 3563 C CA . ASN A 1 441 ? -27.629 6.548 96.446 1.00 39.34 441 ASN A CA 1
ATOM 3564 C C . ASN A 1 441 ? -26.091 6.486 96.545 1.00 39.34 441 ASN A C 1
ATOM 3566 O O . ASN A 1 441 ? -25.577 5.632 97.267 1.00 39.34 441 ASN A O 1
ATOM 3570 N N . GLY A 1 442 ? -25.403 7.497 96.003 1.00 40.47 442 GLY A N 1
ATOM 3571 C CA . GLY A 1 442 ? -24.147 7.998 96.574 1.00 40.47 442 GLY A CA 1
ATOM 3572 C C . GLY A 1 442 ? -22.936 8.078 95.638 1.00 40.47 442 GLY A C 1
ATOM 3573 O O . GLY A 1 442 ? -22.367 7.063 95.276 1.00 40.47 442 GLY A O 1
ATOM 3574 N N . GLU A 1 443 ? -22.498 9.323 95.423 1.00 34.84 443 GLU A N 1
ATOM 3575 C CA . GLU A 1 443 ? -21.137 9.787 95.088 1.00 34.84 443 GLU A CA 1
ATOM 3576 C C . GLU A 1 443 ? -20.558 9.667 93.667 1.00 34.84 443 GLU A C 1
ATOM 3578 O O . GLU A 1 443 ? -20.428 8.592 93.107 1.00 34.84 443 GLU A O 1
ATOM 3583 N N . LEU A 1 444 ? -20.090 10.848 93.210 1.00 39.44 444 LEU A N 1
ATOM 3584 C CA . LEU A 1 444 ? -19.050 11.166 92.216 1.00 39.44 444 LEU A CA 1
ATOM 3585 C C . LEU A 1 444 ? -19.174 10.459 90.850 1.00 39.44 444 LEU A C 1
ATOM 3587 O O . LEU A 1 444 ? -19.126 9.250 90.734 1.00 39.44 444 LEU A O 1
ATOM 3591 N N . ILE A 1 445 ? -19.259 11.192 89.740 1.00 36.81 445 ILE A N 1
ATOM 3592 C CA . ILE A 1 445 ? -18.073 11.690 89.028 1.00 36.81 445 ILE A CA 1
ATOM 3593 C C . ILE A 1 445 ? -18.509 12.834 88.096 1.00 36.81 445 ILE A C 1
ATOM 3595 O O . ILE A 1 445 ? -19.463 12.725 87.330 1.00 36.81 445 ILE A O 1
ATOM 3599 N N . LYS A 1 446 ? -17.786 13.954 88.183 1.00 50.62 446 LYS A N 1
ATOM 3600 C CA . LYS A 1 446 ? -17.678 14.937 87.104 1.00 50.62 446 LYS A CA 1
ATOM 3601 C C . LYS A 1 446 ? -16.746 14.328 86.062 1.00 50.62 446 LYS A C 1
ATOM 3603 O O . LYS A 1 446 ? -15.614 14.081 86.444 1.00 50.62 446 LYS A O 1
ATOM 3608 N N . GLU A 1 447 ? -17.168 14.156 84.813 1.00 39.94 447 GLU A N 1
ATOM 3609 C CA . GLU A 1 447 ? -16.278 14.244 83.644 1.00 39.94 447 GLU A CA 1
ATOM 3610 C C . GLU A 1 447 ? -17.059 14.144 82.320 1.00 39.94 447 GLU A C 1
ATOM 3612 O O . GLU A 1 447 ? -17.934 13.303 82.141 1.00 39.94 447 GLU A O 1
ATOM 3617 N N . ASP A 1 448 ? -16.711 15.070 81.425 1.00 36.84 448 ASP A N 1
ATOM 3618 C CA . ASP A 1 448 ? -16.699 14.960 79.964 1.00 36.84 448 ASP A CA 1
ATOM 3619 C C . ASP A 1 448 ? -17.997 14.972 79.143 1.00 36.84 448 ASP A C 1
ATOM 3621 O O . ASP A 1 448 ? -18.346 14.058 78.401 1.00 36.84 448 ASP A O 1
ATOM 3625 N N . ASN A 1 449 ? -18.587 16.170 79.087 1.00 46.12 449 ASN A N 1
ATOM 3626 C CA . ASN A 1 449 ? -19.211 16.677 77.862 1.00 46.12 449 ASN A CA 1
ATOM 3627 C C . ASN A 1 449 ? -18.130 17.166 76.879 1.00 46.12 449 ASN A C 1
ATOM 3629 O O . ASN A 1 449 ? -17.762 18.342 76.926 1.00 46.12 449 ASN A O 1
ATOM 3633 N N . ASN A 1 450 ? -17.625 16.314 75.976 1.00 44.03 450 ASN A N 1
ATOM 3634 C CA . ASN A 1 450 ? -16.859 16.805 74.818 1.00 44.03 450 ASN A CA 1
ATOM 3635 C C . ASN A 1 450 ? -16.797 15.855 73.600 1.00 44.03 450 ASN A C 1
ATOM 3637 O O . ASN A 1 450 ? -15.720 15.562 73.091 1.00 44.03 450 ASN A O 1
ATOM 3641 N N . TYR A 1 451 ? -17.945 15.412 73.079 1.00 39.84 451 TYR A N 1
ATOM 3642 C CA . TYR A 1 451 ? -18.015 14.647 71.817 1.00 39.84 451 TYR A CA 1
ATOM 3643 C C . TYR A 1 451 ? -18.794 15.367 70.704 1.00 39.84 451 TYR A C 1
ATOM 3645 O O . TYR A 1 451 ? -19.547 14.750 69.957 1.00 39.84 451 TYR A O 1
ATOM 3653 N N . LEU A 1 452 ? -18.612 16.687 70.555 1.00 40.00 452 LEU A N 1
ATOM 3654 C CA . LEU A 1 452 ? -19.199 17.416 69.415 1.00 40.00 452 LEU A CA 1
ATOM 3655 C C . LEU A 1 452 ? -18.268 18.430 68.728 1.00 40.00 452 LEU A C 1
ATOM 3657 O O . LEU A 1 452 ? -18.737 19.222 67.918 1.00 40.00 452 LEU A O 1
ATOM 3661 N N . LEU A 1 453 ? -16.951 18.428 68.980 1.00 37.56 453 LEU A N 1
ATOM 3662 C CA . LEU A 1 453 ? -16.078 19.473 68.418 1.00 37.56 453 LEU A CA 1
ATOM 3663 C C . LEU A 1 453 ? -14.720 19.012 67.863 1.00 37.56 453 LEU A C 1
ATOM 3665 O O . LEU A 1 453 ? -13.734 19.742 67.957 1.00 37.56 453 LEU A O 1
ATOM 3669 N N . THR A 1 454 ? -14.665 17.853 67.202 1.00 40.66 454 THR A N 1
ATOM 3670 C CA . THR A 1 454 ? -13.418 17.344 66.583 1.00 40.66 454 THR A CA 1
ATOM 3671 C C . THR A 1 454 ? -13.536 16.954 65.109 1.00 40.66 454 THR A C 1
ATOM 3673 O O . THR A 1 454 ? -12.704 16.221 64.594 1.00 40.66 454 THR A O 1
ATOM 3676 N N . THR A 1 455 ? -14.499 17.513 64.370 1.00 40.31 455 THR A N 1
ATOM 3677 C CA . THR A 1 455 ? -14.561 17.388 62.895 1.00 40.31 455 THR A CA 1
ATOM 3678 C C . THR A 1 455 ? -14.089 18.639 62.144 1.00 40.31 455 THR A C 1
ATOM 3680 O O . THR A 1 455 ? -14.196 18.704 60.924 1.00 40.31 455 THR A O 1
ATOM 3683 N N . LYS A 1 456 ? -13.509 19.636 62.834 1.00 45.75 456 LYS A N 1
ATOM 3684 C CA . LYS A 1 456 ? -13.021 20.888 62.211 1.00 45.75 456 LYS A CA 1
ATOM 3685 C C . LYS A 1 456 ? -11.538 21.230 62.427 1.00 45.75 456 LYS A C 1
ATOM 3687 O O . LYS A 1 456 ? -11.126 22.330 62.079 1.00 45.75 456 LYS A O 1
ATOM 3692 N N . LYS A 1 457 ? -10.715 20.310 62.946 1.00 43.88 457 LYS A N 1
ATOM 3693 C CA . LYS A 1 457 ? -9.261 20.521 63.137 1.00 43.88 457 LYS A CA 1
ATOM 3694 C C . LYS A 1 457 ? -8.406 19.308 62.735 1.00 43.88 457 LYS A C 1
ATOM 3696 O O . LYS A 1 457 ? -7.547 18.887 63.494 1.00 43.88 457 LYS A O 1
ATOM 3701 N N . ILE A 1 458 ? -8.648 18.733 61.556 1.00 45.94 458 ILE A N 1
ATOM 3702 C CA . ILE A 1 458 ? -7.772 17.688 60.977 1.00 45.94 458 ILE A CA 1
ATOM 3703 C C . ILE A 1 458 ? -7.038 18.188 59.716 1.00 45.94 458 ILE A C 1
ATOM 3705 O O . ILE A 1 458 ? -6.222 17.471 59.156 1.00 45.94 458 ILE A O 1
ATOM 3709 N N . ASN A 1 459 ? -7.247 19.437 59.276 1.00 45.19 459 ASN A N 1
ATOM 3710 C CA . ASN A 1 459 ? -6.671 19.887 58.003 1.00 45.19 459 ASN A CA 1
ATOM 3711 C C . ASN A 1 459 ? -5.349 20.663 58.086 1.00 45.19 459 ASN A C 1
ATOM 3713 O O . ASN A 1 459 ? -4.810 21.024 57.048 1.00 45.19 459 ASN A O 1
ATOM 3717 N N . GLU A 1 460 ? -4.795 20.927 59.268 1.00 42.88 460 GLU A N 1
ATOM 3718 C CA . GLU A 1 460 ? -3.527 21.655 59.375 1.00 42.88 460 GLU A CA 1
ATOM 3719 C C . GLU A 1 460 ? -2.727 21.117 60.566 1.00 42.88 460 GLU A C 1
ATOM 3721 O O . GLU A 1 460 ? -3.235 21.089 61.684 1.00 42.88 460 GLU A O 1
ATOM 3726 N N . ASN A 1 461 ? -1.477 20.724 60.306 1.00 48.06 461 ASN A N 1
ATOM 3727 C CA . ASN A 1 461 ? -0.455 20.203 61.227 1.00 48.06 461 ASN A CA 1
ATOM 3728 C C . ASN A 1 461 ? -0.485 18.705 61.550 1.00 48.06 461 ASN A C 1
ATOM 3730 O O . ASN A 1 461 ? -1.046 18.297 62.556 1.00 48.06 461 ASN A O 1
ATOM 3734 N N . PHE A 1 462 ? 0.286 17.931 60.780 1.00 35.12 462 PHE A N 1
ATOM 3735 C CA . PHE A 1 462 ? 1.180 16.901 61.330 1.00 35.12 462 PHE A CA 1
ATOM 3736 C C . PHE A 1 462 ? 2.406 16.733 60.415 1.00 35.12 462 PHE A C 1
ATOM 3738 O O . PHE A 1 462 ? 2.557 15.765 59.676 1.00 35.12 462 PHE A O 1
ATOM 3745 N N . GLY A 1 463 ? 3.290 17.731 60.463 1.00 41.81 463 GLY A N 1
ATOM 3746 C CA . GLY A 1 463 ? 4.722 17.468 60.395 1.00 41.81 463 GLY A CA 1
ATOM 3747 C C . GLY A 1 463 ? 5.189 17.087 61.802 1.00 41.81 463 GLY A C 1
ATOM 3748 O O . GLY A 1 463 ? 4.805 17.743 62.762 1.00 41.81 463 GLY A O 1
ATOM 3749 N N . GLU A 1 464 ? 5.976 16.017 61.892 1.00 45.97 464 GLU A N 1
ATOM 3750 C CA . GLU A 1 464 ? 6.723 15.563 63.074 1.00 45.97 464 GLU A CA 1
ATOM 3751 C C . GLU A 1 464 ? 5.937 15.195 64.343 1.00 45.97 464 GLU A C 1
ATOM 3753 O O . GLU A 1 464 ? 5.687 16.008 65.227 1.00 45.97 464 GLU A O 1
ATOM 3758 N N . SER A 1 465 ? 5.753 13.888 64.543 1.00 37.94 465 SER A N 1
ATOM 3759 C CA . SER A 1 465 ? 6.207 13.248 65.784 1.00 37.94 465 SER A CA 1
ATOM 3760 C C . SER A 1 465 ? 6.382 11.747 65.579 1.00 37.94 465 SER A C 1
ATOM 3762 O O . SER A 1 465 ? 5.482 11.035 65.141 1.00 37.94 465 SER A O 1
ATOM 3764 N N . ARG A 1 466 ? 7.620 11.313 65.826 1.00 49.47 466 ARG A N 1
ATOM 3765 C CA . ARG A 1 466 ? 8.081 9.925 65.881 1.00 49.47 466 ARG A CA 1
ATOM 3766 C C . ARG A 1 466 ? 7.455 9.214 67.084 1.00 49.47 466 ARG A C 1
ATOM 3768 O O . ARG A 1 466 ? 6.986 9.866 68.003 1.00 49.47 466 ARG A O 1
ATOM 3775 N N . GLU A 1 467 ? 7.601 7.887 67.075 1.00 47.00 467 GLU A N 1
ATOM 3776 C CA . GLU A 1 467 ? 7.322 6.937 68.167 1.00 47.00 467 GLU A CA 1
ATOM 3777 C C . GLU A 1 467 ? 5.952 6.246 68.107 1.00 47.00 467 GLU A C 1
ATOM 3779 O O . GLU A 1 467 ? 5.097 6.447 68.952 1.00 47.00 467 GLU A O 1
ATOM 3784 N N . THR A 1 468 ? 5.758 5.389 67.092 1.00 41.16 468 THR A N 1
ATOM 3785 C CA . THR A 1 468 ? 5.058 4.076 67.178 1.00 41.16 468 THR A CA 1
ATOM 3786 C C . THR A 1 468 ? 5.121 3.327 65.830 1.00 41.16 468 THR A C 1
ATOM 3788 O O . THR A 1 468 ? 4.131 2.827 65.312 1.00 41.16 468 THR A O 1
ATOM 3791 N N . HIS A 1 469 ? 6.303 3.209 65.214 1.00 41.75 469 HIS A N 1
ATOM 3792 C CA . HIS A 1 469 ? 6.459 2.444 63.964 1.00 41.75 469 HIS A CA 1
ATOM 3793 C C . HIS A 1 469 ? 7.693 1.544 63.993 1.00 41.75 469 HIS A C 1
ATOM 3795 O O . HIS A 1 469 ? 8.593 1.675 63.171 1.00 41.75 469 HIS A O 1
ATOM 3801 N N . THR A 1 470 ? 7.734 0.610 64.942 1.00 43.50 470 THR A N 1
ATOM 3802 C CA . THR A 1 470 ? 8.826 -0.377 65.010 1.00 43.50 470 THR A CA 1
ATOM 3803 C C . THR A 1 470 ? 8.468 -1.702 64.323 1.00 43.50 470 THR A C 1
ATOM 3805 O O . THR A 1 470 ? 9.366 -2.393 63.875 1.00 43.50 470 THR A O 1
ATOM 3808 N N . TYR A 1 471 ? 7.182 -2.033 64.129 1.00 45.03 471 TYR A N 1
ATOM 3809 C CA . TYR A 1 471 ? 6.773 -3.304 63.492 1.00 45.03 471 TYR A CA 1
ATOM 3810 C C . TYR A 1 471 ? 6.346 -3.188 62.016 1.00 45.03 471 TYR A C 1
ATOM 3812 O O . TYR A 1 471 ? 6.375 -4.176 61.289 1.00 45.03 471 TYR A O 1
ATOM 3820 N N . ALA A 1 472 ? 5.995 -1.990 61.537 1.00 47.97 472 ALA A N 1
ATOM 3821 C CA . ALA A 1 472 ? 5.613 -1.767 60.135 1.00 47.97 472 ALA A CA 1
ATOM 3822 C C . ALA A 1 472 ? 6.815 -1.481 59.211 1.00 47.97 472 ALA A C 1
ATOM 3824 O O . ALA A 1 472 ? 6.716 -1.649 57.996 1.00 47.97 472 ALA A O 1
ATOM 3825 N N . HIS A 1 473 ? 7.960 -1.071 59.772 1.00 49.19 473 HIS A N 1
ATOM 3826 C CA . HIS A 1 473 ? 9.159 -0.780 58.986 1.00 49.19 473 HIS A CA 1
ATOM 3827 C C . HIS A 1 473 ? 9.788 -2.069 58.425 1.00 49.19 473 HIS A C 1
ATOM 3829 O O . HIS A 1 473 ? 10.224 -2.076 57.275 1.00 49.19 473 HIS A O 1
ATOM 3835 N N . ASP A 1 474 ? 9.756 -3.187 59.155 1.00 49.66 474 ASP A N 1
ATOM 3836 C CA . ASP A 1 474 ? 10.369 -4.450 58.708 1.00 49.66 474 ASP A CA 1
ATOM 3837 C C . ASP A 1 474 ? 9.637 -5.102 57.522 1.00 49.66 474 ASP A C 1
ATOM 3839 O O . ASP A 1 474 ? 10.282 -5.631 56.616 1.00 49.66 474 ASP A O 1
ATOM 3843 N N . LEU A 1 475 ? 8.307 -4.976 57.444 1.00 57.19 475 LEU A N 1
ATOM 3844 C CA . LEU A 1 475 ? 7.496 -5.533 56.348 1.00 57.19 475 LEU A CA 1
ATOM 3845 C C . LEU A 1 475 ? 7.688 -4.799 55.008 1.00 57.19 475 LEU A C 1
ATOM 3847 O O . LEU A 1 475 ? 7.524 -5.396 53.946 1.00 57.19 475 LEU A O 1
ATOM 3851 N N . ILE A 1 476 ? 8.067 -3.518 55.045 1.00 56.69 476 ILE A N 1
ATOM 3852 C CA . ILE A 1 476 ? 8.292 -2.680 53.852 1.00 56.69 476 ILE A CA 1
ATOM 3853 C C . ILE A 1 476 ? 9.783 -2.646 53.466 1.00 56.69 476 ILE A C 1
ATOM 3855 O O . ILE A 1 476 ? 10.132 -2.381 52.313 1.00 56.69 476 ILE A O 1
ATOM 3859 N N . THR A 1 477 ? 10.681 -2.974 54.400 1.00 67.00 477 THR A N 1
ATOM 3860 C CA . THR A 1 477 ? 12.134 -2.945 54.173 1.00 67.00 477 THR A CA 1
ATOM 3861 C C . THR A 1 477 ? 12.595 -4.030 53.199 1.00 67.00 477 THR A C 1
ATOM 3863 O O . THR A 1 477 ? 13.403 -3.745 52.317 1.00 67.00 477 THR A O 1
ATOM 3866 N N . GLU A 1 478 ? 12.068 -5.251 53.297 1.00 72.31 478 GLU A N 1
ATOM 3867 C CA . GLU A 1 478 ? 12.479 -6.363 52.425 1.00 72.31 478 GLU A CA 1
ATOM 3868 C C . GLU A 1 478 ? 12.057 -6.188 50.950 1.00 72.31 478 GLU A C 1
ATOM 3870 O O . GLU A 1 478 ? 12.914 -6.302 50.066 1.00 72.31 478 GLU A O 1
ATOM 3875 N N . PRO A 1 479 ? 10.800 -5.816 50.627 1.00 74.12 479 PRO A N 1
ATOM 3876 C CA . PRO A 1 479 ? 10.416 -5.478 49.255 1.00 74.12 479 PRO A CA 1
ATOM 3877 C C . PRO A 1 479 ? 11.231 -4.313 48.683 1.00 74.12 479 PRO A C 1
ATOM 3879 O O . PRO A 1 479 ? 11.633 -4.353 47.520 1.00 74.12 479 PRO A O 1
ATOM 3882 N N . ARG A 1 480 ? 11.527 -3.297 49.507 1.00 69.88 480 ARG A N 1
ATOM 3883 C CA . ARG A 1 480 ? 12.323 -2.131 49.107 1.00 69.88 480 ARG A CA 1
ATOM 3884 C C . ARG A 1 480 ? 13.774 -2.499 48.805 1.00 69.88 480 ARG A C 1
ATOM 3886 O O . ARG A 1 480 ? 14.288 -2.068 47.780 1.00 69.88 480 ARG A O 1
ATOM 3893 N N . LYS A 1 481 ? 14.411 -3.335 49.630 1.00 79.25 481 LYS A N 1
ATOM 3894 C CA . LYS A 1 481 ? 15.759 -3.856 49.351 1.00 79.25 481 LYS A CA 1
ATOM 3895 C C . LYS A 1 481 ? 15.785 -4.685 48.074 1.00 79.25 481 LYS A C 1
ATOM 3897 O O . LYS A 1 481 ? 16.683 -4.514 47.264 1.00 79.25 481 LYS A O 1
ATOM 3902 N N . LYS A 1 482 ? 14.782 -5.539 47.848 1.00 82.44 482 LYS A N 1
ATOM 3903 C CA . LYS A 1 482 ? 14.689 -6.352 46.624 1.00 82.44 482 LYS A CA 1
ATOM 3904 C C . LYS A 1 482 ? 14.509 -5.491 45.372 1.00 82.44 482 LYS A C 1
ATOM 3906 O O . LYS A 1 482 ? 15.052 -5.819 44.318 1.00 82.44 482 LYS A O 1
ATOM 3911 N N . LEU A 1 483 ? 13.773 -4.386 45.491 1.00 83.50 483 LEU A N 1
ATOM 3912 C CA . LEU A 1 483 ? 13.645 -3.385 44.437 1.00 83.50 483 LEU A CA 1
ATOM 3913 C C . LEU A 1 483 ? 14.968 -2.644 44.202 1.00 83.50 483 LEU A C 1
ATOM 3915 O O . LEU A 1 483 ? 15.368 -2.474 43.057 1.00 83.50 483 LEU A O 1
ATOM 3919 N N . GLU A 1 484 ? 15.670 -2.266 45.269 1.00 82.56 484 GLU A N 1
ATOM 3920 C CA . GLU A 1 484 ? 16.981 -1.616 45.206 1.00 82.56 484 GLU A CA 1
ATOM 3921 C C . GLU A 1 484 ? 18.040 -2.523 44.565 1.00 82.56 484 GLU A C 1
ATOM 3923 O O . GLU A 1 484 ? 18.775 -2.073 43.691 1.00 82.56 484 GLU A O 1
ATOM 3928 N N . THR A 1 485 ? 18.068 -3.816 44.907 1.00 89.25 485 THR A N 1
ATOM 3929 C CA . THR A 1 485 ? 18.941 -4.804 44.256 1.00 89.25 485 THR A CA 1
ATOM 3930 C C . THR A 1 485 ? 18.619 -4.924 42.772 1.00 89.25 485 THR A C 1
ATOM 3932 O O . THR A 1 485 ? 19.515 -4.778 41.952 1.00 89.25 485 THR A O 1
ATOM 3935 N N . ARG A 1 486 ? 17.341 -5.080 42.398 1.00 86.69 486 ARG A N 1
ATOM 3936 C CA . ARG A 1 486 ? 16.946 -5.148 40.979 1.00 86.69 486 ARG A CA 1
ATOM 3937 C C . ARG A 1 486 ? 17.295 -3.883 40.208 1.00 86.69 486 ARG A C 1
ATOM 3939 O O . ARG A 1 486 ? 17.672 -3.966 39.046 1.00 86.69 486 ARG A O 1
ATOM 3946 N N . PHE A 1 487 ? 17.150 -2.723 40.835 1.00 88.25 487 PHE A N 1
ATOM 3947 C CA . PHE A 1 487 ? 17.527 -1.455 40.229 1.00 88.25 487 PHE A CA 1
ATOM 3948 C C . PHE A 1 487 ? 19.041 -1.371 40.019 1.00 88.25 487 PHE A C 1
ATOM 3950 O O . PHE A 1 487 ? 19.491 -0.925 38.967 1.00 88.25 487 PHE A O 1
ATOM 3957 N N . LYS A 1 488 ? 19.827 -1.846 40.988 1.00 93.75 488 LYS A N 1
ATOM 3958 C CA . LYS A 1 488 ? 21.286 -1.894 40.897 1.00 93.75 488 LYS A CA 1
ATOM 3959 C C . LYS A 1 488 ? 21.756 -2.861 39.806 1.00 93.75 488 LYS A C 1
ATOM 3961 O O . LYS A 1 488 ? 22.557 -2.452 38.974 1.00 93.75 488 LYS A O 1
ATOM 3966 N N . ASP A 1 489 ? 21.175 -4.059 39.741 1.00 91.44 489 ASP A N 1
ATOM 3967 C CA . ASP A 1 489 ? 21.448 -5.054 38.693 1.00 91.44 489 ASP A CA 1
ATOM 3968 C C . ASP A 1 489 ? 21.079 -4.515 37.301 1.00 91.44 489 ASP A C 1
ATOM 3970 O O . ASP A 1 489 ? 21.801 -4.719 36.326 1.00 91.44 489 ASP A O 1
ATOM 3974 N N . LEU A 1 490 ? 19.954 -3.797 37.192 1.00 91.94 490 LEU A N 1
ATOM 3975 C CA . LEU A 1 490 ? 19.540 -3.165 35.941 1.00 91.94 490 LEU A CA 1
ATOM 3976 C C . LEU A 1 490 ? 20.531 -2.075 35.520 1.00 91.94 490 LEU A C 1
ATOM 3978 O O . LEU A 1 490 ? 20.897 -2.007 34.352 1.00 91.94 490 LEU A O 1
ATOM 3982 N N . MET A 1 491 ? 20.969 -1.232 36.455 1.00 87.56 491 MET A N 1
ATOM 3983 C CA . MET A 1 491 ? 21.935 -0.172 36.166 1.00 87.56 491 MET A CA 1
ATOM 3984 C C . MET A 1 491 ? 23.306 -0.729 35.779 1.00 87.56 491 MET A C 1
ATOM 3986 O O . MET A 1 491 ? 23.930 -0.202 34.862 1.00 87.56 491 MET A O 1
ATOM 3990 N N . GLU A 1 492 ? 23.744 -1.820 36.407 1.00 94.25 492 GLU A N 1
ATOM 3991 C CA . GLU A 1 492 ? 24.958 -2.544 36.017 1.00 94.25 492 GLU A CA 1
ATOM 3992 C C . GLU A 1 492 ? 24.826 -3.121 34.601 1.00 94.25 492 GLU A C 1
ATOM 3994 O O . GLU A 1 492 ? 25.682 -2.878 33.753 1.00 94.25 492 GLU A O 1
ATOM 3999 N N . LYS A 1 493 ? 23.688 -3.750 34.280 1.00 92.44 493 LYS A N 1
ATOM 4000 C CA . LYS A 1 493 ? 23.393 -4.239 32.924 1.00 92.44 493 LYS A CA 1
ATOM 4001 C C . LYS A 1 493 ? 23.379 -3.117 31.880 1.00 92.44 493 LYS A C 1
ATOM 4003 O O . LYS A 1 493 ? 23.835 -3.306 30.756 1.00 92.44 493 LYS A O 1
ATOM 4008 N N . VAL A 1 494 ? 22.827 -1.953 32.224 1.00 91.94 494 VAL A N 1
ATOM 4009 C CA . VAL A 1 494 ? 22.804 -0.780 31.337 1.00 91.94 494 VAL A CA 1
ATOM 4010 C C . VAL A 1 494 ? 24.219 -0.253 31.106 1.00 91.94 494 VAL A C 1
ATOM 4012 O O . VAL A 1 494 ? 24.537 0.109 29.974 1.00 91.94 494 VAL A O 1
ATOM 4015 N N . ALA A 1 495 ? 25.074 -0.245 32.130 1.00 91.69 495 ALA A N 1
ATOM 4016 C CA . ALA A 1 495 ? 26.479 0.122 31.983 1.00 91.69 495 ALA A CA 1
ATOM 4017 C C . ALA A 1 495 ? 27.219 -0.859 31.056 1.00 91.69 495 ALA A C 1
ATOM 4019 O O . ALA A 1 495 ? 27.801 -0.421 30.067 1.00 91.69 495 ALA A O 1
ATOM 4020 N N . GLU A 1 496 ? 27.087 -2.173 31.277 1.00 93.44 496 GLU A N 1
ATOM 4021 C CA . GLU A 1 496 ? 27.678 -3.206 30.407 1.00 93.44 496 GLU A CA 1
ATOM 4022 C C . GLU A 1 496 ? 27.224 -3.070 28.944 1.00 93.44 496 GLU A C 1
ATOM 4024 O O . GLU A 1 496 ? 28.033 -3.129 28.019 1.00 93.44 496 GLU A O 1
ATOM 4029 N N . LEU A 1 497 ? 25.922 -2.858 28.716 1.00 92.94 497 LEU A N 1
ATOM 4030 C CA . LEU A 1 497 ? 25.373 -2.669 27.370 1.00 92.94 497 LEU A CA 1
ATOM 4031 C C . LEU A 1 497 ? 25.852 -1.365 26.723 1.00 92.94 497 LEU A C 1
ATOM 4033 O O . LEU A 1 497 ? 25.984 -1.302 25.500 1.00 92.94 497 LEU A O 1
ATOM 4037 N N . THR A 1 498 ? 26.110 -0.330 27.520 1.00 92.69 498 THR A N 1
ATOM 4038 C CA . THR A 1 498 ? 26.648 0.943 27.028 1.00 92.69 498 THR A CA 1
ATOM 4039 C C . THR A 1 498 ? 28.103 0.783 26.595 1.00 92.69 498 THR A C 1
ATOM 4041 O O . THR A 1 498 ? 28.461 1.256 25.515 1.00 92.69 498 THR A O 1
ATOM 4044 N N . ASP A 1 499 ? 28.911 0.059 27.368 1.00 94.19 499 ASP A N 1
ATOM 4045 C CA . ASP A 1 499 ? 30.304 -0.236 27.023 1.00 94.19 499 ASP A CA 1
ATOM 4046 C C . ASP A 1 499 ? 30.395 -1.136 25.779 1.00 94.19 499 ASP A C 1
ATOM 4048 O O . ASP A 1 499 ? 31.168 -0.856 24.859 1.00 94.19 499 ASP A O 1
ATOM 4052 N N . GLU A 1 500 ? 29.553 -2.173 25.680 1.00 94.44 500 GLU A N 1
ATOM 4053 C CA . GLU A 1 500 ? 29.518 -3.044 24.497 1.00 94.44 500 GLU A CA 1
ATOM 4054 C C . GLU A 1 500 ? 29.035 -2.292 23.250 1.00 94.44 500 GLU A C 1
ATOM 4056 O O . GLU A 1 500 ? 29.569 -2.489 22.157 1.00 94.44 500 GLU A O 1
ATOM 4061 N N . LYS A 1 501 ? 28.079 -1.366 23.400 1.00 95.88 501 LYS A N 1
ATOM 4062 C CA . LYS A 1 501 ? 27.670 -0.473 22.312 1.00 95.88 501 LYS A CA 1
ATOM 4063 C C . LYS A 1 501 ? 28.849 0.376 21.825 1.00 95.88 501 LYS A C 1
ATOM 4065 O O . LYS A 1 501 ? 29.087 0.418 20.621 1.00 95.88 501 LYS A O 1
ATOM 4070 N N . GLN A 1 502 ? 29.597 1.013 22.728 1.00 93.81 502 GLN A N 1
ATOM 4071 C CA . GLN A 1 502 ? 30.771 1.814 22.355 1.00 93.81 502 GLN A CA 1
ATOM 4072 C C . GLN A 1 502 ? 31.844 0.961 21.663 1.00 93.81 502 GLN A C 1
ATOM 4074 O O . GLN A 1 502 ? 32.438 1.386 20.670 1.00 93.81 502 GLN A O 1
ATOM 4079 N N . ARG A 1 503 ? 32.057 -0.275 22.135 1.00 96.12 503 ARG A N 1
ATOM 4080 C CA . ARG A 1 503 ? 32.975 -1.237 21.509 1.00 96.12 503 ARG A CA 1
ATOM 4081 C C . ARG A 1 503 ? 32.557 -1.581 20.078 1.00 96.12 503 ARG A C 1
ATOM 4083 O O . ARG A 1 503 ? 33.403 -1.605 19.183 1.00 96.12 503 ARG A O 1
ATOM 4090 N N . LEU A 1 504 ? 31.266 -1.834 19.854 1.00 94.69 504 LEU A N 1
ATOM 4091 C CA . LEU A 1 504 ? 30.720 -2.130 18.528 1.00 94.69 504 LEU A CA 1
ATOM 4092 C C . LEU A 1 504 ? 30.781 -0.915 17.596 1.00 94.69 504 LEU A C 1
ATOM 4094 O O . LEU A 1 504 ? 31.147 -1.072 16.435 1.00 94.69 504 LEU A O 1
ATOM 4098 N N . GLU A 1 505 ? 30.490 0.290 18.089 1.00 93.44 505 GLU A N 1
ATOM 4099 C CA . GLU A 1 505 ? 30.625 1.531 17.313 1.00 93.44 505 GLU A CA 1
ATOM 4100 C C . GLU A 1 505 ? 32.073 1.753 16.855 1.00 93.44 505 GLU A C 1
ATOM 4102 O O . GLU A 1 505 ? 32.313 2.040 15.681 1.00 93.44 505 GLU A O 1
ATOM 4107 N N . HIS A 1 506 ? 33.051 1.537 17.742 1.00 94.75 506 HIS A N 1
ATOM 4108 C CA . HIS A 1 506 ? 34.467 1.607 17.381 1.00 94.75 506 HIS A CA 1
ATOM 4109 C C . HIS A 1 506 ? 34.850 0.555 16.325 1.00 94.75 506 HIS A C 1
ATOM 4111 O O . HIS A 1 506 ? 35.591 0.854 15.389 1.00 94.75 506 HIS A O 1
ATOM 4117 N N . LEU A 1 507 ? 34.337 -0.675 16.441 1.00 94.69 507 LEU A N 1
ATOM 4118 C CA . LEU A 1 507 ? 34.592 -1.738 15.465 1.00 94.69 507 LEU A CA 1
ATOM 4119 C C . LEU A 1 507 ? 34.006 -1.409 14.084 1.00 94.69 507 LEU A C 1
ATOM 4121 O O . LEU A 1 507 ? 34.664 -1.630 13.070 1.00 94.69 507 LEU A O 1
ATOM 4125 N N . VAL A 1 508 ? 32.791 -0.857 14.036 1.00 94.31 508 VAL A N 1
ATOM 4126 C CA . VAL A 1 508 ? 32.155 -0.424 12.784 1.00 94.31 508 VAL A CA 1
ATOM 4127 C C . VAL A 1 508 ? 32.968 0.684 12.118 1.00 94.31 508 VAL A C 1
ATOM 4129 O O . VAL A 1 508 ? 33.236 0.588 10.923 1.00 94.31 508 VAL A O 1
ATOM 4132 N N . LEU A 1 509 ? 33.418 1.684 12.882 1.00 91.56 509 LEU A N 1
ATOM 4133 C CA . LEU A 1 509 ? 34.288 2.750 12.372 1.00 91.56 509 LEU A CA 1
ATOM 4134 C C . LEU A 1 509 ? 35.597 2.198 11.789 1.00 91.56 509 LEU A C 1
ATOM 4136 O O . LEU A 1 509 ? 36.029 2.634 10.722 1.00 91.56 509 L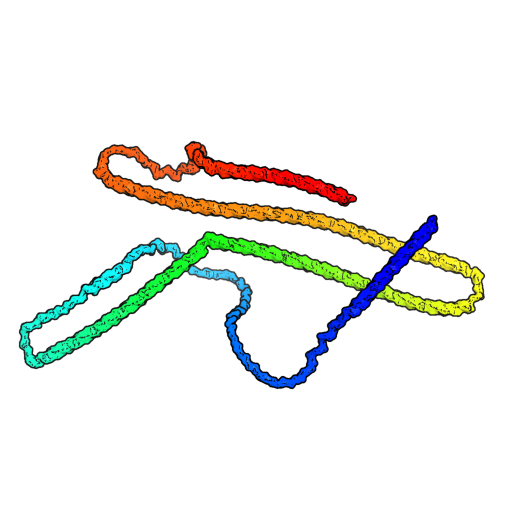EU A O 1
ATOM 4140 N N . GLN A 1 510 ? 36.210 1.210 12.446 1.00 90.31 510 GLN A N 1
ATOM 4141 C CA . GLN A 1 510 ? 37.419 0.564 11.937 1.00 90.31 510 GLN A CA 1
ATOM 4142 C C . GLN A 1 510 ? 37.158 -0.186 10.619 1.00 90.31 510 GLN A C 1
ATOM 4144 O O . GLN A 1 510 ? 37.898 -0.004 9.654 1.00 90.31 510 GLN A O 1
ATOM 4149 N N . LEU A 1 511 ? 36.081 -0.975 10.545 1.00 89.56 511 LEU A N 1
ATOM 4150 C CA . LEU A 1 511 ? 35.704 -1.704 9.328 1.00 89.56 511 LEU A CA 1
ATOM 4151 C C . LEU A 1 511 ? 35.339 -0.760 8.172 1.00 89.56 511 LEU A C 1
ATOM 4153 O O . LEU A 1 511 ? 35.637 -1.053 7.013 1.00 89.56 511 LEU A O 1
ATOM 4157 N N . GLN A 1 512 ? 34.732 0.391 8.466 1.00 84.31 512 GLN A N 1
ATOM 4158 C CA . GLN A 1 512 ? 34.485 1.438 7.472 1.00 84.31 512 GLN A CA 1
ATOM 4159 C C . GLN A 1 512 ? 35.801 2.007 6.922 1.00 84.31 512 GLN A C 1
ATOM 4161 O O . GLN A 1 512 ? 35.967 2.076 5.707 1.00 84.31 512 GLN A O 1
ATOM 4166 N N . GLY A 1 513 ? 36.785 2.304 7.776 1.00 80.62 513 GLY A N 1
ATOM 4167 C CA . GLY A 1 513 ? 38.111 2.737 7.317 1.00 80.62 513 GLY A CA 1
ATOM 4168 C C . GLY A 1 513 ? 38.859 1.676 6.494 1.00 80.62 513 GLY A C 1
ATOM 4169 O O . GLY A 1 513 ? 39.506 1.995 5.492 1.00 80.62 513 GLY A O 1
ATOM 4170 N N . GLU A 1 514 ? 38.751 0.399 6.872 1.00 81.88 514 GLU A N 1
ATOM 4171 C CA . GLU A 1 514 ? 39.356 -0.716 6.128 1.00 81.88 514 GLU A CA 1
ATOM 4172 C C . GLU A 1 514 ? 38.694 -0.914 4.751 1.00 81.88 514 GLU A C 1
ATOM 4174 O O . GLU A 1 514 ? 39.390 -1.089 3.748 1.00 81.88 514 GLU A O 1
ATOM 4179 N N . THR A 1 515 ? 37.363 -0.813 4.663 1.00 75.62 515 THR A N 1
ATOM 4180 C CA . THR A 1 515 ? 36.625 -0.930 3.389 1.00 75.62 515 THR A CA 1
ATOM 4181 C C . THR A 1 515 ? 36.845 0.263 2.457 1.00 75.62 515 THR A C 1
ATOM 4183 O O . THR A 1 515 ? 36.961 0.069 1.246 1.00 75.62 515 THR A O 1
ATOM 4186 N N . GLU A 1 516 ? 37.015 1.475 2.991 1.00 71.75 516 GLU A N 1
ATOM 4187 C CA . GLU A 1 516 ? 37.418 2.651 2.204 1.00 71.75 516 GLU A CA 1
ATOM 4188 C C . GLU A 1 516 ? 38.838 2.529 1.630 1.00 71.75 516 GLU A C 1
ATOM 4190 O O . GLU A 1 516 ? 39.124 3.063 0.556 1.00 71.75 516 GLU A O 1
ATOM 4195 N N . THR A 1 517 ? 39.730 1.809 2.317 1.00 64.75 517 THR A N 1
ATOM 4196 C CA . THR A 1 517 ? 41.123 1.619 1.881 1.00 64.75 517 THR A CA 1
ATOM 4197 C C . THR A 1 517 ? 41.256 0.520 0.821 1.00 64.75 517 THR A C 1
ATOM 4199 O O . THR A 1 517 ? 42.121 0.618 -0.041 1.00 64.75 517 THR A O 1
ATOM 4202 N N . ILE A 1 518 ? 40.386 -0.496 0.836 1.00 59.12 518 ILE A N 1
ATOM 4203 C CA . ILE A 1 518 ? 40.348 -1.567 -0.182 1.00 59.12 518 ILE A CA 1
ATOM 4204 C C . ILE A 1 518 ? 39.655 -1.101 -1.482 1.00 59.12 518 ILE A C 1
ATOM 4206 O O . ILE A 1 518 ? 39.871 -1.683 -2.542 1.00 59.12 518 ILE A O 1
ATOM 4210 N N . GLY A 1 519 ? 38.830 -0.049 -1.419 1.00 52.50 519 GLY A N 1
ATOM 4211 C CA . GLY A 1 519 ? 38.107 0.514 -2.568 1.00 52.50 519 GLY A CA 1
ATOM 4212 C C . GLY A 1 519 ? 38.874 1.540 -3.419 1.00 52.50 519 GLY A C 1
ATOM 4213 O O . GLY A 1 519 ? 38.299 2.054 -4.381 1.00 52.50 519 GLY A O 1
ATOM 4214 N N . LYS A 1 520 ? 40.130 1.859 -3.080 1.00 43.69 520 LYS A N 1
ATOM 4215 C CA . LYS A 1 520 ? 41.054 2.673 -3.893 1.00 43.69 520 LYS A CA 1
ATOM 4216 C C . LYS A 1 520 ? 42.083 1.780 -4.565 1.00 43.69 520 LYS A C 1
ATOM 4218 O O . LYS A 1 520 ? 42.434 2.097 -5.723 1.00 43.69 520 LYS A O 1
#

Sequence (520 aa):
EFEININNHTRLIQNHKQLLDSRRASLNFFEIVEDSVKRNSVDFSDVNENSKISNTAISMSKSSPSIDRISHDNECLLSLPLDNIVLSDDKAVSGTNISQNFLSSSNQPDLSSKHIFDILLDNKITTNSLEINCDSEQGNQVSSEDVPILNELNFQLNQSQKQCNKEQKLEITELQQNLNLKNIDLERLSQEVQENNKILVLAELKLQQLTNKSQHSNLLEDQNQIHTMVEEESSKLHEHLKTFNAEKLEIFNHYENYVKQLLNKCEIMSKDLLKSRTIIENLKEREENLKKLCHQGTQEVESFLSQETNKIHDEYFNEKMNSFLQTQECLTNTLSEKEIEIELLKKEITELQELKNQNIEISKLASALESEQLGASRAISQNQQLKKQLSEMQDAFSTLSNTKVDLTQQLHYELKEMCEITNQKLNFDNETVNNDSQIQNGELIKEDNNYLLTTKKINENFGESRETHTYAHDLITEPRKKLETRFKDLMEKVAELTDEKQRLEHLVLQLQGETETIGK

Foldseek 3Di:
DVVVVVVVVVVVVVVVVVVVVVVVVVVVVVVVVVVVVVVPPDDPPPDPDDDDDDDDDDDDDDDDDDDDDDDDDDDDDDDDDDDDDDDDDDDDDDDDDDPDDDDDDDDDDDDPVVVVVVVVVVVVPPPDDPPPDDDDDPDDDDDPPCVVVVVVVVVVVVVVVVVVVVVVVVVVVVVVVVVVVVVVVVVVVVVVVVVVVVVVVVVVVVVCVCVVCPPNVVVVVVVVVVVVVVVVVVVVVVVVVVVVVVVVVVVVVVVVVVVVVVVVVVVVVVVVVVVVVVVVVVVVVVVVVVVVVVVVVVVVVVVDPDDDPDVVPVVVVVVVVVVVVVVVVVVVVVVVVVVVVVVVVVVVVVVVVVVVVVVVVVVVVVVVVVVVVVVVVVVVVVVVVVVVVVVVVVVVVVVVVVVVVVVVVVVVVVVVVVVVVVVVVVVVVVVVCVVCVVDDDDDDDDDDPDDPPPPPPPPDDDDDDDDDPPPVCVVVVVVVVVVVVVVVVVVVVVVVVVVVVVVVVVVVVVVVVVVVVVVD

=== Feature glossary ===
The record interleaves many kinds of information about one protein. Here is each kind framed as the question it answers.

Q: What does the local fold look like, residue by residue?
A: The Foldseek 3Di string encodes local tertiary geometry as a 20-letter alphabet — one character per residue — derived from the relative positions of nearby Cα atoms. Unlike the amino-acid sequence, 3Di is a direct function of the 3D structure, so two proteins with the same fold have similar 3Di strings even at low sequence identity.

Q: Which residues are in helices, strands, or loops?
A: The SS8 string is DSSP's per-residue secondary-structure call. α-helix (H) means an i→i+4 H-bond ladder; β-strand (E) means the residue participates in a β-sheet; 3₁₀ (G) and π (I) are tighter and wider helices; T/S are turns/bends; '-' is loop.

Q: How big and how compact is the whole molecule?
A: Radius of gyration (Rg) is the root-mean-square distance of Cα atoms from their centroid — a single number for overall size and compactness. A globular domain of N residues has Rg ≈ 2.2·N^0.38 Å; an extended or disordered chain has a much larger Rg. The Cα contact count is the number of residue pairs whose Cα atoms are within 8 Å and are more than four positions apart in sequence — a standard proxy for tertiary packing density. The bounding box is the smallest axis-aligned box enclosing all Cα atoms.

Q: Where is each backbone atom in 3D?
A: Structure coordinates are given as an mmCIF _atom_site loop: one row per atom with element, residue name, chain id, sequence number, and x/y/z position in Å. Only the four main-chain atoms per residue are included here; side chains are omitted to keep the record compact.

Q: What is the amino-acid chain?
A: Primary structure: the covalent order of the twenty standard amino acids along the backbone. Two proteins with the same sequence will (almost always) fold to the same structure; two with 30% identity often share a fold but not the details.

Q: What if only a Cα trace is available?
A: Three-state secondary structure (P-SEA) collapses the eight DSSP classes into helix (a), strand (b), and coil (c). P-SEA assigns these from Cα geometry alone — distances and angles — without requiring backbone oxygens, so it works on any Cα trace.

Q: What family and function is it annotated with?
A: Database cross-references. InterPro integrates a dozen domain/family signature databases into unified entries with residue-range hits. GO terms attach function/process/location labels with evidence codes. CATH codes position the fold in a four-level structural taxonomy. Organism is the NCBI-taxonomy species name.

Q: How confident is the AlphaFold model at each residue?
A: pLDDT is the predicted lDDT-Cα score: AlphaFold's confidence that the local environment of each residue (all inter-atomic distances within 15 Å) is correctly placed. It is a per-residue number between 0 and 100, with higher meaning more reliable.

Q: How mobile is each atom in the crystal?
A: B-factor (Debye–Waller factor) reflects atomic displacement in the crystal lattice. It is an experimental observable (units Å²), not a prediction; low values mean the atom is pinned down, high values mean it moves or is heterogeneous across the crystal.

Q: Which residues are buried vs exposed?
A: SASA measures how much of the protein is reachable by solvent. It is computed by rolling a water-sized probe over the atomic surface and summing the exposed area (Å²). Per-residue SASA distinguishes core (buried, low SASA) from surface (exposed, high SASA) residues; total SASA is a whole-molecule size measure.

Q: What do the diagnostic plots show?
A: Plot images: a contact map (which residues are close in 3D, as an N×N binary image), a Ramachandran scatter (backbone torsion angles, revealing secondary-structure composition at a glance), and — for AlphaFold structures — a PAE heatmap (pairwise prediction confidence).

Q: What known structures does this most resemble?
A: The Foldseek neighbor list gives the closest experimentally determined structures in the PDB, ranked by structural alignment. TM-score near 1 means near-identical fold; near 0.3 means only rough topology match. This is how one finds what a novel AlphaFold prediction most resembles in the solved-structure universe.

Q: Are the domains correctly placed relative to each other?
A: Predicted aligned error is AlphaFold's pairwise confidence. Unlike pLDDT (per-residue), PAE is per-residue-pair and captures whether two parts of the structure are correctly placed relative to each other. Units are ångströms of expected positional error.

Q: What do the rendered images show?
A: Structure images are PyMOL renders from six orthogonal camera directions. Cartoon representation draws helices as coils and strands as arrows; sticks shows the backbone as bonds; surface shows the solvent-excluded envelope. Rainbow coloring maps sequence position to hue (blue→red, N→C); chain coloring assigns a distinct color per polypeptide.

Q: What are the backbone torsion angles?
A: φ (phi) and ψ (psi) are the two rotatable backbone dihedrals per residue: φ is the C(i-1)–N–Cα–C torsion, ψ is the N–Cα–C–N(i+1) torsion, both in degrees on (−180°, 180°]. α-helical residues cluster near (−60°, −45°); β-strand residues near (−120°, +130°). A Ramachandran plot is simply a scatter of (φ, ψ) for every residue.